Protein AF-A0A7W1SXU9-F1 (afdb_monomer_lite)

Secondary structure (DSSP, 8-state):
-HHHHHHHHHHHHHHHHHHHHTT-TTHHHHHHHHHHHHHHHHHHHHHTTPPP-----HHHHHHHHHHHHHHHHHHHHHHTHHHHIIIIIHHHHHHHHHHHHHHHHHHHHHHTTHHHHHHHHHHHHHHHTTT-HHHHHHHHHHHHHHHHHHHHHHHHHHHHHHHHHIIIII-GGGTHHHHHHHHHHHHHHHHHHHHHHHHHHHHTT-HHHHHHHHHHHHHHHHHHHHHHHHHHTHHHHHHHHHHHGGGGHHHHHHHHHHH---GGGGHHHHHHHHHHHTHHHHHHHH-------------S---BBPGGGEEE---STTT---SS--SEEEESSSS-SHHHH-SBTTB---HHHHHHHHHHHHTT---EEEEE----TTTBSSTT-TTBTTTTTSTTTTSPBTTS-TTS-S--HHHHHHHHHHHHHHHHS-TTTS--EEEEEE-SSTT--SSSSBS--S-HHHHHHHHHHHHHHHHS--EETTTTEES-HHHHTSS-S-SSTT-EEEPPP--SSHHHHHHHHHHHTSTTTTTT-SBEEEE----BTTB---SSSSTTSHHHHHHHHHHHHHHH--PPEEEEEESSSBHHHH---HHHHHHHHHHHHHHHHHHT-SEEEES-SSSSBS--EEPTTSTT---TT-SS-EE-HHHHHHHHHHHHHBT-EEEEEEEEETTEEEEEEE-TTS-EEEEEEETT--EETTEE--EEEEPPTT--EEE-SS--S-EE--SSEEEE-SS-EEEE-

Foldseek 3Di:
DVVQLVVLLVQLVVQLVVCVVVVVPPVSNVSSVVSSVVSSVVVVCVVVVHDDDDDDDPVVVVVCCVLVVLQVLLVVLLVLLLVLLCPLLCVQVNPLLSVLQVVLLVQLCVLLVVLVVLLVVLLVVLLVCVVPQVVSLVVLVVSLVVSLVRSLVSLLVCLVCVCVCCVPPVDLSSVSSSLLNLLSNLLSSLCSSLSNLQSNCSSVSVSVLSSQLSNQLSVQLNVQSNVQCNPPNSVSSSVSSNRSSVSSVSSVVVCCVPRVDDCPVCVVSSVVSSVSSCVVVCVVVVDPPPPPPPPQPPPDDFDAQALQQEAADDALPQDDDAPFRGQAYEDDPQLQELCSQPVDPPHGDCPSVQSVQQVCVVVVRLHYEYAYFFDALVQALQQAACQAPVVVSGHRGQGFGNQADLQRDGLSLSLLVSLLVVLLVQLPDDVNRGRHNQEYEQHEQQLQCDDGSRNHVGHLSNSLSSLQSNLCQQQVADARVSVRHTRFCVVNVHPGGRSHNNHFYAYHEHACDDSRVVRVLVSLPDVCSCVSHQEHEYALAQFDQNAARDQCDDCSHPVNSLVSVVVSCVVGHDHAYAHPEYARFQCVRHPVALLLLLLRLLSNSQQCVLSRHSHYYYPHDEDRTSHQFDQDPPPPWHVVPPSNGHGGLNSLSSNLSSVVRGQWTFPARWDDDPQKIWTWIAHPVRKIKIKIAGNVKDDDPNDIDWDKDFADPDFAWKAFSNDPDTHGDPDRIDTHTSGIMMTID

Radius of gyration: 33.22 Å; chains: 1; bounding box: 106×71×71 Å

pLDDT: mean 89.42, std 11.18, range [27.61, 98.88]

Structure (mmCIF, N/CA/C/O backbone):
data_AF-A0A7W1SXU9-F1
#
_entry.id   AF-A0A7W1SXU9-F1
#
loop_
_atom_site.group_PDB
_atom_site.id
_atom_site.type_symbol
_atom_site.label_atom_id
_atom_site.label_alt_id
_atom_site.label_comp_id
_atom_site.label_asym_id
_atom_site.label_entity_id
_atom_site.label_seq_id
_atom_site.pdbx_PDB_ins_code
_atom_site.Cartn_x
_atom_site.Cartn_y
_atom_site.Cartn_z
_atom_site.occupancy
_atom_site.B_iso_or_equiv
_atom_site.auth_seq_id
_atom_site.auth_comp_id
_atom_site.auth_asym_id
_atom_site.auth_atom_id
_atom_site.pdbx_PDB_model_num
ATOM 1 N N . LEU A 1 1 ? 51.261 20.769 -16.716 1.00 65.00 1 LEU A N 1
ATOM 2 C CA . LEU A 1 1 ? 50.802 19.796 -15.695 1.00 65.00 1 LEU A CA 1
ATOM 3 C C . LEU A 1 1 ? 49.342 19.400 -15.912 1.00 65.00 1 LEU A C 1
ATOM 5 O O . LEU A 1 1 ? 49.109 18.231 -16.160 1.00 65.00 1 LEU A O 1
ATOM 9 N N . ALA A 1 2 ? 48.392 20.345 -15.930 1.00 67.62 2 ALA A N 1
ATOM 10 C CA . ALA A 1 2 ? 46.968 20.052 -16.162 1.00 67.62 2 ALA A CA 1
ATOM 11 C C . ALA A 1 2 ? 46.689 19.261 -17.459 1.00 67.62 2 ALA A C 1
ATOM 13 O O . ALA A 1 2 ? 45.980 18.265 -17.423 1.00 67.62 2 ALA A O 1
ATOM 14 N N . GLN A 1 3 ? 47.320 19.632 -18.581 1.00 77.62 3 GLN A N 1
ATOM 15 C CA . GLN A 1 3 ? 47.217 18.872 -19.839 1.00 77.62 3 GLN A CA 1
ATOM 16 C C . GLN A 1 3 ? 47.758 17.435 -19.723 1.00 77.62 3 GLN A C 1
ATOM 18 O O . GLN A 1 3 ? 47.174 16.516 -20.280 1.00 77.62 3 GLN A O 1
ATOM 23 N N . LEU A 1 4 ? 48.849 17.223 -18.974 1.00 85.56 4 LEU A N 1
ATOM 24 C CA . LEU A 1 4 ? 49.414 15.885 -18.760 1.00 85.56 4 LEU A CA 1
ATOM 25 C C . LEU A 1 4 ? 48.500 15.025 -17.882 1.00 85.56 4 LEU A C 1
ATOM 27 O O . LEU A 1 4 ? 48.337 13.838 -18.156 1.00 85.56 4 LEU A O 1
ATOM 31 N N . GLU A 1 5 ? 47.893 15.623 -16.853 1.00 78.50 5 GLU A N 1
ATOM 32 C CA . GLU A 1 5 ? 46.897 14.941 -16.027 1.00 78.50 5 GLU A CA 1
ATOM 33 C C . GLU A 1 5 ? 45.664 14.544 -16.836 1.00 78.50 5 GLU A C 1
ATOM 35 O O . GLU A 1 5 ? 45.253 13.390 -16.753 1.00 78.50 5 GLU A O 1
ATOM 40 N N . LEU A 1 6 ? 45.120 15.454 -17.650 1.00 79.88 6 LEU A N 1
ATOM 41 C CA . LEU A 1 6 ? 43.928 15.192 -18.457 1.00 79.88 6 LEU A CA 1
ATOM 42 C C . LEU A 1 6 ? 44.175 14.073 -19.482 1.00 79.88 6 LEU A C 1
ATOM 44 O O . LEU A 1 6 ? 43.388 13.134 -19.583 1.00 79.88 6 LEU A O 1
ATOM 48 N N . SER A 1 7 ? 45.307 14.124 -20.192 1.00 87.31 7 SER A N 1
ATOM 49 C CA . SER A 1 7 ? 45.694 13.081 -21.150 1.00 87.31 7 SER A CA 1
ATOM 50 C C . SER A 1 7 ? 45.932 11.731 -20.471 1.00 87.31 7 SER A C 1
ATOM 52 O O . SER A 1 7 ? 45.565 10.691 -21.014 1.00 87.31 7 SER A O 1
ATOM 54 N N . GLY A 1 8 ? 46.507 11.734 -19.265 1.00 89.25 8 GLY A N 1
ATOM 55 C CA . GLY A 1 8 ? 46.699 10.521 -18.477 1.00 89.25 8 GLY A CA 1
ATOM 56 C C . GLY A 1 8 ? 45.387 9.915 -17.980 1.00 89.25 8 GLY A C 1
ATOM 57 O O . GLY A 1 8 ? 45.226 8.697 -18.043 1.00 89.25 8 GLY A O 1
ATOM 58 N N . GLN A 1 9 ? 44.439 10.746 -17.536 1.00 86.06 9 GLN A N 1
ATOM 59 C CA . GLN A 1 9 ? 43.096 10.301 -17.156 1.00 86.06 9 GLN A CA 1
ATOM 60 C C . GLN A 1 9 ? 42.381 9.665 -18.346 1.00 86.06 9 GLN A C 1
ATOM 62 O O . GLN A 1 9 ? 41.848 8.569 -18.210 1.00 86.06 9 GLN A O 1
ATOM 67 N N . LEU A 1 10 ? 42.435 10.301 -19.522 1.00 89.69 10 LEU A N 1
ATOM 68 C CA . LEU A 1 10 ? 41.841 9.769 -20.747 1.00 89.69 10 LEU A CA 1
ATOM 69 C C . LEU A 1 10 ? 42.445 8.404 -21.118 1.00 89.69 10 LEU A C 1
ATOM 71 O O . LEU A 1 10 ? 41.708 7.453 -21.364 1.00 89.69 10 LEU A O 1
ATOM 75 N N . ALA A 1 11 ? 43.776 8.280 -21.087 1.00 89.38 11 ALA A N 1
ATOM 76 C CA . ALA A 1 11 ? 44.468 7.023 -21.372 1.00 89.38 11 ALA A CA 1
ATOM 77 C C . ALA A 1 11 ? 44.092 5.906 -20.380 1.00 89.38 11 ALA A C 1
ATOM 79 O O . ALA A 1 11 ? 43.819 4.775 -20.788 1.00 89.38 11 ALA A O 1
ATOM 80 N N . GLY A 1 12 ? 44.027 6.221 -19.083 1.00 92.12 12 GLY A N 1
ATOM 81 C CA . GLY A 1 12 ? 43.599 5.277 -18.049 1.00 92.12 12 GLY A CA 1
ATOM 82 C C . GLY A 1 12 ? 42.133 4.859 -18.189 1.00 92.12 12 GLY A C 1
ATOM 83 O O . GLY A 1 12 ? 41.796 3.695 -17.963 1.00 92.12 12 GLY A O 1
ATOM 84 N N . LEU A 1 13 ? 41.261 5.778 -18.608 1.00 89.81 13 LEU A N 1
ATOM 85 C CA . LEU A 1 13 ? 39.832 5.532 -18.800 1.00 89.81 13 LEU A CA 1
ATOM 86 C C . LEU A 1 13 ? 39.576 4.655 -20.031 1.00 89.81 13 LEU A C 1
ATOM 88 O O . LEU A 1 13 ? 38.826 3.685 -19.940 1.00 89.81 13 LEU A O 1
ATOM 92 N N . VAL A 1 14 ? 40.283 4.910 -21.137 1.00 93.44 14 VAL A N 1
ATOM 93 C CA . VAL A 1 14 ? 40.275 4.051 -22.332 1.00 93.44 14 VAL A CA 1
ATOM 94 C C . VAL A 1 14 ? 40.755 2.641 -21.988 1.00 93.44 14 VAL A C 1
ATOM 96 O O . VAL A 1 14 ? 40.096 1.665 -22.343 1.00 93.44 14 VAL A O 1
ATOM 99 N N . LEU A 1 15 ? 41.858 2.506 -21.243 1.00 93.00 15 LEU A N 1
ATOM 100 C CA . LEU A 1 15 ? 42.350 1.191 -20.830 1.00 93.00 15 LEU A CA 1
ATOM 101 C C . LEU A 1 15 ? 41.360 0.464 -19.908 1.00 93.00 15 LEU A C 1
ATOM 103 O O . LEU A 1 15 ? 41.115 -0.728 -20.094 1.00 93.00 15 LEU A O 1
ATOM 107 N N . SER A 1 16 ? 40.766 1.180 -18.947 1.00 90.81 16 SER A N 1
ATOM 108 C CA . SER A 1 16 ? 39.725 0.628 -18.069 1.00 90.81 16 SER A CA 1
ATOM 109 C C . SER A 1 16 ? 38.551 0.098 -18.883 1.00 90.81 16 SER A C 1
ATOM 111 O O . SER A 1 16 ? 38.099 -1.019 -18.651 1.00 90.81 16 SER A O 1
ATOM 113 N N . PHE A 1 17 ? 38.089 0.866 -19.872 1.00 90.75 17 PHE A N 1
ATOM 114 C CA . PHE A 1 17 ? 36.980 0.485 -20.740 1.00 90.75 17 PHE A CA 1
ATOM 115 C C . PHE A 1 17 ? 37.300 -0.765 -21.570 1.00 90.75 17 PHE A C 1
ATOM 117 O O . PHE A 1 17 ? 36.522 -1.717 -21.580 1.00 90.75 17 PHE A O 1
ATOM 124 N N . LEU A 1 18 ? 38.479 -0.819 -22.196 1.00 93.19 18 LEU A N 1
ATOM 125 C CA . LEU A 1 18 ? 38.916 -1.974 -22.989 1.00 93.19 18 LEU A CA 1
ATOM 126 C C . LEU A 1 18 ? 39.030 -3.258 -22.152 1.00 93.19 18 LEU A C 1
ATOM 128 O O . LEU A 1 18 ? 38.701 -4.346 -22.627 1.00 93.19 18 LEU A O 1
ATOM 132 N N . LEU A 1 19 ? 39.492 -3.154 -20.904 1.00 91.94 19 LEU A N 1
ATOM 133 C CA . LEU A 1 19 ? 39.598 -4.296 -19.992 1.00 91.94 19 LEU A CA 1
ATOM 134 C C . LEU A 1 19 ? 38.244 -4.705 -19.404 1.00 91.94 19 LEU A C 1
ATOM 136 O O . LEU A 1 19 ? 38.000 -5.901 -19.223 1.00 91.94 19 LEU A O 1
ATOM 140 N N . ALA A 1 20 ? 37.354 -3.743 -19.152 1.00 85.69 20 ALA A N 1
ATOM 141 C CA . ALA A 1 20 ? 35.979 -4.009 -18.745 1.00 85.69 20 ALA A CA 1
ATOM 142 C C . ALA A 1 20 ? 35.211 -4.748 -19.853 1.00 85.69 20 ALA A C 1
ATOM 144 O O . ALA A 1 20 ? 34.562 -5.751 -19.568 1.00 85.69 20 ALA A O 1
ATOM 145 N N . TRP A 1 21 ? 35.382 -4.338 -21.116 1.00 90.75 21 TRP A N 1
ATOM 146 C CA . TRP A 1 21 ? 34.805 -5.013 -22.287 1.00 90.75 21 TRP A CA 1
ATOM 147 C C . TRP A 1 21 ? 35.268 -6.471 -22.415 1.00 90.75 21 TRP A C 1
ATOM 149 O O . TRP A 1 21 ? 34.519 -7.341 -22.844 1.00 90.75 21 TRP A O 1
ATOM 159 N N . LYS A 1 22 ? 36.500 -6.772 -21.987 1.00 92.62 22 LYS A N 1
ATOM 160 C CA . LYS A 1 22 ? 37.051 -8.138 -21.932 1.00 92.62 22 LYS A CA 1
ATOM 161 C C . LYS A 1 22 ? 36.705 -8.894 -20.640 1.00 92.62 22 LYS A C 1
ATOM 163 O O . LYS A 1 22 ? 37.410 -9.842 -20.289 1.00 92.62 22 LYS A O 1
ATOM 168 N N . ALA A 1 23 ? 35.672 -8.459 -19.916 1.00 84.56 23 ALA A N 1
ATOM 169 C CA . ALA A 1 23 ? 35.171 -9.067 -18.683 1.00 84.56 23 ALA A CA 1
ATOM 170 C C . ALA A 1 23 ? 36.244 -9.283 -17.593 1.00 84.56 23 ALA A C 1
ATOM 172 O O . ALA A 1 23 ? 36.170 -10.226 -16.809 1.00 84.56 23 ALA A O 1
ATOM 173 N N . LYS A 1 24 ? 37.254 -8.401 -17.497 1.00 83.44 24 LYS A N 1
ATOM 174 C CA . LYS A 1 24 ? 38.315 -8.496 -16.468 1.00 83.44 24 LYS A CA 1
ATOM 175 C C . LYS A 1 24 ? 37.887 -8.006 -15.076 1.00 83.44 24 LYS A C 1
ATOM 177 O O . LYS A 1 24 ? 38.716 -7.939 -14.167 1.00 83.44 24 LYS A O 1
ATOM 182 N N . GLY A 1 25 ? 36.601 -7.693 -14.898 1.00 85.19 25 GLY A N 1
ATOM 183 C CA . GLY A 1 25 ? 35.993 -7.354 -13.613 1.00 85.19 25 GLY A CA 1
ATOM 184 C C . GLY A 1 25 ? 36.726 -6.225 -12.883 1.00 85.19 25 GLY A C 1
ATOM 185 O O . GLY A 1 25 ? 37.040 -5.188 -13.465 1.00 85.19 25 GLY A O 1
ATOM 186 N N . VAL A 1 26 ? 37.033 -6.450 -11.604 1.00 80.94 26 VAL A N 1
ATOM 187 C CA . VAL A 1 26 ? 37.644 -5.462 -10.692 1.00 80.94 26 VAL A CA 1
ATOM 188 C C . VAL A 1 26 ? 39.027 -4.980 -11.160 1.00 80.94 26 VAL A C 1
ATOM 190 O O . VAL A 1 26 ? 39.437 -3.871 -10.824 1.00 80.94 26 VAL A O 1
ATOM 193 N N . TRP A 1 27 ? 39.740 -5.753 -11.985 1.00 89.19 27 TRP A N 1
ATOM 194 C CA . TRP A 1 27 ? 41.068 -5.370 -12.478 1.00 89.19 27 TRP A CA 1
ATOM 195 C C . TRP A 1 27 ? 41.044 -4.267 -13.537 1.00 89.19 27 TRP A C 1
ATOM 197 O O . TRP A 1 27 ? 42.062 -3.606 -13.739 1.00 89.19 27 TRP A O 1
ATOM 207 N N . ALA A 1 28 ? 39.901 -4.027 -14.182 1.00 87.12 28 ALA A N 1
ATOM 208 C CA . ALA A 1 28 ? 39.756 -2.979 -15.187 1.00 87.12 28 ALA A CA 1
ATOM 209 C C . ALA A 1 28 ? 40.065 -1.567 -14.635 1.00 87.12 28 ALA A C 1
ATOM 211 O O . ALA A 1 28 ? 40.988 -0.930 -15.153 1.00 87.12 28 ALA A O 1
ATOM 212 N N . PRO A 1 29 ? 39.405 -1.080 -13.561 1.00 74.44 29 PRO A N 1
ATOM 213 C CA . PRO A 1 29 ? 39.737 0.220 -12.974 1.00 74.44 29 PRO A CA 1
ATOM 214 C C . PRO A 1 29 ? 41.126 0.252 -12.317 1.00 74.44 29 PRO A C 1
ATOM 216 O O . PRO A 1 29 ? 41.778 1.294 -12.325 1.00 74.44 29 PRO A O 1
ATOM 219 N N . VAL A 1 30 ? 41.617 -0.875 -11.782 1.00 88.25 30 VAL A N 1
ATOM 220 C CA . VAL A 1 30 ? 42.964 -0.955 -11.185 1.00 88.25 30 VAL A CA 1
ATOM 221 C C . VAL A 1 30 ? 44.041 -0.716 -12.244 1.00 88.25 30 VAL A C 1
ATOM 223 O O . VAL A 1 30 ? 44.915 0.134 -12.063 1.00 88.25 30 VAL A O 1
ATOM 226 N N . ALA A 1 31 ? 43.964 -1.423 -13.371 1.00 90.94 31 ALA A N 1
ATOM 227 C CA . ALA A 1 31 ? 44.909 -1.274 -14.471 1.00 90.94 31 ALA A CA 1
ATOM 228 C C . ALA A 1 31 ? 44.835 0.123 -15.105 1.00 90.94 31 ALA A C 1
ATOM 230 O O . ALA A 1 31 ? 45.872 0.712 -15.406 1.00 90.94 31 ALA A O 1
ATOM 231 N N . GLY A 1 32 ? 43.632 0.687 -15.247 1.00 91.75 32 GLY A N 1
ATOM 232 C CA . GLY A 1 32 ? 43.460 2.062 -15.711 1.00 91.75 32 GLY A CA 1
ATOM 233 C C . GLY A 1 32 ? 44.094 3.100 -14.791 1.00 91.75 32 GLY A C 1
ATOM 234 O O . GLY A 1 32 ? 44.787 3.998 -15.271 1.00 91.75 32 GLY A O 1
ATOM 235 N N . GLN A 1 33 ? 43.934 2.952 -13.473 1.00 89.06 33 GLN A N 1
ATOM 236 C CA . GLN A 1 33 ? 44.572 3.832 -12.492 1.00 89.06 33 GLN A CA 1
ATOM 237 C C . GLN A 1 33 ? 46.102 3.742 -12.572 1.00 89.06 33 GLN A C 1
ATOM 239 O O . GLN A 1 33 ? 46.778 4.771 -12.563 1.00 89.06 33 GLN A O 1
ATOM 244 N N . LEU A 1 34 ? 46.660 2.532 -12.689 1.00 92.81 34 LEU A N 1
ATOM 245 C CA . LEU A 1 34 ? 48.105 2.332 -12.844 1.00 92.81 34 LEU A CA 1
ATOM 246 C C . LEU A 1 34 ? 48.630 2.951 -14.144 1.00 92.81 34 LEU A C 1
ATOM 248 O O . LEU A 1 34 ? 49.654 3.633 -14.123 1.00 92.81 34 LEU A O 1
ATOM 252 N N . ALA A 1 35 ? 47.916 2.770 -15.256 1.00 93.00 35 ALA A N 1
ATOM 253 C CA . ALA A 1 35 ? 48.286 3.352 -16.541 1.00 93.00 35 ALA A CA 1
ATOM 254 C C . ALA A 1 35 ? 48.231 4.883 -16.524 1.00 93.00 35 ALA A C 1
ATOM 256 O O . ALA A 1 35 ? 49.146 5.524 -17.040 1.00 93.00 35 ALA A O 1
ATOM 257 N N . TRP A 1 36 ? 47.219 5.473 -15.880 1.00 92.56 36 TRP A N 1
ATOM 258 C CA . TRP A 1 36 ? 47.150 6.919 -15.674 1.00 92.56 36 TRP A CA 1
ATOM 259 C C . TRP A 1 36 ? 48.386 7.425 -14.916 1.00 92.56 36 TRP A C 1
ATOM 261 O O . TRP A 1 36 ? 49.077 8.327 -15.395 1.00 92.56 36 TRP A O 1
ATOM 271 N N . GLN A 1 37 ? 48.712 6.825 -13.768 1.00 92.12 37 GLN A N 1
ATOM 272 C CA . GLN A 1 37 ? 49.858 7.263 -12.963 1.00 92.12 37 GLN A CA 1
ATOM 273 C C . GLN A 1 37 ? 51.194 7.061 -13.697 1.00 92.12 37 GLN A C 1
ATOM 275 O O . GLN A 1 37 ? 52.048 7.950 -13.679 1.00 92.12 37 GLN A O 1
ATOM 280 N N . ALA A 1 38 ? 51.362 5.939 -14.406 1.00 91.94 38 ALA A N 1
ATOM 281 C CA . ALA A 1 38 ? 52.549 5.669 -15.213 1.00 91.94 38 ALA A CA 1
ATOM 282 C C . ALA A 1 38 ? 52.701 6.670 -16.370 1.00 91.94 38 ALA A C 1
ATOM 284 O O . ALA A 1 38 ? 53.798 7.184 -16.601 1.00 91.94 38 ALA A O 1
ATOM 285 N N . PHE A 1 39 ? 51.605 7.000 -17.062 1.00 94.00 39 PHE A N 1
ATOM 286 C CA . PHE A 1 39 ? 51.601 8.002 -18.125 1.00 94.00 39 PHE A CA 1
ATOM 287 C C . PHE A 1 39 ? 52.030 9.372 -17.597 1.00 94.00 39 PHE A C 1
ATOM 289 O O . PHE A 1 39 ? 52.927 9.991 -18.170 1.00 94.00 39 PHE A O 1
ATOM 296 N N . VAL A 1 40 ? 51.436 9.831 -16.490 1.00 90.62 40 VAL A N 1
ATOM 297 C CA . VAL A 1 40 ? 51.767 11.134 -15.893 1.00 90.62 40 VAL A CA 1
ATOM 298 C C . VAL A 1 40 ? 53.235 11.179 -15.477 1.00 90.62 40 VAL A C 1
ATOM 300 O O . VAL A 1 40 ? 53.908 12.161 -15.783 1.00 90.62 40 VAL A O 1
ATOM 303 N N . LEU A 1 41 ? 53.761 10.115 -14.860 1.00 88.81 41 LEU A N 1
ATOM 304 C CA . LEU A 1 41 ? 55.171 10.025 -14.476 1.00 88.81 41 LEU A CA 1
ATOM 305 C C . LEU A 1 41 ? 56.101 10.135 -15.693 1.00 88.81 41 LEU A C 1
ATOM 307 O O . LEU A 1 41 ? 56.986 10.991 -15.722 1.00 88.81 41 LEU A O 1
ATOM 311 N N . VAL A 1 42 ? 55.895 9.302 -16.717 1.00 89.88 42 VAL A N 1
ATOM 312 C CA . VAL A 1 42 ? 56.751 9.279 -17.915 1.00 89.88 42 VAL A CA 1
ATOM 313 C C . VAL A 1 42 ? 56.664 10.601 -18.675 1.00 89.88 42 VAL A C 1
ATOM 315 O O . VAL A 1 42 ? 57.689 11.153 -19.081 1.00 89.88 42 VAL A O 1
ATOM 318 N N . ALA A 1 43 ? 55.457 11.136 -18.852 1.00 89.75 43 ALA A N 1
ATOM 319 C CA . ALA A 1 43 ? 55.250 12.388 -19.563 1.00 89.75 43 ALA A CA 1
ATOM 320 C C . ALA A 1 43 ? 55.837 13.583 -18.797 1.00 89.75 43 ALA A C 1
ATOM 322 O O . ALA A 1 43 ? 56.440 14.458 -19.417 1.00 89.75 43 ALA A O 1
ATOM 323 N N . ALA A 1 44 ? 55.743 13.600 -17.463 1.00 87.88 44 ALA A N 1
ATOM 324 C CA . ALA A 1 44 ? 56.369 14.625 -16.632 1.00 87.88 44 ALA A CA 1
ATOM 325 C C . ALA A 1 44 ? 57.902 14.563 -16.699 1.00 87.88 44 ALA A C 1
ATOM 327 O O . ALA A 1 44 ? 58.538 15.600 -16.881 1.00 87.88 44 ALA A O 1
ATOM 328 N N . LEU A 1 45 ? 58.502 13.368 -16.631 1.00 88.50 45 LEU A N 1
ATOM 329 C CA . LEU A 1 45 ? 59.956 13.188 -16.757 1.00 88.50 45 LEU A CA 1
ATOM 330 C C . LEU A 1 45 ? 60.473 13.641 -18.125 1.00 88.50 45 LEU A C 1
ATOM 332 O O . LEU A 1 45 ? 61.498 14.323 -18.208 1.00 88.50 45 LEU A O 1
ATOM 336 N N . ARG A 1 46 ? 59.738 13.315 -19.196 1.00 88.06 46 ARG A N 1
ATOM 337 C CA . ARG A 1 46 ? 60.050 13.764 -20.560 1.00 88.06 46 ARG A CA 1
ATOM 338 C C . ARG A 1 46 ? 59.916 15.278 -20.704 1.00 88.06 46 ARG A C 1
ATOM 340 O O . ARG A 1 46 ? 60.836 15.912 -21.214 1.00 88.06 46 ARG A O 1
ATOM 347 N N . ALA A 1 47 ? 58.817 15.860 -20.224 1.00 88.38 47 ALA A N 1
ATOM 348 C CA . ALA A 1 47 ? 58.580 17.302 -20.286 1.00 88.38 47 ALA A CA 1
ATOM 349 C C . ALA A 1 47 ? 59.628 18.095 -19.488 1.00 88.38 47 ALA A C 1
ATOM 351 O O . ALA A 1 47 ? 60.099 19.130 -19.949 1.00 88.38 47 ALA A O 1
ATOM 352 N N . ALA A 1 48 ? 60.043 17.581 -18.328 1.00 86.50 48 ALA A N 1
ATOM 353 C CA . ALA A 1 48 ? 61.073 18.188 -17.490 1.00 86.50 48 ALA A CA 1
ATOM 354 C C . ALA A 1 48 ? 62.511 17.914 -17.973 1.00 86.50 48 ALA A C 1
ATOM 356 O O . ALA A 1 48 ? 63.453 18.417 -17.365 1.00 86.50 48 ALA A O 1
ATOM 357 N N . ARG A 1 49 ? 62.699 17.095 -19.025 1.00 87.88 49 ARG A N 1
ATOM 358 C CA . ARG A 1 49 ? 64.009 16.604 -19.508 1.00 87.88 49 ARG A CA 1
ATOM 359 C C . ARG A 1 49 ? 64.893 16.052 -18.380 1.00 87.88 49 ARG A C 1
ATOM 361 O O . ARG A 1 49 ? 66.120 16.138 -18.428 1.00 87.88 49 ARG A O 1
ATOM 368 N N . MET A 1 50 ? 64.266 15.488 -17.352 1.00 82.88 50 MET A N 1
ATOM 369 C CA . MET A 1 50 ? 64.939 15.089 -16.125 1.00 82.88 50 MET A CA 1
ATOM 370 C C . MET A 1 50 ? 65.379 13.631 -16.233 1.00 82.88 50 MET A C 1
ATOM 372 O O . MET A 1 50 ? 64.562 12.737 -16.452 1.00 82.88 50 MET A O 1
ATOM 376 N N . ARG A 1 51 ? 66.678 13.373 -16.065 1.00 80.38 51 ARG A N 1
ATOM 377 C CA . ARG A 1 51 ? 67.204 12.010 -15.918 1.00 80.38 51 ARG A CA 1
ATOM 378 C C . ARG A 1 51 ? 67.198 11.650 -14.439 1.00 80.38 51 ARG A C 1
ATOM 380 O O . ARG A 1 51 ? 67.893 12.292 -13.655 1.00 80.38 51 ARG A O 1
ATOM 387 N N . LEU A 1 52 ? 66.422 10.633 -14.068 1.00 75.75 52 LEU A N 1
ATOM 388 C CA . LEU A 1 52 ? 66.400 10.112 -12.703 1.00 75.75 52 LEU A CA 1
ATOM 389 C C . LEU A 1 52 ? 67.795 9.583 -12.348 1.00 75.75 52 LEU A C 1
ATOM 391 O O . LEU A 1 52 ? 68.294 8.652 -12.975 1.00 75.75 52 LEU A O 1
ATOM 395 N N . ARG A 1 53 ? 68.436 10.197 -11.354 1.00 80.62 53 ARG A N 1
ATOM 396 C CA . ARG A 1 53 ? 69.661 9.693 -10.730 1.00 80.62 53 ARG A CA 1
ATOM 397 C C . ARG A 1 53 ? 69.329 9.368 -9.284 1.00 80.62 53 ARG A C 1
ATOM 399 O O . ARG A 1 53 ? 68.840 10.233 -8.564 1.00 80.62 53 ARG A O 1
ATOM 406 N N . PHE A 1 54 ? 69.582 8.132 -8.870 1.00 75.75 54 PHE A N 1
ATOM 407 C CA . PHE A 1 54 ? 69.397 7.737 -7.480 1.00 75.75 54 PHE A CA 1
ATOM 408 C C . PHE A 1 54 ? 70.476 8.400 -6.622 1.00 75.75 54 PHE A C 1
ATOM 410 O O . PHE A 1 54 ? 71.654 8.064 -6.714 1.00 75.75 54 PHE A O 1
ATOM 417 N N . ARG A 1 55 ? 70.068 9.373 -5.808 1.00 80.50 55 ARG A N 1
ATOM 418 C CA . ARG A 1 55 ? 70.900 10.012 -4.789 1.00 80.50 55 ARG A CA 1
ATOM 419 C C . ARG A 1 55 ? 70.059 10.145 -3.527 1.00 80.50 55 ARG A C 1
ATOM 421 O O . ARG A 1 55 ? 69.007 10.774 -3.562 1.00 80.50 55 ARG A O 1
ATOM 428 N N . ILE A 1 56 ? 70.507 9.524 -2.442 1.00 79.06 56 ILE A N 1
ATOM 429 C CA . ILE A 1 56 ? 69.826 9.581 -1.148 1.00 79.06 56 ILE A CA 1
ATOM 430 C C . ILE A 1 56 ? 70.527 10.647 -0.314 1.00 79.06 56 ILE A C 1
ATOM 432 O O . ILE A 1 56 ? 71.668 10.464 0.100 1.00 79.06 56 ILE A O 1
ATOM 436 N N . ASP A 1 57 ? 69.846 11.764 -0.084 1.00 87.25 57 ASP A N 1
ATOM 437 C CA . ASP A 1 57 ? 70.244 12.740 0.925 1.00 87.25 57 ASP A CA 1
ATOM 438 C C . ASP A 1 57 ? 69.453 12.442 2.197 1.00 87.25 57 ASP A C 1
ATOM 440 O O . ASP A 1 57 ? 68.236 12.623 2.234 1.00 87.25 57 ASP A O 1
ATOM 444 N N . VAL A 1 58 ? 70.121 11.928 3.228 1.00 86.25 58 VAL A N 1
ATOM 445 C CA . VAL A 1 58 ? 69.456 11.500 4.467 1.00 86.25 58 VAL A CA 1
ATOM 446 C C . VAL A 1 58 ? 68.794 12.678 5.189 1.00 86.25 58 VAL A C 1
ATOM 448 O O . VAL A 1 58 ? 67.752 12.485 5.817 1.00 86.25 58 VAL A O 1
ATOM 451 N N . SER A 1 59 ? 69.354 13.886 5.092 1.00 87.62 59 SER A N 1
ATOM 452 C CA . SER A 1 59 ? 68.822 15.082 5.753 1.00 87.62 59 SER A CA 1
ATOM 453 C C . SER A 1 59 ? 67.521 15.531 5.091 1.00 87.62 59 SER A C 1
ATOM 455 O O . SER A 1 59 ? 66.481 15.612 5.754 1.00 87.62 59 SER A O 1
ATOM 457 N N . GLU A 1 60 ? 67.548 15.709 3.769 1.00 85.44 60 GLU A N 1
ATOM 458 C CA . GLU A 1 60 ? 66.367 16.087 2.984 1.00 85.44 60 GLU A CA 1
ATOM 459 C C . GLU A 1 60 ? 65.305 14.983 3.011 1.00 85.44 60 GLU A C 1
ATOM 461 O O . GLU A 1 60 ? 64.128 15.245 3.250 1.00 85.44 60 GLU A O 1
ATOM 466 N N . THR A 1 61 ? 65.715 13.716 2.889 1.00 85.56 61 THR A N 1
ATOM 467 C CA . THR A 1 61 ? 64.799 12.566 2.973 1.00 85.56 61 THR A CA 1
ATOM 468 C C . THR A 1 61 ? 64.107 12.520 4.331 1.00 85.56 61 THR A C 1
ATOM 470 O O . THR A 1 61 ? 62.896 12.317 4.395 1.00 85.56 61 THR A O 1
ATOM 473 N N . ARG A 1 62 ? 64.827 12.754 5.436 1.00 87.00 62 ARG A N 1
ATOM 474 C CA . ARG A 1 62 ? 64.233 12.797 6.781 1.00 87.00 62 ARG A CA 1
ATOM 475 C C . ARG A 1 62 ? 63.257 13.965 6.927 1.00 87.00 62 ARG A C 1
ATOM 477 O O . ARG A 1 62 ? 62.192 13.783 7.520 1.00 87.00 62 ARG A O 1
ATOM 484 N N . ALA A 1 63 ? 63.584 15.140 6.389 1.00 85.00 63 ALA A N 1
ATOM 485 C CA . ALA A 1 63 ? 62.698 16.302 6.410 1.00 85.00 63 ALA A CA 1
ATOM 486 C C . ALA A 1 63 ? 61.409 16.053 5.605 1.00 85.00 63 ALA A C 1
ATOM 488 O O . ALA A 1 63 ? 60.308 16.259 6.127 1.00 85.00 63 ALA A O 1
ATOM 489 N N . MET A 1 64 ? 61.539 15.523 4.386 1.00 84.38 64 MET A N 1
ATOM 490 C CA . MET A 1 64 ? 60.423 15.166 3.508 1.00 84.38 64 MET A CA 1
ATOM 491 C C . MET A 1 64 ? 59.561 14.045 4.092 1.00 84.38 64 MET A C 1
ATOM 493 O O . MET A 1 64 ? 58.337 14.152 4.070 1.00 84.38 64 MET A O 1
ATOM 497 N N . LEU A 1 65 ? 60.165 12.995 4.661 1.00 86.25 65 LEU A N 1
ATOM 498 C CA . LEU A 1 65 ? 59.432 11.896 5.297 1.00 86.25 65 LEU A CA 1
ATOM 499 C C . LEU A 1 65 ? 58.673 12.368 6.535 1.00 86.25 65 LEU A C 1
ATOM 501 O O . LEU A 1 65 ? 57.508 12.019 6.692 1.00 86.25 65 LEU A O 1
ATOM 505 N N . ARG A 1 66 ? 59.277 13.196 7.396 1.00 83.88 66 ARG A N 1
ATOM 506 C CA . ARG A 1 66 ? 58.593 13.724 8.588 1.00 83.88 66 ARG A CA 1
ATOM 507 C C . ARG A 1 66 ? 57.352 14.539 8.212 1.00 83.88 66 ARG A C 1
ATOM 509 O O . ARG A 1 66 ? 56.305 14.372 8.835 1.00 83.88 66 ARG A O 1
ATOM 516 N N . TYR A 1 67 ? 57.459 15.382 7.185 1.00 84.56 67 TYR A N 1
ATOM 517 C CA . TYR A 1 67 ? 56.331 16.144 6.645 1.00 84.56 67 TYR A CA 1
ATOM 518 C C . TYR A 1 67 ? 55.286 15.224 5.988 1.00 84.56 67 TYR A C 1
ATOM 520 O O . TYR A 1 67 ? 54.099 15.267 6.319 1.00 84.56 67 TYR A O 1
ATOM 528 N N . GLY A 1 68 ? 55.738 14.346 5.089 1.00 85.31 68 GLY A N 1
ATOM 529 C CA . GLY A 1 68 ? 54.896 13.465 4.286 1.00 85.31 68 GLY A CA 1
ATOM 530 C C . GLY A 1 68 ? 54.133 12.433 5.112 1.00 85.31 68 GLY A C 1
ATOM 531 O O . GLY A 1 68 ? 52.946 12.225 4.865 1.00 85.31 68 GLY A O 1
ATOM 532 N N . VAL A 1 69 ? 54.763 11.833 6.128 1.00 87.25 69 VAL A N 1
ATOM 533 C CA . VAL A 1 69 ? 54.110 10.893 7.053 1.00 87.25 69 VAL A CA 1
ATOM 534 C C . VAL A 1 69 ? 53.015 11.607 7.835 1.00 87.25 69 VAL A C 1
ATOM 536 O O . VAL A 1 69 ? 51.880 11.144 7.835 1.00 87.25 69 VAL A O 1
ATOM 539 N N . ALA A 1 70 ? 53.299 12.764 8.441 1.00 82.44 70 ALA A N 1
ATOM 540 C CA . ALA A 1 70 ? 52.303 13.489 9.232 1.00 82.44 70 ALA A CA 1
ATOM 541 C C . ALA A 1 70 ? 51.099 13.943 8.383 1.00 82.44 70 ALA A C 1
ATOM 543 O O . ALA A 1 70 ? 49.943 13.808 8.799 1.00 82.44 70 ALA A O 1
ATOM 544 N N . MET A 1 71 ? 51.351 14.431 7.165 1.00 84.00 71 MET A N 1
ATOM 545 C CA . MET A 1 71 ? 50.304 14.811 6.217 1.00 84.00 71 MET A CA 1
ATOM 546 C C . MET A 1 71 ? 49.483 13.603 5.750 1.00 84.00 71 MET A C 1
ATOM 548 O O . MET A 1 71 ? 48.252 13.643 5.795 1.00 84.00 71 MET A O 1
ATOM 552 N N . THR A 1 72 ? 50.146 12.508 5.368 1.00 87.62 72 THR A N 1
ATOM 553 C CA . THR A 1 72 ? 49.483 11.281 4.903 1.00 87.62 72 THR A CA 1
ATOM 554 C C . THR A 1 72 ? 48.635 10.664 6.005 1.00 87.62 72 THR A C 1
ATOM 556 O O . THR A 1 72 ? 47.470 10.357 5.767 1.00 87.62 72 THR A O 1
ATOM 559 N N . THR A 1 73 ? 49.166 10.544 7.223 1.00 89.12 73 THR A N 1
ATOM 560 C CA . THR A 1 73 ? 48.427 10.022 8.380 1.00 89.12 73 THR A CA 1
ATOM 561 C C . THR A 1 73 ? 47.177 10.851 8.648 1.00 89.12 73 THR A C 1
ATOM 563 O O . THR A 1 73 ? 46.096 10.287 8.791 1.00 89.12 73 THR A O 1
ATOM 566 N N . SER A 1 74 ? 47.283 12.184 8.611 1.00 89.06 74 SER A N 1
ATOM 567 C CA . SER A 1 74 ? 46.121 13.072 8.762 1.00 89.06 74 SER A CA 1
ATOM 568 C C . SER A 1 74 ? 45.053 12.788 7.696 1.00 89.06 74 SER A C 1
ATOM 570 O O . SER A 1 74 ? 43.880 12.613 8.015 1.00 89.06 74 SER A O 1
ATOM 572 N N . MET A 1 75 ? 45.448 12.671 6.425 1.00 86.44 75 MET A N 1
ATOM 573 C CA . MET A 1 75 ? 44.514 12.379 5.331 1.00 86.44 75 MET A CA 1
ATOM 574 C C . MET A 1 75 ? 43.888 10.983 5.429 1.00 86.44 75 MET A C 1
ATOM 576 O O . MET A 1 75 ? 42.713 10.822 5.103 1.00 86.44 75 MET A O 1
ATOM 580 N N . ARG A 1 76 ? 44.634 9.971 5.888 1.00 90.69 76 ARG A N 1
ATOM 581 C CA . ARG A 1 76 ? 44.104 8.613 6.087 1.00 90.69 76 ARG A CA 1
ATOM 582 C C . ARG A 1 76 ? 43.110 8.547 7.236 1.00 90.69 76 ARG A C 1
ATOM 584 O O . ARG A 1 76 ? 42.078 7.905 7.081 1.00 90.69 76 ARG A O 1
ATOM 591 N N . VAL A 1 77 ? 43.361 9.269 8.327 1.00 93.38 77 VAL A N 1
ATOM 592 C CA . VAL A 1 77 ? 42.374 9.432 9.404 1.00 93.38 77 VAL A CA 1
ATOM 593 C C . VAL A 1 77 ? 41.085 10.031 8.850 1.00 93.38 77 VAL A C 1
ATOM 595 O O . VAL A 1 77 ? 40.015 9.484 9.089 1.00 93.38 77 VAL A O 1
ATOM 598 N N . TRP A 1 78 ? 41.174 11.095 8.047 1.00 91.75 78 TRP A N 1
ATOM 599 C CA . TRP A 1 78 ? 39.993 11.700 7.426 1.00 91.75 78 TRP A CA 1
ATOM 600 C C . TRP A 1 78 ? 39.211 10.720 6.539 1.00 91.75 78 TRP A C 1
ATOM 602 O O . TRP A 1 78 ? 37.982 10.727 6.541 1.00 91.75 78 TRP A O 1
ATOM 612 N N . GLN A 1 79 ? 39.902 9.837 5.814 1.00 91.25 79 GLN A N 1
ATOM 613 C CA . GLN A 1 79 ? 39.257 8.831 4.967 1.00 91.25 79 GLN A CA 1
ATOM 614 C C . GLN A 1 79 ? 38.428 7.808 5.750 1.00 91.25 79 GLN A C 1
ATOM 616 O O . GLN A 1 79 ? 37.472 7.288 5.187 1.00 91.25 79 GLN A O 1
ATOM 621 N N . LEU A 1 80 ? 38.708 7.559 7.035 1.00 93.00 80 LEU A N 1
ATOM 622 C CA . LEU A 1 80 ? 37.900 6.644 7.855 1.00 93.00 80 LEU A CA 1
ATOM 623 C C . LEU A 1 80 ? 36.434 7.088 7.973 1.00 93.00 80 LEU A C 1
ATOM 625 O O . LEU A 1 80 ? 35.559 6.245 8.157 1.00 93.00 80 LEU A O 1
ATOM 629 N N . ARG A 1 81 ? 36.141 8.384 7.782 1.00 94.06 81 ARG A N 1
ATOM 630 C CA . ARG A 1 81 ? 34.767 8.907 7.692 1.00 94.06 81 ARG A CA 1
ATOM 631 C C . ARG A 1 81 ? 33.917 8.140 6.677 1.00 94.06 81 ARG A C 1
ATOM 633 O O . ARG A 1 81 ? 32.743 7.899 6.935 1.00 94.06 81 ARG A O 1
ATOM 640 N N . THR A 1 82 ? 34.482 7.730 5.540 1.00 91.62 82 THR A N 1
ATOM 641 C CA . THR A 1 82 ? 33.708 7.059 4.481 1.00 91.62 82 THR A CA 1
ATOM 642 C C . THR A 1 82 ? 33.237 5.663 4.881 1.00 91.62 82 THR A C 1
ATOM 644 O O . THR A 1 82 ? 32.293 5.155 4.282 1.00 91.62 82 THR A O 1
ATOM 647 N N . LEU A 1 83 ? 33.852 5.062 5.906 1.00 93.88 83 LEU A N 1
ATOM 648 C CA . LEU A 1 83 ? 33.479 3.752 6.434 1.00 93.88 83 LEU A CA 1
ATOM 649 C C . LEU A 1 83 ? 32.289 3.821 7.395 1.00 93.88 83 LEU A C 1
ATOM 651 O O . LEU A 1 83 ? 31.620 2.810 7.582 1.00 93.88 83 LEU A O 1
ATOM 655 N N . VAL A 1 84 ? 31.976 4.992 7.961 1.00 95.31 84 VAL A N 1
ATOM 656 C CA . VAL A 1 84 ? 30.842 5.158 8.888 1.00 95.31 84 VAL A CA 1
ATOM 657 C C . VAL A 1 84 ? 29.537 4.720 8.222 1.00 95.31 84 VAL A C 1
ATOM 659 O O . VAL A 1 84 ? 28.778 3.966 8.821 1.00 95.31 84 VAL A O 1
ATOM 662 N N . ASN A 1 85 ? 29.296 5.120 6.970 1.00 94.75 85 ASN A N 1
ATOM 663 C CA . ASN A 1 85 ? 28.092 4.721 6.243 1.00 94.75 85 ASN A CA 1
ATOM 664 C C . ASN A 1 85 ? 27.980 3.181 6.077 1.00 94.75 85 ASN A C 1
ATOM 666 O O . ASN A 1 85 ? 27.085 2.584 6.671 1.00 94.75 85 ASN A O 1
ATOM 670 N N . PRO A 1 86 ? 28.887 2.480 5.368 1.00 93.06 86 PRO A N 1
ATOM 671 C CA . PRO A 1 86 ? 28.753 1.035 5.175 1.00 93.06 86 PRO A CA 1
ATOM 672 C C . PRO A 1 86 ? 28.843 0.219 6.475 1.00 93.06 86 PRO A C 1
ATOM 674 O O . PRO A 1 86 ? 28.194 -0.818 6.568 1.00 93.06 86 PRO A O 1
ATOM 677 N N . VAL A 1 87 ? 29.606 0.666 7.482 1.00 93.94 87 VAL A N 1
ATOM 678 C CA . VAL A 1 87 ? 29.792 -0.088 8.734 1.00 93.94 87 VAL A CA 1
ATOM 679 C C . VAL A 1 87 ? 28.645 0.142 9.714 1.00 93.94 87 VAL A C 1
ATOM 681 O O . VAL A 1 87 ? 28.103 -0.818 10.248 1.00 93.94 87 VAL A O 1
ATOM 684 N N . ILE A 1 88 ? 28.270 1.396 9.972 1.00 93.88 88 ILE A N 1
ATOM 685 C CA . ILE A 1 88 ? 27.293 1.733 11.016 1.00 93.88 88 ILE A CA 1
ATOM 686 C C . ILE A 1 88 ? 25.885 1.772 10.429 1.00 93.88 88 ILE A C 1
ATOM 688 O O . ILE A 1 88 ? 25.007 1.063 10.918 1.00 93.88 88 ILE A O 1
ATOM 692 N N . VAL A 1 89 ? 25.662 2.537 9.355 1.00 90.75 89 VAL A N 1
ATOM 693 C CA . VAL A 1 89 ? 24.335 2.590 8.712 1.00 90.75 89 VAL A CA 1
ATOM 694 C C . VAL A 1 89 ? 23.977 1.219 8.146 1.00 90.75 89 VAL A C 1
ATOM 696 O O . VAL A 1 89 ? 22.867 0.749 8.370 1.00 90.75 89 VAL A O 1
ATOM 699 N N . GLY A 1 90 ? 24.928 0.519 7.523 1.00 84.12 90 GLY A N 1
ATOM 700 C CA . GLY A 1 90 ? 24.701 -0.841 7.022 1.00 84.12 90 GLY A CA 1
ATOM 701 C C . GLY A 1 90 ? 24.298 -1.830 8.114 1.00 84.12 90 GLY A C 1
ATOM 702 O O . GLY A 1 90 ? 23.395 -2.637 7.907 1.00 84.12 90 GLY A O 1
ATOM 703 N N . ARG A 1 91 ? 24.910 -1.733 9.301 1.00 90.12 91 ARG A N 1
ATOM 704 C CA . ARG A 1 91 ? 24.626 -2.627 10.431 1.00 90.12 91 ARG A CA 1
ATOM 705 C C . ARG A 1 91 ? 23.257 -2.397 11.070 1.00 90.12 91 ARG A C 1
ATOM 707 O O . ARG A 1 91 ? 22.658 -3.374 11.525 1.00 90.12 91 ARG A O 1
ATOM 714 N N . PHE A 1 92 ? 22.821 -1.141 11.171 1.00 83.25 92 PHE A N 1
ATOM 715 C CA . PHE A 1 92 ? 21.622 -0.757 11.928 1.00 83.25 92 PHE A CA 1
ATOM 716 C C . PHE A 1 92 ? 20.401 -0.439 11.060 1.00 83.25 92 PHE A C 1
ATOM 718 O O . PHE A 1 92 ? 19.284 -0.595 11.534 1.00 83.25 92 PHE A O 1
ATOM 725 N N . ALA A 1 93 ? 20.598 -0.008 9.814 1.00 75.81 93 ALA A N 1
ATOM 726 C CA . ALA A 1 93 ? 19.530 0.430 8.912 1.00 75.81 93 ALA A CA 1
ATOM 727 C C . ALA A 1 93 ? 19.512 -0.321 7.563 1.00 75.81 93 ALA A C 1
ATOM 729 O O . ALA A 1 93 ? 18.646 -0.062 6.731 1.00 75.81 93 ALA A O 1
ATOM 730 N N . GLY A 1 94 ? 20.435 -1.264 7.339 1.00 79.69 94 GLY A N 1
ATOM 731 C CA . GLY A 1 94 ? 20.454 -2.128 6.156 1.00 79.69 94 GLY A CA 1
ATOM 732 C C . GLY A 1 94 ? 21.129 -1.520 4.921 1.00 79.69 94 GLY A C 1
ATOM 733 O O . GLY A 1 94 ? 21.583 -0.375 4.906 1.00 79.69 94 GLY A O 1
ATOM 734 N N . THR A 1 95 ? 21.230 -2.320 3.858 1.00 75.19 95 THR A N 1
ATOM 735 C CA . THR A 1 95 ? 21.941 -1.968 2.613 1.00 75.19 95 THR A CA 1
ATOM 736 C C . THR A 1 95 ? 21.242 -0.870 1.811 1.00 75.19 95 THR A C 1
ATOM 738 O O . THR A 1 95 ? 21.908 -0.056 1.172 1.00 75.19 95 THR A O 1
ATOM 741 N N . GLU A 1 96 ? 19.914 -0.805 1.880 1.00 76.69 96 GLU A N 1
ATOM 742 C CA . GLU A 1 96 ? 19.107 0.229 1.230 1.00 76.69 96 GLU A CA 1
ATOM 743 C C . GLU A 1 96 ? 19.371 1.616 1.845 1.00 76.69 96 GLU A C 1
ATOM 745 O O . GLU A 1 96 ? 19.663 2.580 1.135 1.00 76.69 96 GLU A O 1
ATOM 750 N N . ALA A 1 97 ? 19.415 1.705 3.179 1.00 78.88 97 ALA A N 1
ATOM 751 C CA . ALA A 1 97 ? 19.785 2.927 3.889 1.00 78.88 97 ALA A CA 1
ATOM 752 C C . ALA A 1 97 ? 21.206 3.398 3.543 1.00 78.88 97 ALA A C 1
ATOM 754 O O . ALA A 1 97 ? 21.429 4.593 3.331 1.00 78.88 97 ALA A O 1
ATOM 755 N N . VAL A 1 98 ? 22.160 2.467 3.413 1.00 87.88 98 VAL A N 1
ATOM 756 C CA . VAL A 1 98 ? 23.528 2.774 2.955 1.00 87.88 98 VAL A CA 1
ATOM 757 C C . VAL A 1 98 ? 23.517 3.391 1.560 1.00 87.88 98 VAL A C 1
ATOM 759 O O . VAL A 1 98 ? 24.292 4.318 1.298 1.00 87.88 98 VAL A O 1
ATOM 762 N N . ALA A 1 99 ? 22.638 2.914 0.674 1.00 81.44 99 ALA A N 1
ATOM 763 C CA . ALA A 1 99 ? 22.475 3.457 -0.666 1.00 81.44 99 ALA A CA 1
ATOM 764 C C . ALA A 1 99 ? 21.883 4.875 -0.633 1.00 81.44 99 ALA A C 1
ATOM 766 O O . ALA A 1 99 ? 22.429 5.762 -1.291 1.00 81.44 99 ALA A O 1
ATOM 767 N N . PHE A 1 100 ? 20.844 5.129 0.172 1.00 89.19 100 PHE A N 1
ATOM 768 C CA . PHE A 1 100 ? 20.248 6.466 0.304 1.00 89.19 100 PHE A CA 1
ATOM 769 C C . PHE A 1 100 ? 21.220 7.493 0.887 1.00 89.19 100 PHE A C 1
ATOM 771 O O . PHE A 1 100 ? 21.363 8.590 0.335 1.00 89.19 100 PHE A O 1
ATOM 778 N N . VAL A 1 101 ? 21.923 7.128 1.965 1.00 92.94 101 VAL A N 1
ATOM 779 C CA . VAL A 1 101 ? 22.976 7.957 2.568 1.00 92.94 101 VAL A CA 1
ATOM 780 C C . VAL A 1 101 ? 24.102 8.184 1.562 1.00 92.94 101 VAL A C 1
ATOM 782 O O . VAL A 1 101 ? 24.557 9.310 1.363 1.00 92.94 101 VAL A O 1
ATOM 785 N N . GLY A 1 102 ? 24.510 7.122 0.866 1.00 92.81 102 GLY A N 1
ATOM 786 C CA . GLY A 1 102 ? 25.551 7.170 -0.152 1.00 92.81 102 GLY A CA 1
ATOM 787 C C . GLY A 1 102 ? 25.208 8.106 -1.308 1.00 92.81 102 GLY A C 1
ATOM 788 O O . GLY A 1 102 ? 26.070 8.870 -1.739 1.00 92.81 102 GLY A O 1
ATOM 789 N N . LEU A 1 103 ? 23.965 8.092 -1.793 1.00 90.69 103 LEU A N 1
ATOM 790 C CA . LEU A 1 103 ? 23.519 8.987 -2.857 1.00 90.69 103 LEU A CA 1
ATOM 791 C C . LEU A 1 103 ? 23.525 10.450 -2.400 1.00 90.69 103 LEU A C 1
ATOM 793 O O . LEU A 1 103 ? 24.079 11.292 -3.104 1.00 90.69 103 LEU A O 1
ATOM 797 N N . ALA A 1 104 ? 22.983 10.751 -1.216 1.00 93.75 104 ALA A N 1
ATOM 798 C CA . ALA A 1 104 ? 22.977 12.113 -0.676 1.00 93.75 104 ALA A CA 1
ATOM 799 C C . ALA A 1 104 ? 24.403 12.677 -0.539 1.00 93.75 104 ALA A C 1
ATOM 801 O O . ALA A 1 104 ? 24.669 13.801 -0.971 1.00 93.75 104 ALA A O 1
ATOM 802 N N . ILE A 1 105 ? 25.340 11.870 -0.022 1.00 94.50 105 ILE A N 1
ATOM 803 C CA . ILE A 1 105 ? 26.766 12.223 0.064 1.00 94.50 105 ILE A CA 1
ATOM 804 C C . ILE A 1 105 ? 27.354 12.471 -1.321 1.00 94.50 105 ILE A C 1
ATOM 806 O O . ILE A 1 105 ? 28.002 13.493 -1.524 1.00 94.50 105 ILE A O 1
ATOM 810 N N . ARG A 1 106 ? 27.116 11.581 -2.292 1.00 92.56 106 ARG A N 1
ATOM 811 C CA . ARG A 1 106 ? 27.656 11.733 -3.652 1.00 92.56 106 ARG A CA 1
ATOM 812 C C . ARG A 1 106 ? 27.168 13.007 -4.325 1.00 92.56 106 ARG A C 1
ATOM 814 O O . ARG A 1 106 ? 27.978 13.690 -4.945 1.00 92.56 106 ARG A O 1
ATOM 821 N N . ILE A 1 107 ? 25.883 13.337 -4.206 1.00 91.56 107 ILE A N 1
ATOM 822 C CA . ILE A 1 107 ? 25.322 14.560 -4.794 1.00 91.56 107 ILE A CA 1
ATOM 823 C C . ILE A 1 107 ? 25.955 15.788 -4.133 1.00 91.56 107 ILE A C 1
ATOM 825 O O . ILE A 1 107 ? 26.492 16.648 -4.832 1.00 91.56 107 ILE A O 1
ATOM 829 N N . ALA A 1 108 ? 25.968 15.845 -2.799 1.00 94.00 108 ALA A N 1
ATOM 830 C CA . ALA A 1 108 ? 26.544 16.969 -2.065 1.00 94.00 108 ALA A CA 1
ATOM 831 C C . ALA A 1 108 ? 28.047 17.142 -2.350 1.00 94.00 108 ALA A C 1
ATOM 833 O O . ALA A 1 108 ? 28.519 18.260 -2.556 1.00 94.00 108 ALA A O 1
ATOM 834 N N . ASP A 1 109 ? 28.802 16.046 -2.426 1.00 90.38 109 ASP A N 1
ATOM 835 C CA . ASP A 1 109 ? 30.230 16.067 -2.745 1.00 90.38 109 ASP A CA 1
ATOM 836 C C . ASP A 1 109 ? 30.501 16.454 -4.202 1.00 90.38 109 ASP A C 1
ATOM 838 O O . ASP A 1 109 ? 31.486 17.144 -4.462 1.00 90.38 109 ASP A O 1
ATOM 842 N N . SER A 1 110 ? 29.631 16.062 -5.138 1.00 90.12 110 SER A N 1
ATOM 843 C CA . SER A 1 110 ? 29.742 16.444 -6.552 1.00 90.12 110 SER A CA 1
ATOM 844 C C . SER A 1 110 ? 29.508 17.941 -6.736 1.00 90.12 110 SER A C 1
ATOM 846 O O . SER A 1 110 ? 30.308 18.618 -7.379 1.00 90.12 110 SER A O 1
ATOM 848 N N . LEU A 1 111 ? 28.469 18.488 -6.101 1.00 90.44 111 LEU A N 1
ATOM 849 C CA . LEU A 1 111 ? 28.199 19.930 -6.089 1.00 90.44 111 LEU A CA 1
ATOM 850 C C . LEU A 1 111 ? 29.299 20.705 -5.346 1.00 90.44 111 LEU A C 1
ATOM 852 O O . LEU A 1 111 ? 29.655 21.820 -5.720 1.00 90.44 111 LEU A O 1
ATOM 856 N N . GLY A 1 112 ? 29.883 20.089 -4.319 1.00 88.75 112 GLY A N 1
ATOM 857 C CA . GLY A 1 112 ? 31.007 20.620 -3.559 1.00 88.75 112 GLY A CA 1
ATOM 858 C C . GLY A 1 112 ? 32.386 20.352 -4.166 1.00 88.75 112 GLY A C 1
ATOM 859 O O . GLY A 1 112 ? 33.375 20.697 -3.522 1.00 88.75 112 GLY A O 1
ATOM 860 N N . ALA A 1 113 ? 32.507 19.750 -5.357 1.00 85.44 113 ALA A N 1
ATOM 861 C CA . ALA A 1 113 ? 33.783 19.242 -5.881 1.00 85.44 113 ALA A CA 1
ATOM 862 C C . ALA A 1 113 ? 34.878 20.320 -5.974 1.00 85.44 113 ALA A C 1
ATOM 864 O O . ALA A 1 113 ? 36.057 20.039 -5.718 1.00 85.44 113 ALA A O 1
ATOM 865 N N . LEU A 1 114 ? 34.480 21.571 -6.233 1.00 76.31 114 LEU A N 1
ATOM 866 C CA . LEU A 1 114 ? 35.362 22.740 -6.274 1.00 76.31 114 LEU A CA 1
ATOM 867 C C . LEU A 1 114 ? 36.203 22.911 -5.000 1.00 76.31 114 LEU A C 1
ATOM 869 O O . LEU A 1 114 ? 37.336 23.377 -5.091 1.00 76.31 114 LEU A O 1
ATOM 873 N N . ARG A 1 115 ? 35.730 22.441 -3.836 1.00 83.25 115 ARG A N 1
ATOM 874 C CA . ARG A 1 115 ? 36.498 22.462 -2.577 1.00 83.25 115 ARG A CA 1
ATOM 875 C C . ARG A 1 115 ? 37.824 21.715 -2.672 1.00 83.25 115 ARG A C 1
ATOM 877 O O . ARG A 1 115 ? 38.825 22.136 -2.105 1.00 83.25 115 ARG A O 1
ATOM 884 N N . THR A 1 116 ? 37.826 20.589 -3.384 1.00 75.12 116 THR A N 1
ATOM 885 C CA . THR A 1 116 ? 38.996 19.707 -3.488 1.00 75.12 116 THR A CA 1
ATOM 886 C C . THR A 1 116 ? 40.014 20.232 -4.492 1.00 75.12 116 THR A C 1
ATOM 888 O O . THR A 1 116 ? 41.216 20.046 -4.312 1.00 75.12 116 THR A O 1
ATOM 891 N N . VAL A 1 117 ? 39.541 20.929 -5.528 1.00 74.94 117 VAL A N 1
ATOM 892 C CA . VAL A 1 117 ? 40.391 21.630 -6.494 1.00 74.94 117 VAL A CA 1
ATOM 893 C C . VAL A 1 117 ? 41.010 22.861 -5.833 1.00 74.94 117 VAL A C 1
ATOM 895 O O . VAL A 1 117 ? 42.230 23.030 -5.870 1.00 74.94 117 VAL A O 1
ATOM 898 N N . GLY A 1 118 ? 40.185 23.663 -5.153 1.00 73.81 118 GLY A N 1
ATOM 899 C CA . GLY A 1 118 ? 40.613 24.853 -4.424 1.00 73.81 118 GLY A CA 1
ATOM 900 C C . GLY A 1 118 ? 41.662 24.535 -3.363 1.00 73.81 118 GLY A C 1
ATOM 901 O O . GLY A 1 118 ? 42.703 25.182 -3.319 1.00 73.81 118 GLY A O 1
ATOM 902 N N . SER A 1 119 ? 41.472 23.477 -2.570 1.00 73.44 119 SER A N 1
ATOM 903 C CA . SER A 1 119 ? 42.416 23.135 -1.501 1.00 73.44 119 SER A CA 1
ATOM 904 C C . SER A 1 119 ? 43.785 22.663 -1.993 1.00 73.44 119 SER A C 1
ATOM 906 O O . SER A 1 119 ? 44.791 22.967 -1.347 1.00 73.44 119 SER A O 1
ATOM 908 N N . ARG A 1 120 ? 43.856 21.985 -3.148 1.00 71.00 120 ARG A N 1
ATOM 909 C CA . ARG A 1 120 ? 45.125 21.597 -3.794 1.00 71.00 120 ARG A CA 1
ATOM 910 C C . ARG A 1 120 ? 45.882 22.809 -4.332 1.00 71.00 120 ARG A C 1
ATOM 912 O O . ARG A 1 120 ? 47.089 22.916 -4.120 1.00 71.00 120 ARG A O 1
ATOM 919 N N . LEU A 1 121 ? 45.180 23.729 -4.995 1.00 72.62 121 LEU A N 1
ATOM 920 C CA . LEU A 1 121 ? 45.771 24.968 -5.510 1.00 72.62 121 LEU A CA 1
ATOM 921 C C . LEU A 1 121 ? 46.199 25.903 -4.371 1.00 72.62 121 LEU A C 1
ATOM 923 O O . LEU A 1 121 ? 47.267 26.512 -4.442 1.00 72.62 121 LEU A O 1
ATOM 927 N N . ALA A 1 122 ? 45.421 25.942 -3.286 1.00 78.12 122 ALA A N 1
ATOM 928 C CA . ALA A 1 122 ? 45.712 26.740 -2.106 1.00 78.12 122 ALA A CA 1
ATOM 929 C C . ALA A 1 122 ? 47.030 26.335 -1.437 1.00 78.12 122 ALA A C 1
ATOM 931 O O . ALA A 1 122 ? 47.786 27.221 -1.066 1.00 78.12 122 ALA A O 1
ATOM 932 N N . ILE A 1 123 ? 47.369 25.042 -1.330 1.00 79.25 123 ILE A N 1
ATOM 933 C CA . ILE A 1 123 ? 48.661 24.618 -0.749 1.00 79.25 123 ILE A CA 1
ATOM 934 C C . ILE A 1 123 ? 49.832 25.235 -1.528 1.00 79.25 123 ILE A C 1
ATOM 936 O O . ILE A 1 123 ? 50.737 25.812 -0.928 1.00 79.25 123 ILE A O 1
ATOM 940 N N . ALA A 1 124 ? 49.795 25.172 -2.861 1.00 78.25 124 ALA A N 1
ATOM 941 C CA . ALA A 1 124 ? 50.854 25.715 -3.709 1.00 78.25 124 ALA A CA 1
ATOM 942 C C . ALA A 1 124 ? 50.908 27.254 -3.687 1.00 78.25 124 ALA A C 1
ATOM 944 O O . ALA A 1 124 ? 51.997 27.831 -3.660 1.00 78.25 124 ALA A O 1
ATOM 945 N N . GLY A 1 125 ? 49.751 27.924 -3.690 1.00 81.75 125 GLY A N 1
ATOM 946 C CA . GLY A 1 125 ? 49.659 29.386 -3.633 1.00 81.75 125 GLY A CA 1
ATOM 947 C C . GLY A 1 125 ? 50.068 29.955 -2.272 1.00 81.75 125 GLY A C 1
ATOM 948 O O . GLY A 1 125 ? 50.883 30.873 -2.200 1.00 81.75 125 GLY A O 1
ATOM 949 N N . LEU A 1 126 ? 49.568 29.366 -1.184 1.00 85.44 126 LEU A N 1
ATOM 950 C CA . LEU A 1 126 ? 49.848 29.785 0.190 1.00 85.44 126 LEU A CA 1
ATOM 951 C C . LEU A 1 126 ? 51.298 29.504 0.599 1.00 85.44 126 LEU A C 1
ATOM 953 O O . LEU A 1 126 ? 51.876 30.308 1.325 1.00 85.44 126 LEU A O 1
ATOM 957 N N . ALA A 1 127 ? 51.919 28.428 0.101 1.00 85.25 127 ALA A N 1
ATOM 958 C CA . ALA A 1 127 ? 53.338 28.152 0.344 1.00 85.25 127 ALA A CA 1
ATOM 959 C C . ALA A 1 127 ? 54.251 29.283 -0.154 1.00 85.25 127 ALA A C 1
ATOM 961 O O . ALA A 1 127 ? 55.211 29.645 0.521 1.00 85.25 127 ALA A O 1
ATOM 962 N N . ARG A 1 128 ? 53.921 29.913 -1.291 1.00 86.25 128 ARG A N 1
ATOM 963 C CA . ARG A 1 128 ? 54.681 31.065 -1.816 1.00 86.25 128 ARG A CA 1
ATOM 964 C C . ARG A 1 128 ? 54.521 32.323 -0.964 1.00 86.25 128 ARG A C 1
ATOM 966 O O . ARG A 1 128 ? 55.415 33.161 -0.942 1.00 86.25 128 ARG A O 1
ATOM 973 N N . LEU A 1 129 ? 53.388 32.452 -0.275 1.00 86.94 129 LEU A N 1
ATOM 974 C CA . LEU A 1 129 ? 53.058 33.590 0.585 1.00 86.94 129 LEU A CA 1
ATOM 975 C C . LEU A 1 129 ? 53.418 33.347 2.059 1.00 86.94 129 LEU A C 1
ATOM 977 O O . LEU A 1 129 ? 53.142 34.203 2.896 1.00 86.94 129 LEU A O 1
ATOM 981 N N . GLN A 1 130 ? 54.037 32.210 2.399 1.00 83.56 130 GLN A N 1
ATOM 982 C CA . GLN A 1 130 ? 54.327 31.818 3.784 1.00 83.56 130 GLN A CA 1
ATOM 983 C C . GLN A 1 130 ? 55.172 32.858 4.542 1.00 83.56 130 GLN A C 1
ATOM 985 O O . GLN A 1 130 ? 54.999 33.028 5.746 1.00 83.56 130 GLN A O 1
ATOM 990 N N . SER A 1 131 ? 56.044 33.587 3.842 1.00 84.62 131 SER A N 1
ATOM 991 C CA . SER A 1 131 ? 56.889 34.649 4.404 1.00 84.62 131 SER A CA 1
ATOM 992 C C . SER A 1 131 ? 56.206 36.022 4.506 1.00 84.62 131 SER A C 1
ATOM 994 O O . SER A 1 131 ? 56.814 36.961 5.014 1.00 84.62 131 SER A O 1
ATOM 996 N N . ARG A 1 132 ? 54.950 36.167 4.050 1.00 89.31 132 ARG A N 1
ATOM 997 C CA . ARG A 1 132 ? 54.200 37.439 4.012 1.00 89.31 132 ARG A CA 1
ATOM 998 C C . ARG A 1 132 ? 52.846 37.315 4.728 1.00 89.31 132 ARG A C 1
ATOM 1000 O O . ARG A 1 132 ? 51.817 37.103 4.082 1.00 89.31 132 ARG A O 1
ATOM 1007 N N . PRO A 1 133 ? 52.797 37.486 6.063 1.00 82.44 133 PRO A N 1
ATOM 1008 C CA . PRO A 1 133 ? 51.618 37.156 6.873 1.00 82.44 133 PRO A CA 1
ATOM 1009 C C . PRO A 1 133 ? 50.327 37.899 6.487 1.00 82.44 133 PRO A C 1
ATOM 1011 O O . PRO A 1 133 ? 49.241 37.318 6.521 1.00 82.44 133 PRO A O 1
ATOM 1014 N N . SER A 1 134 ? 50.423 39.173 6.099 1.00 85.12 134 SER A N 1
ATOM 1015 C CA . SER A 1 134 ? 49.266 40.003 5.731 1.00 85.12 134 SER A CA 1
ATOM 1016 C C . SER A 1 134 ? 48.680 39.643 4.360 1.00 85.12 134 SER A C 1
ATOM 1018 O O . SER A 1 134 ? 47.463 39.690 4.172 1.00 85.12 134 SER A O 1
ATOM 1020 N N . GLU A 1 135 ? 49.523 39.266 3.397 1.00 86.38 135 GLU A N 1
ATOM 1021 C CA . GLU A 1 135 ? 49.108 38.750 2.085 1.00 86.38 135 GLU A CA 1
ATOM 1022 C C . GLU A 1 135 ? 48.528 37.341 2.214 1.00 86.38 135 GLU A C 1
ATOM 1024 O O . GLU A 1 135 ? 47.450 37.079 1.686 1.00 86.38 135 GLU A O 1
ATOM 1029 N N . PHE A 1 136 ? 49.171 36.475 3.003 1.00 86.62 136 PHE A N 1
ATOM 1030 C CA . PHE A 1 136 ? 48.690 35.127 3.305 1.00 86.62 136 PHE A CA 1
ATOM 1031 C C . PHE A 1 136 ? 47.278 35.149 3.900 1.00 86.62 136 PHE A C 1
ATOM 1033 O O . PHE A 1 136 ? 46.382 34.445 3.436 1.00 86.62 136 PHE A O 1
ATOM 1040 N N . ARG A 1 137 ? 47.059 36.005 4.907 1.00 87.62 137 ARG A N 1
ATOM 1041 C CA . ARG A 1 137 ? 45.755 36.166 5.559 1.00 87.62 137 ARG A CA 1
ATOM 1042 C C . ARG A 1 137 ? 44.682 36.628 4.572 1.00 87.62 137 ARG A C 1
ATOM 1044 O O . ARG A 1 137 ? 43.584 36.077 4.574 1.00 87.62 137 ARG A O 1
ATOM 1051 N N . ARG A 1 138 ? 44.984 37.636 3.745 1.00 87.38 138 ARG A N 1
ATOM 1052 C CA . ARG A 1 138 ? 44.043 38.163 2.742 1.00 87.38 138 ARG A CA 1
ATOM 1053 C C . ARG A 1 138 ? 43.680 37.107 1.702 1.00 87.38 138 ARG A C 1
ATOM 1055 O O . ARG A 1 138 ? 42.494 36.912 1.458 1.00 87.38 138 ARG A O 1
ATOM 1062 N N . ALA A 1 139 ? 44.674 36.395 1.171 1.00 87.69 139 ALA A N 1
ATOM 1063 C CA . ALA A 1 139 ? 44.463 35.314 0.214 1.00 87.69 139 ALA A CA 1
ATOM 1064 C C . ALA A 1 139 ? 43.577 34.207 0.805 1.00 87.69 139 ALA A C 1
ATOM 1066 O O . ALA A 1 139 ? 42.576 33.834 0.202 1.00 87.69 139 ALA A O 1
ATOM 1067 N N . LEU A 1 140 ? 43.869 33.752 2.028 1.00 87.88 140 LEU A N 1
ATOM 1068 C CA . LEU A 1 140 ? 43.074 32.720 2.697 1.00 87.88 140 LEU A CA 1
ATOM 1069 C C . LEU A 1 140 ? 41.611 33.150 2.906 1.00 87.88 140 LEU A C 1
ATOM 1071 O O . LEU A 1 140 ? 40.700 32.365 2.668 1.00 87.88 140 LEU A O 1
ATOM 1075 N N . VAL A 1 141 ? 41.366 34.398 3.319 1.00 88.50 141 VAL A N 1
ATOM 1076 C CA . VAL A 1 141 ? 40.000 34.925 3.507 1.00 88.50 141 VAL A CA 1
ATOM 1077 C C . VAL A 1 141 ? 39.250 35.045 2.185 1.00 88.50 141 VAL A C 1
ATOM 1079 O O . VAL A 1 141 ? 38.066 34.710 2.129 1.00 88.50 141 VAL A O 1
ATOM 1082 N N . GLN A 1 142 ? 39.916 35.532 1.139 1.00 88.25 142 GLN A N 1
ATOM 1083 C CA . GLN A 1 142 ? 39.317 35.703 -0.180 1.00 88.25 142 GLN A CA 1
ATOM 1084 C C . GLN A 1 142 ? 38.916 34.356 -0.787 1.00 88.25 142 GLN A C 1
ATOM 1086 O O . GLN A 1 142 ? 37.790 34.223 -1.263 1.00 88.25 142 GLN A O 1
ATOM 1091 N N . GLU A 1 143 ? 39.783 33.349 -0.688 1.00 86.81 143 GLU A N 1
ATOM 1092 C CA . GLU A 1 143 ? 39.498 31.994 -1.168 1.00 86.81 143 GLU A CA 1
ATOM 1093 C C . GLU A 1 143 ? 38.347 31.341 -0.393 1.00 86.81 143 GLU A C 1
ATOM 1095 O O . GLU A 1 143 ? 37.410 30.818 -0.995 1.00 86.81 143 GLU A O 1
ATOM 1100 N N . VAL A 1 144 ? 38.339 31.446 0.942 1.00 88.81 144 VAL A N 1
ATOM 1101 C CA . VAL A 1 144 ? 37.229 30.933 1.767 1.00 88.81 144 VAL A CA 1
ATOM 1102 C C . VAL A 1 144 ? 35.906 31.607 1.393 1.00 88.81 144 VAL A C 1
ATOM 1104 O O . VAL A 1 144 ? 34.883 30.931 1.268 1.00 88.81 144 VAL A O 1
ATOM 1107 N N . ARG A 1 145 ? 35.915 32.929 1.170 1.00 89.38 145 ARG A N 1
ATOM 1108 C CA . ARG A 1 145 ? 34.725 33.675 0.739 1.00 89.38 145 ARG A CA 1
ATOM 1109 C C . ARG A 1 145 ? 34.217 33.168 -0.608 1.00 89.38 145 ARG A C 1
ATOM 1111 O O . ARG A 1 145 ? 33.025 32.902 -0.736 1.00 89.38 145 ARG A O 1
ATOM 1118 N N . LEU A 1 146 ? 35.108 33.036 -1.588 1.00 88.56 146 LEU A N 1
ATOM 1119 C CA . LEU A 1 146 ? 34.763 32.575 -2.928 1.00 88.56 146 LEU A CA 1
ATOM 1120 C C . LEU A 1 146 ? 34.155 31.169 -2.880 1.00 88.56 146 LEU A C 1
ATOM 1122 O O . LEU A 1 146 ? 33.119 30.914 -3.486 1.00 88.56 146 LEU A O 1
ATOM 1126 N N . GLN A 1 147 ? 34.743 30.278 -2.087 1.00 88.56 147 GLN A N 1
ATOM 1127 C CA . GLN A 1 147 ? 34.279 28.905 -1.983 1.00 88.56 147 GLN A CA 1
ATOM 1128 C C . GLN A 1 147 ? 32.884 28.794 -1.353 1.00 88.56 147 GLN A C 1
ATOM 1130 O O . GLN A 1 147 ? 32.045 28.063 -1.873 1.00 88.56 147 GLN A O 1
ATOM 1135 N N . VAL A 1 148 ? 32.601 29.539 -0.278 1.00 91.06 148 VAL A N 1
ATOM 1136 C CA . VAL A 1 148 ? 31.262 29.562 0.344 1.00 91.06 148 VAL A CA 1
ATOM 1137 C C . VAL A 1 148 ? 30.220 30.154 -0.610 1.00 91.06 148 VAL A C 1
ATOM 1139 O O . VAL A 1 148 ? 29.125 29.607 -0.724 1.00 91.06 148 VAL A O 1
ATOM 1142 N N . LEU A 1 149 ? 30.565 31.231 -1.324 1.00 90.56 149 LEU A N 1
ATOM 1143 C CA . LEU A 1 149 ? 29.658 31.897 -2.266 1.00 90.56 149 LEU A CA 1
ATOM 1144 C C . LEU A 1 149 ? 29.395 31.095 -3.544 1.00 90.56 149 LEU A C 1
ATOM 1146 O O . LEU A 1 149 ? 28.379 31.330 -4.184 1.00 90.56 149 LEU A O 1
ATOM 1150 N N . ILE A 1 150 ? 30.266 30.154 -3.910 1.00 90.44 150 ILE A N 1
ATOM 1151 C CA . ILE A 1 150 ? 30.032 29.259 -5.050 1.00 90.44 150 ILE A CA 1
ATOM 1152 C C . ILE A 1 150 ? 29.307 27.984 -4.607 1.00 90.44 150 ILE A C 1
ATOM 1154 O O . ILE A 1 150 ? 28.308 27.596 -5.208 1.00 90.44 150 ILE A O 1
ATOM 1158 N N . VAL A 1 151 ? 29.782 27.325 -3.546 1.00 93.31 151 VAL A N 1
ATOM 1159 C CA . VAL A 1 151 ? 29.231 26.033 -3.104 1.00 93.31 151 VAL A CA 1
ATOM 1160 C C . VAL A 1 151 ? 27.839 26.199 -2.485 1.00 93.31 151 VAL A C 1
ATOM 1162 O O . VAL A 1 151 ? 26.966 25.371 -2.734 1.00 93.31 151 VAL A O 1
ATOM 1165 N N . GLY A 1 152 ? 27.600 27.273 -1.724 1.00 94.38 152 GLY A N 1
ATOM 1166 C CA . GLY A 1 152 ? 26.311 27.543 -1.077 1.00 94.38 152 GLY A CA 1
ATOM 1167 C C . GLY A 1 152 ? 25.129 27.561 -2.057 1.00 94.38 152 GLY A C 1
ATOM 1168 O O . GLY A 1 152 ? 24.208 26.758 -1.887 1.00 94.38 152 GLY A O 1
ATOM 1169 N N . PRO A 1 153 ? 25.155 28.400 -3.112 1.00 95.31 153 PRO A N 1
ATOM 1170 C CA . PRO A 1 153 ? 24.098 28.439 -4.121 1.00 95.31 153 PRO A CA 1
ATOM 1171 C C . PRO A 1 153 ? 23.917 27.129 -4.890 1.00 95.31 153 PRO A C 1
ATOM 1173 O O . PRO A 1 153 ? 22.780 26.755 -5.155 1.00 95.31 153 PRO A O 1
ATOM 1176 N N . LEU A 1 154 ? 24.995 26.400 -5.209 1.00 94.38 154 LEU A N 1
ATOM 1177 C CA . LEU A 1 154 ? 24.895 25.105 -5.897 1.00 94.38 154 LEU A CA 1
ATOM 1178 C C . LEU A 1 154 ? 24.147 24.065 -5.052 1.00 94.38 154 LEU A C 1
ATOM 1180 O O . LEU A 1 154 ? 23.268 23.368 -5.558 1.00 94.38 154 LEU A O 1
ATOM 1184 N N . LEU A 1 155 ? 24.455 23.993 -3.753 1.00 95.38 155 LEU A N 1
ATOM 1185 C CA . LEU A 1 155 ? 23.755 23.107 -2.822 1.00 95.38 155 LEU A CA 1
ATOM 1186 C C . LEU A 1 155 ? 22.290 23.531 -2.636 1.00 95.38 155 LEU A C 1
ATOM 1188 O O . LEU A 1 155 ? 21.401 22.685 -2.682 1.00 95.38 155 LEU A O 1
ATOM 1192 N N . CYS A 1 156 ? 22.025 24.834 -2.487 1.00 95.00 156 CYS A N 1
ATOM 1193 C CA . CYS A 1 156 ? 20.663 25.361 -2.360 1.00 95.00 156 CYS A CA 1
ATOM 1194 C C . CYS A 1 156 ? 19.830 25.127 -3.627 1.00 95.00 156 CYS A C 1
ATOM 1196 O O . CYS A 1 156 ? 18.658 24.770 -3.533 1.00 95.00 156 CYS A O 1
ATOM 1198 N N . GLY A 1 157 ? 20.433 25.279 -4.808 1.00 92.56 157 GLY A N 1
ATOM 1199 C CA . GLY A 1 157 ? 19.788 25.001 -6.089 1.00 92.56 157 GLY A CA 1
ATOM 1200 C C . GLY A 1 157 ? 19.321 23.551 -6.183 1.00 92.56 157 GLY A C 1
ATOM 1201 O O . GLY A 1 157 ? 18.186 23.300 -6.584 1.00 92.56 157 GLY A O 1
ATOM 1202 N N . PHE A 1 158 ? 20.139 22.599 -5.721 1.00 91.56 158 PHE A N 1
ATOM 1203 C CA . PHE A 1 158 ? 19.707 21.206 -5.627 1.00 91.56 158 PHE A CA 1
ATOM 1204 C C . PHE A 1 158 ? 18.609 21.001 -4.580 1.00 91.56 158 PHE A C 1
ATOM 1206 O O . PHE A 1 158 ? 17.691 20.242 -4.841 1.00 91.56 158 PHE A O 1
ATOM 1213 N N . THR A 1 159 ? 18.624 21.678 -3.429 1.00 89.31 159 THR A N 1
ATOM 1214 C CA . THR A 1 159 ? 17.505 21.586 -2.469 1.00 89.31 159 THR A CA 1
ATOM 1215 C C . THR A 1 159 ? 16.173 22.021 -3.088 1.00 89.31 159 THR A C 1
ATOM 1217 O O . THR A 1 159 ? 15.154 21.375 -2.856 1.00 89.31 159 THR A O 1
ATOM 1220 N N . LEU A 1 160 ? 16.171 23.089 -3.890 1.00 86.81 160 LEU A N 1
ATOM 1221 C CA . LEU A 1 160 ? 14.958 23.616 -4.524 1.00 86.81 160 LEU A CA 1
ATOM 1222 C C . LEU A 1 160 ? 14.477 22.747 -5.694 1.00 86.81 160 LEU A C 1
ATOM 1224 O O . LEU A 1 160 ? 13.276 22.577 -5.883 1.00 86.81 160 LEU A O 1
ATOM 1228 N N . LEU A 1 161 ? 15.408 22.187 -6.468 1.00 86.31 161 LEU A N 1
ATOM 1229 C CA . LEU A 1 161 ? 15.108 21.381 -7.655 1.00 86.31 161 LEU A CA 1
ATOM 1230 C C . LEU A 1 161 ? 15.138 19.870 -7.385 1.00 86.31 161 LEU A C 1
ATOM 1232 O O . LEU A 1 161 ? 14.838 19.080 -8.275 1.00 86.31 161 LEU A O 1
ATOM 1236 N N . GLY A 1 162 ? 15.500 19.445 -6.177 1.00 78.25 162 GLY A N 1
ATOM 1237 C CA . GLY A 1 162 ? 15.891 18.068 -5.875 1.00 78.25 162 GLY A CA 1
ATOM 1238 C C . GLY A 1 162 ? 14.768 17.066 -6.087 1.00 78.25 162 GLY A C 1
ATOM 1239 O O . GLY A 1 162 ? 15.008 15.989 -6.622 1.00 78.25 162 GLY A O 1
ATOM 1240 N N . GLN A 1 163 ? 13.531 17.440 -5.756 1.00 76.69 163 GLN A N 1
ATOM 1241 C CA . GLN A 1 163 ? 12.358 16.606 -6.025 1.00 76.69 163 GLN A CA 1
ATOM 1242 C C . GLN A 1 163 ? 12.110 16.439 -7.528 1.00 76.69 163 GLN A C 1
ATOM 1244 O O . GLN A 1 163 ? 11.837 15.331 -7.981 1.00 76.69 163 GLN A O 1
ATOM 1249 N N . TRP A 1 164 ? 12.275 17.507 -8.312 1.00 85.06 164 TRP A N 1
ATOM 1250 C CA . TRP A 1 164 ? 12.144 17.449 -9.767 1.00 85.06 164 TRP A CA 1
ATOM 1251 C C . TRP A 1 164 ? 13.256 16.602 -10.401 1.00 85.06 164 TRP A C 1
ATOM 1253 O O . TRP A 1 164 ? 12.964 15.728 -11.216 1.00 85.06 164 TRP A O 1
ATOM 1263 N N . VAL A 1 165 ? 14.511 16.798 -9.976 1.00 78.62 165 VAL A N 1
ATOM 1264 C CA . VAL A 1 165 ? 15.673 16.023 -10.445 1.00 78.62 165 VAL A CA 1
ATOM 1265 C C . VAL A 1 165 ? 15.524 14.546 -10.081 1.00 78.62 165 VAL A C 1
ATOM 1267 O O . VAL A 1 165 ? 15.798 13.679 -10.909 1.00 78.62 165 VAL A O 1
ATOM 1270 N N . LEU A 1 166 ? 15.058 14.228 -8.870 1.00 75.62 166 LEU A N 1
ATOM 1271 C CA . LEU A 1 166 ? 14.787 12.842 -8.505 1.00 75.62 166 LEU A CA 1
ATOM 1272 C C . LEU A 1 166 ? 13.662 12.244 -9.339 1.00 75.62 166 LEU A C 1
ATOM 1274 O O . LEU A 1 166 ? 13.813 11.124 -9.803 1.00 75.62 166 LEU A O 1
ATOM 1278 N N . HIS A 1 167 ? 12.574 12.971 -9.574 1.00 66.31 167 HIS A N 1
ATOM 1279 C CA . HIS A 1 167 ? 11.458 12.453 -10.357 1.00 66.31 167 HIS A CA 1
ATOM 1280 C C . HIS A 1 167 ? 11.855 12.162 -11.817 1.00 66.31 167 HIS A C 1
ATOM 1282 O O . HIS A 1 167 ? 11.535 11.096 -12.329 1.00 66.31 167 HIS A O 1
ATOM 1288 N N . HIS A 1 168 ? 12.599 13.064 -12.465 1.00 70.88 168 HIS A N 1
ATOM 1289 C CA . HIS A 1 168 ? 12.835 12.999 -13.914 1.00 70.88 168 HIS A CA 1
ATOM 1290 C C . HIS A 1 168 ? 14.197 12.421 -14.322 1.00 70.88 168 HIS A C 1
ATOM 1292 O O . HIS A 1 168 ? 14.353 12.002 -15.465 1.00 70.88 168 HIS A O 1
ATOM 1298 N N . VAL A 1 169 ? 15.198 12.416 -13.431 1.00 75.62 169 VAL A N 1
ATOM 1299 C CA . VAL A 1 169 ? 16.581 12.030 -13.780 1.00 75.62 169 VAL A CA 1
ATOM 1300 C C . VAL A 1 169 ? 17.058 10.796 -13.014 1.00 75.62 169 VAL A C 1
ATOM 1302 O O . VAL A 1 169 ? 17.677 9.915 -13.604 1.00 75.62 169 VAL A O 1
ATOM 1305 N N . ILE A 1 170 ? 16.810 10.721 -11.700 1.00 69.56 170 ILE A N 1
ATOM 1306 C CA . ILE A 1 170 ? 17.419 9.691 -10.827 1.00 69.56 170 ILE A CA 1
ATOM 1307 C C . ILE A 1 170 ? 16.430 8.561 -10.455 1.00 69.56 170 ILE A C 1
ATOM 1309 O O . ILE A 1 170 ? 16.846 7.424 -10.216 1.00 69.56 170 ILE A O 1
ATOM 1313 N N . GLY A 1 171 ? 15.128 8.848 -10.436 1.00 61.25 171 GLY A N 1
ATOM 1314 C CA . GLY A 1 171 ? 14.030 7.965 -10.033 1.00 61.25 171 GLY A CA 1
ATOM 1315 C C . GLY A 1 171 ? 13.484 8.277 -8.630 1.00 61.25 171 GLY A C 1
ATOM 1316 O O . GLY A 1 171 ? 14.245 8.460 -7.676 1.00 61.25 171 GLY A O 1
ATOM 1317 N N . ILE A 1 172 ? 12.153 8.270 -8.478 1.00 65.69 172 ILE A N 1
ATOM 1318 C CA . ILE A 1 172 ? 11.460 8.651 -7.230 1.00 65.69 172 ILE A CA 1
ATOM 1319 C C . ILE A 1 172 ? 11.773 7.734 -6.035 1.00 65.69 172 ILE A C 1
ATOM 1321 O O . ILE A 1 172 ? 11.710 8.182 -4.894 1.00 65.69 172 ILE A O 1
ATOM 1325 N N . ARG A 1 173 ? 12.218 6.489 -6.275 1.00 64.12 173 ARG A N 1
ATOM 1326 C CA . ARG A 1 173 ? 12.680 5.555 -5.224 1.00 64.12 173 ARG A CA 1
ATOM 1327 C C . ARG A 1 173 ? 13.788 6.129 -4.334 1.00 64.12 173 ARG A C 1
ATOM 1329 O O . ARG A 1 173 ? 13.976 5.693 -3.209 1.00 64.12 173 ARG A O 1
ATOM 1336 N N . TRP A 1 174 ? 14.530 7.117 -4.833 1.00 79.06 174 TRP A N 1
ATOM 1337 C CA . TRP A 1 174 ? 15.609 7.780 -4.105 1.00 79.06 174 TRP A CA 1
ATOM 1338 C C . TRP A 1 174 ? 15.136 8.978 -3.270 1.00 79.06 174 TRP A C 1
ATOM 1340 O O . TRP A 1 174 ? 15.962 9.659 -2.664 1.00 79.06 174 TRP A O 1
ATOM 1350 N N . ALA A 1 175 ? 13.824 9.243 -3.210 1.00 76.81 175 ALA A N 1
ATOM 1351 C CA . ALA A 1 175 ? 13.236 10.329 -2.425 1.00 76.81 175 ALA A CA 1
ATOM 1352 C C . ALA A 1 175 ? 13.700 10.372 -0.955 1.00 76.81 175 ALA A C 1
ATOM 1354 O O . ALA A 1 175 ? 13.961 11.480 -0.475 1.00 76.81 175 ALA A O 1
ATOM 1355 N N . PRO A 1 176 ? 13.920 9.240 -0.248 1.00 81.44 176 PRO A N 1
ATOM 1356 C CA . PRO A 1 176 ? 14.467 9.269 1.111 1.00 81.44 176 PRO A CA 1
ATOM 1357 C C . PRO A 1 176 ? 15.822 9.991 1.233 1.00 81.44 176 PRO A C 1
ATOM 1359 O O . PRO A 1 176 ? 16.119 10.575 2.276 1.00 81.44 176 PRO A O 1
ATOM 1362 N N . SER A 1 177 ? 16.632 10.043 0.166 1.00 86.88 177 SER A N 1
ATOM 1363 C CA . SER A 1 177 ? 17.886 10.808 0.149 1.00 86.88 177 SER A CA 1
ATOM 1364 C C . SER A 1 177 ? 17.674 12.322 0.281 1.00 86.88 177 SER A C 1
ATOM 1366 O O . SER A 1 177 ? 18.577 13.004 0.767 1.00 86.88 177 SER A O 1
ATOM 1368 N N . LEU A 1 178 ? 16.505 12.864 -0.095 1.00 84.38 178 LEU A N 1
ATOM 1369 C CA . LEU A 1 178 ? 16.197 14.297 0.054 1.00 84.38 178 LEU A CA 1
ATOM 1370 C C . LEU A 1 178 ? 15.988 14.708 1.507 1.00 84.38 178 LEU A C 1
ATOM 1372 O O . LEU A 1 178 ? 16.280 15.847 1.854 1.00 84.38 178 LEU A O 1
ATOM 1376 N N . VAL A 1 179 ? 15.541 13.788 2.363 1.00 84.06 179 VAL A N 1
ATOM 1377 C CA . VAL A 1 179 ? 15.418 14.048 3.805 1.00 84.06 179 VAL A CA 1
ATOM 1378 C C . VAL A 1 179 ? 16.802 14.259 4.421 1.00 84.06 179 VAL A C 1
ATOM 1380 O O . VAL A 1 179 ? 16.982 15.099 5.298 1.00 84.06 179 VAL A O 1
ATOM 1383 N N . LEU A 1 180 ? 17.804 13.524 3.929 1.00 89.94 180 LEU A N 1
ATOM 1384 C CA . LEU A 1 180 ? 19.171 13.581 4.437 1.00 89.94 180 LEU A CA 1
ATOM 1385 C C . LEU A 1 180 ? 20.015 14.693 3.804 1.00 89.94 180 LEU A C 1
ATOM 1387 O O . LEU A 1 180 ? 20.924 15.224 4.447 1.00 89.94 180 LEU A O 1
ATOM 1391 N N . PHE A 1 181 ? 19.737 15.031 2.544 1.00 93.94 181 PHE A N 1
ATOM 1392 C CA . PHE A 1 181 ? 20.550 15.958 1.762 1.00 93.94 181 PHE A CA 1
ATOM 1393 C C . PHE A 1 181 ? 20.846 17.288 2.482 1.00 93.94 181 PHE A C 1
ATOM 1395 O O . PHE A 1 181 ? 22.022 17.647 2.512 1.00 93.94 181 PHE A O 1
ATOM 1402 N N . PRO A 1 182 ? 19.887 17.985 3.133 1.00 94.00 182 PRO A N 1
ATOM 1403 C CA . PRO A 1 182 ? 20.161 19.240 3.839 1.00 94.00 182 PRO A CA 1
ATOM 1404 C C . PRO A 1 182 ? 21.255 19.120 4.905 1.00 94.00 182 PRO A C 1
ATOM 1406 O O . PRO A 1 182 ? 22.141 19.969 4.985 1.00 94.00 182 PRO A O 1
ATOM 1409 N N . PHE A 1 183 ? 21.246 18.036 5.684 1.00 94.62 183 PHE A N 1
ATOM 1410 C CA . PHE A 1 183 ? 22.224 17.794 6.746 1.00 94.62 183 PHE A CA 1
ATOM 1411 C C . PHE A 1 183 ? 23.631 17.606 6.178 1.00 94.62 183 PHE A C 1
ATOM 1413 O O . PHE A 1 183 ? 24.595 18.235 6.621 1.00 94.62 183 PHE A O 1
ATOM 1420 N N . VAL A 1 184 ? 23.737 16.766 5.149 1.00 94.56 184 VAL A N 1
ATOM 1421 C CA . VAL A 1 184 ? 25.008 16.483 4.480 1.00 94.56 184 VAL A CA 1
ATOM 1422 C C . VAL A 1 184 ? 25.512 17.722 3.739 1.00 94.56 184 VAL A C 1
ATOM 1424 O O . VAL A 1 184 ? 26.697 18.038 3.817 1.00 94.56 184 VAL A O 1
ATOM 1427 N N . ALA A 1 185 ? 24.624 18.468 3.079 1.00 95.69 185 ALA A N 1
ATOM 1428 C CA . ALA A 1 185 ? 24.937 19.714 2.390 1.00 95.69 185 ALA A CA 1
ATOM 1429 C C . ALA A 1 185 ? 25.479 20.781 3.353 1.00 95.69 185 ALA A C 1
ATOM 1431 O O . ALA A 1 185 ? 26.482 21.423 3.041 1.00 95.69 185 ALA A O 1
ATOM 1432 N N . VAL A 1 186 ? 24.905 20.920 4.554 1.00 95.50 186 VAL A N 1
ATOM 1433 C CA . VAL A 1 186 ? 25.470 21.785 5.604 1.00 95.50 186 VAL A CA 1
ATOM 1434 C C . VAL A 1 186 ? 26.864 21.311 6.016 1.00 95.50 186 VAL A C 1
ATOM 1436 O O . VAL A 1 186 ? 27.784 22.125 6.089 1.00 95.50 186 VAL A O 1
ATOM 1439 N N . GLY A 1 187 ? 27.068 20.003 6.194 1.00 94.50 187 GLY A N 1
ATOM 1440 C CA . GLY A 1 187 ? 28.395 19.435 6.453 1.00 94.50 187 GLY A CA 1
ATOM 1441 C C . GLY A 1 187 ? 29.417 19.771 5.356 1.00 94.50 187 GLY A C 1
ATOM 1442 O O . GLY A 1 187 ? 30.546 20.170 5.653 1.00 94.50 187 GLY A O 1
ATOM 1443 N N . VAL A 1 188 ? 29.021 19.691 4.080 1.00 93.75 188 VAL A N 1
ATOM 1444 C CA . VAL A 1 188 ? 29.847 20.078 2.920 1.00 93.75 188 VAL A CA 1
ATOM 1445 C C . VAL A 1 188 ? 30.152 21.578 2.909 1.00 93.75 188 VAL A C 1
ATOM 1447 O O . VAL A 1 188 ? 31.288 21.978 2.622 1.00 93.75 188 VAL A O 1
ATOM 1450 N N . LEU A 1 189 ? 29.168 22.411 3.236 1.00 93.62 189 LEU A N 1
ATOM 1451 C CA . LEU A 1 189 ? 29.318 23.861 3.289 1.00 93.62 189 LEU A CA 1
ATOM 1452 C C . LEU A 1 189 ? 30.277 24.282 4.413 1.00 93.62 189 LEU A C 1
ATOM 1454 O O . LEU A 1 189 ? 31.177 25.089 4.186 1.00 93.62 189 LEU A O 1
ATOM 1458 N N . ILE A 1 190 ? 30.160 23.675 5.596 1.00 93.19 190 ILE A N 1
ATOM 1459 C CA . ILE A 1 190 ? 31.078 23.892 6.722 1.00 93.19 190 ILE A CA 1
ATOM 1460 C C . ILE A 1 190 ? 32.484 23.389 6.371 1.00 93.19 190 ILE A C 1
ATOM 1462 O O . ILE A 1 190 ? 33.469 24.110 6.550 1.00 93.19 190 ILE A O 1
ATOM 1466 N N . ASN A 1 191 ? 32.599 22.178 5.811 1.00 91.56 191 ASN A N 1
ATOM 1467 C CA . ASN A 1 191 ? 33.886 21.627 5.383 1.00 91.56 191 ASN A CA 1
ATOM 1468 C C . ASN A 1 191 ? 34.585 22.532 4.363 1.00 91.56 191 ASN A C 1
ATOM 1470 O O . ASN A 1 191 ? 35.809 22.605 4.370 1.00 91.56 191 ASN A O 1
ATOM 1474 N N . SER A 1 192 ? 33.840 23.257 3.527 1.00 89.44 192 SER A N 1
ATOM 1475 C CA . SER A 1 192 ? 34.425 24.151 2.526 1.00 89.44 192 SER A CA 1
ATOM 1476 C C . SER A 1 192 ? 35.332 25.227 3.135 1.00 89.44 192 SER A C 1
ATOM 1478 O O . SER A 1 192 ? 36.366 25.556 2.562 1.00 89.44 192 SER A O 1
ATOM 1480 N N . ILE A 1 193 ? 35.014 25.704 4.337 1.00 90.00 193 ILE A N 1
ATOM 1481 C CA . ILE A 1 193 ? 35.843 26.661 5.080 1.00 90.00 193 ILE A CA 1
ATOM 1482 C C . ILE A 1 193 ? 37.077 25.961 5.658 1.00 90.00 193 ILE A C 1
ATOM 1484 O O . ILE A 1 193 ? 38.220 26.381 5.452 1.00 90.00 193 ILE A O 1
ATOM 1488 N N . TYR A 1 194 ? 36.844 24.869 6.383 1.00 91.12 194 TYR A N 1
ATOM 1489 C CA . TYR A 1 194 ? 37.885 24.212 7.167 1.00 91.12 194 TYR A CA 1
ATOM 1490 C C . TYR A 1 194 ? 38.883 23.423 6.322 1.00 91.12 194 TYR A C 1
ATOM 1492 O O . TYR A 1 194 ? 40.019 23.231 6.745 1.00 91.12 194 TYR A O 1
ATOM 1500 N N . ASN A 1 195 ? 38.506 23.014 5.111 1.00 89.31 195 ASN A N 1
ATOM 1501 C CA . ASN A 1 195 ? 39.404 22.356 4.165 1.00 89.31 195 ASN A CA 1
ATOM 1502 C C . ASN A 1 195 ? 40.546 23.297 3.736 1.00 89.31 195 ASN A C 1
ATOM 1504 O O . ASN A 1 195 ? 41.714 22.914 3.789 1.00 89.31 195 ASN A O 1
ATOM 1508 N N . LEU A 1 196 ? 40.236 24.562 3.424 1.00 88.31 196 LEU A N 1
ATOM 1509 C CA . LEU A 1 196 ? 41.248 25.578 3.104 1.00 88.31 196 LEU A CA 1
ATOM 1510 C C . LEU A 1 196 ? 42.121 25.936 4.311 1.00 88.31 196 LEU A C 1
ATOM 1512 O O . LEU A 1 196 ? 43.338 26.076 4.184 1.00 88.31 196 LEU A O 1
ATOM 1516 N N . GLN A 1 197 ? 41.523 26.045 5.496 1.00 90.00 197 GLN A N 1
ATOM 1517 C CA . GLN A 1 197 ? 42.267 26.284 6.733 1.00 90.00 197 GLN A CA 1
ATOM 1518 C C . GLN A 1 197 ? 43.204 25.114 7.083 1.00 90.00 197 GLN A C 1
ATOM 1520 O O . GLN A 1 197 ? 44.342 25.337 7.498 1.00 90.00 197 GLN A O 1
ATOM 1525 N N . ALA A 1 198 ? 42.767 23.871 6.866 1.00 90.75 198 ALA A N 1
ATOM 1526 C CA . ALA A 1 198 ? 43.619 22.695 6.993 1.00 90.75 198 ALA A CA 1
ATOM 1527 C C . ALA A 1 198 ? 44.803 22.769 6.017 1.00 90.75 198 ALA A C 1
ATOM 1529 O O . ALA A 1 198 ? 45.941 22.580 6.445 1.00 90.75 198 ALA A O 1
ATOM 1530 N N . SER A 1 199 ? 44.571 23.129 4.745 1.00 89.75 199 SER A N 1
ATOM 1531 C CA . SER A 1 199 ? 45.641 23.389 3.766 1.00 89.75 199 SER A CA 1
ATOM 1532 C C . SER A 1 199 ? 46.634 24.450 4.248 1.00 89.75 199 SER A C 1
ATOM 1534 O O . SER A 1 199 ? 47.843 24.240 4.157 1.00 89.75 199 SER A O 1
ATOM 1536 N N . ALA A 1 200 ? 46.160 25.553 4.833 1.00 90.00 200 ALA A N 1
ATOM 1537 C CA . ALA A 1 200 ? 47.030 26.583 5.401 1.00 90.00 200 ALA A CA 1
ATOM 1538 C C . ALA A 1 200 ? 47.891 26.051 6.564 1.00 90.00 200 ALA A C 1
ATOM 1540 O O . ALA A 1 200 ? 49.086 26.336 6.634 1.00 90.00 200 ALA A O 1
ATOM 1541 N N . LEU A 1 201 ? 47.314 25.234 7.454 1.00 90.69 201 LEU A N 1
ATOM 1542 C CA . LEU A 1 201 ? 48.045 24.589 8.551 1.00 90.69 201 LEU A CA 1
ATOM 1543 C C . LEU A 1 201 ? 49.068 23.557 8.052 1.00 90.69 201 LEU A C 1
ATOM 1545 O O . LEU A 1 201 ? 50.144 23.447 8.643 1.00 90.69 201 LEU A O 1
ATOM 1549 N N . PHE A 1 202 ? 48.775 22.842 6.958 1.00 89.56 202 PHE A N 1
ATOM 1550 C CA . PHE A 1 202 ? 49.737 21.961 6.285 1.00 89.56 202 PHE A CA 1
ATOM 1551 C C . PHE A 1 202 ? 50.948 22.740 5.758 1.00 89.56 202 PHE A C 1
ATOM 1553 O O . PHE A 1 202 ? 52.074 22.263 5.890 1.00 89.56 202 PHE A O 1
ATOM 1560 N N . VAL A 1 203 ? 50.744 23.942 5.210 1.00 87.81 203 VAL A N 1
ATOM 1561 C CA . VAL A 1 203 ? 51.832 24.796 4.699 1.00 87.81 203 VAL A CA 1
ATOM 1562 C C . VAL A 1 203 ? 52.774 25.250 5.820 1.00 87.81 203 VAL A C 1
ATOM 1564 O O . VAL A 1 203 ? 53.988 25.221 5.647 1.00 87.81 203 VAL A O 1
ATOM 1567 N N . VAL A 1 204 ? 52.248 25.602 6.998 1.00 87.94 204 VAL A N 1
ATOM 1568 C CA . VAL A 1 204 ? 53.069 26.047 8.146 1.00 87.94 204 VAL A CA 1
ATOM 1569 C C . VAL A 1 204 ? 53.546 24.920 9.068 1.00 87.94 204 VAL A C 1
ATOM 1571 O O . VAL A 1 204 ? 54.043 25.184 10.161 1.00 87.94 204 VAL A O 1
ATOM 1574 N N . GLY A 1 205 ? 53.387 23.659 8.663 1.00 86.56 205 GLY A N 1
ATOM 1575 C CA . GLY A 1 205 ? 53.916 22.511 9.402 1.00 86.56 205 GLY A CA 1
ATOM 1576 C C . GLY A 1 205 ? 53.092 22.064 10.620 1.00 86.56 205 GLY A C 1
ATOM 1577 O O . GLY A 1 205 ? 53.561 21.256 11.421 1.00 86.56 205 GLY A O 1
ATOM 1578 N N . ARG A 1 206 ? 51.854 22.549 10.796 1.00 89.00 206 ARG A N 1
ATOM 1579 C CA . ARG A 1 206 ? 50.982 22.241 11.954 1.00 89.00 206 ARG A CA 1
ATOM 1580 C C . ARG A 1 206 ? 50.086 21.010 11.738 1.00 89.00 206 ARG A C 1
ATOM 1582 O O . ARG A 1 206 ? 48.916 20.997 12.119 1.00 89.00 206 ARG A O 1
ATOM 1589 N N . HIS A 1 207 ? 50.651 19.950 11.163 1.00 88.19 207 HIS A N 1
ATOM 1590 C CA . HIS A 1 207 ? 49.952 18.716 10.767 1.00 88.19 207 HIS A CA 1
ATOM 1591 C C . HIS A 1 207 ? 49.162 18.051 11.901 1.00 88.19 207 HIS A C 1
ATOM 1593 O O . HIS A 1 207 ? 48.021 17.641 11.715 1.00 88.19 207 HIS A O 1
ATOM 1599 N N . TRP A 1 208 ? 49.752 17.985 13.096 1.00 88.19 208 TRP A N 1
ATOM 1600 C CA . TRP A 1 208 ? 49.164 17.293 14.245 1.00 88.19 208 TRP A CA 1
ATOM 1601 C C . TRP A 1 208 ? 47.860 17.923 14.732 1.00 88.19 208 TRP A C 1
ATOM 1603 O O . TRP A 1 208 ? 46.984 17.219 15.230 1.00 88.19 208 TRP A O 1
ATOM 1613 N N . VAL A 1 209 ? 47.694 19.236 14.548 1.00 92.44 209 VAL A N 1
ATOM 1614 C CA . VAL A 1 209 ? 46.433 19.901 14.891 1.00 92.44 209 VAL A CA 1
ATOM 1615 C C . VAL A 1 209 ? 45.331 19.510 13.909 1.00 92.44 209 VAL A C 1
ATOM 1617 O O . VAL A 1 209 ? 44.203 19.243 14.324 1.00 92.44 209 VAL A O 1
ATOM 1620 N N . VAL A 1 210 ? 45.669 19.406 12.622 1.00 93.50 210 VAL A N 1
ATOM 1621 C CA . VAL A 1 210 ? 44.740 18.932 11.589 1.00 93.50 210 VAL A CA 1
ATOM 1622 C C . VAL A 1 210 ? 44.352 17.476 11.848 1.00 93.50 210 VAL A C 1
ATOM 1624 O O . VAL A 1 210 ? 43.167 17.154 11.838 1.00 93.50 210 VAL A O 1
ATOM 1627 N N . MET A 1 211 ? 45.318 16.613 12.182 1.00 93.25 211 MET A N 1
ATOM 1628 C CA . MET A 1 211 ? 45.043 15.227 12.575 1.00 93.25 211 MET A CA 1
ATOM 1629 C C . MET A 1 211 ? 44.091 15.157 13.772 1.00 93.25 211 MET A C 1
ATOM 1631 O O . MET A 1 211 ? 43.106 14.431 13.716 1.00 93.25 211 MET A O 1
ATOM 1635 N N . LYS A 1 212 ? 44.333 15.944 14.831 1.00 94.44 212 LYS A N 1
ATOM 1636 C CA . LYS A 1 212 ? 43.456 15.991 16.011 1.00 94.44 212 LYS A CA 1
ATOM 1637 C C . LYS A 1 212 ? 42.024 16.383 15.641 1.00 94.44 212 LYS A C 1
ATOM 1639 O O . LYS A 1 212 ? 41.074 15.775 16.134 1.00 94.44 212 LYS A O 1
ATOM 1644 N N . SER A 1 213 ? 41.869 17.370 14.760 1.00 95.50 213 SER A N 1
ATOM 1645 C CA . SER A 1 213 ? 40.565 17.792 14.246 1.00 95.50 213 SER A CA 1
ATOM 1646 C C . SER A 1 213 ? 39.852 16.671 13.492 1.00 95.50 213 SER A C 1
ATOM 1648 O O . SER A 1 213 ? 38.710 16.348 13.816 1.00 95.50 213 SER A O 1
ATOM 1650 N N . PHE A 1 214 ? 40.542 16.022 12.551 1.00 95.69 214 PHE A N 1
ATOM 1651 C CA . PHE A 1 214 ? 39.983 14.923 11.764 1.00 95.69 214 PHE A CA 1
ATOM 1652 C C . PHE A 1 214 ? 39.639 13.705 12.622 1.00 95.69 214 PHE A C 1
ATOM 1654 O O . PHE A 1 214 ? 38.550 13.160 12.467 1.00 95.69 214 PHE A O 1
ATOM 1661 N N . SER A 1 215 ? 40.495 13.326 13.575 1.00 96.06 215 SER A N 1
ATOM 1662 C CA . SER A 1 215 ? 40.190 12.258 14.533 1.00 96.06 215 SER A CA 1
ATOM 1663 C C . SER A 1 215 ? 38.944 12.587 15.351 1.00 96.06 215 SER A C 1
ATOM 1665 O O . SER A 1 215 ? 38.059 11.748 15.477 1.00 96.06 215 SER A O 1
ATOM 1667 N N . THR A 1 216 ? 38.838 13.819 15.864 1.00 97.31 216 THR A N 1
ATOM 1668 C CA . THR A 1 216 ? 37.665 14.255 16.641 1.00 97.31 216 THR A CA 1
ATOM 1669 C C . THR A 1 216 ? 36.394 14.177 15.794 1.00 97.31 216 THR A C 1
ATOM 1671 O O . THR A 1 216 ? 35.392 13.639 16.247 1.00 97.31 216 THR A O 1
ATOM 1674 N N . HIS A 1 217 ? 36.444 14.656 14.549 1.00 97.44 217 HIS A N 1
ATOM 1675 C CA . HIS A 1 217 ? 35.309 14.605 13.629 1.00 97.44 217 HIS A CA 1
ATOM 1676 C C . HIS A 1 217 ? 34.861 13.163 13.350 1.00 97.44 217 HIS A C 1
ATOM 1678 O O . HIS A 1 217 ? 33.685 12.850 13.500 1.0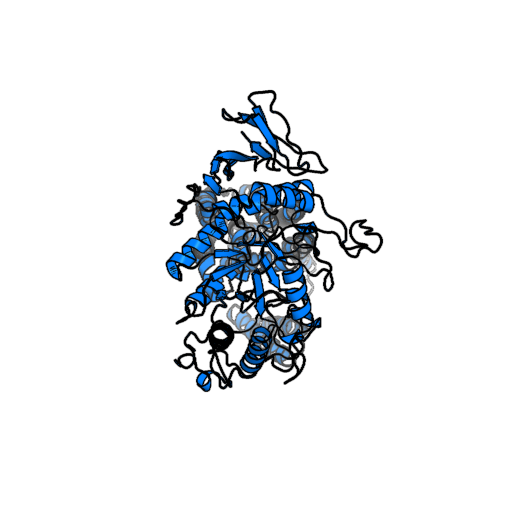0 97.44 217 HIS A O 1
ATOM 1684 N N . VAL A 1 218 ? 35.789 12.272 12.984 1.00 97.31 218 VAL A N 1
ATOM 1685 C CA . VAL A 1 218 ? 35.477 10.865 12.676 1.00 97.31 218 VAL A CA 1
ATOM 1686 C C . VAL A 1 218 ? 34.905 10.141 13.895 1.00 97.31 218 VAL A C 1
ATOM 1688 O O . VAL A 1 218 ? 33.925 9.413 13.757 1.00 97.31 218 VAL A O 1
ATOM 1691 N N . LEU A 1 219 ? 35.473 10.362 15.085 1.00 97.56 219 LEU A N 1
ATOM 1692 C CA . LEU A 1 219 ? 34.985 9.753 16.324 1.00 97.56 219 LEU A CA 1
ATOM 1693 C C . LEU A 1 219 ? 33.581 10.241 16.686 1.00 97.56 219 LEU A C 1
ATOM 1695 O O . LEU A 1 219 ? 32.731 9.422 17.023 1.00 97.56 219 LEU A O 1
ATOM 1699 N N . LEU A 1 220 ? 33.318 11.547 16.577 1.00 97.88 220 LEU A N 1
ATOM 1700 C CA . LEU A 1 220 ? 31.985 12.105 16.806 1.00 97.88 220 LEU A CA 1
ATOM 1701 C C . LEU A 1 220 ? 30.978 11.552 15.797 1.00 97.88 220 LEU A C 1
ATOM 1703 O O . LEU A 1 220 ? 29.914 11.089 16.195 1.00 97.88 220 LEU A O 1
ATOM 1707 N N . LEU A 1 221 ? 31.330 11.535 14.511 1.00 97.62 221 LEU A N 1
ATOM 1708 C CA . LEU A 1 221 ? 30.461 10.995 13.473 1.00 97.62 221 LEU A CA 1
ATOM 1709 C C . LEU A 1 221 ? 30.130 9.523 13.740 1.00 97.62 221 LEU A C 1
ATOM 1711 O O . LEU A 1 221 ? 28.964 9.146 13.678 1.00 97.62 221 LEU A O 1
ATOM 1715 N N . ALA A 1 222 ? 31.127 8.700 14.074 1.00 97.56 222 ALA A N 1
ATOM 1716 C CA . ALA A 1 222 ? 30.925 7.288 14.377 1.00 97.56 222 ALA A CA 1
ATOM 1717 C C . ALA A 1 222 ? 30.073 7.084 15.642 1.00 97.56 222 ALA A C 1
ATOM 1719 O O . ALA A 1 222 ? 29.095 6.340 15.602 1.00 97.56 222 ALA A O 1
ATOM 1720 N N . ALA A 1 223 ? 30.393 7.775 16.740 1.00 97.81 223 ALA A N 1
ATOM 1721 C CA . ALA A 1 223 ? 29.684 7.640 18.011 1.00 97.81 223 ALA A CA 1
ATOM 1722 C C . ALA A 1 223 ? 28.221 8.095 17.908 1.00 97.81 223 ALA A C 1
ATOM 1724 O O . ALA A 1 223 ? 27.312 7.356 18.285 1.00 97.81 223 ALA A O 1
ATOM 1725 N N . PHE A 1 224 ? 27.975 9.280 17.343 1.00 97.62 224 PHE A N 1
ATOM 1726 C CA . PHE A 1 224 ? 26.617 9.793 17.183 1.00 97.62 224 PHE A CA 1
ATOM 1727 C C . PHE A 1 224 ? 25.838 9.038 16.110 1.00 97.62 224 PHE A C 1
ATOM 1729 O O . PHE A 1 224 ? 24.644 8.841 16.291 1.00 97.62 224 PHE A O 1
ATOM 1736 N N . SER A 1 225 ? 26.479 8.527 15.052 1.00 96.44 225 SER A N 1
ATOM 1737 C CA . SER A 1 225 ? 25.789 7.638 14.108 1.00 96.44 225 SER A CA 1
ATOM 1738 C C . SER A 1 225 ? 25.371 6.337 14.793 1.00 96.44 225 SER A C 1
ATOM 1740 O O . SER A 1 225 ? 24.220 5.937 14.674 1.00 96.44 225 SER A O 1
ATOM 1742 N N . ALA A 1 226 ? 26.255 5.705 15.570 1.00 96.12 226 ALA A N 1
ATOM 1743 C CA . ALA A 1 226 ? 25.925 4.483 16.307 1.00 96.12 226 ALA A CA 1
ATOM 1744 C C . ALA A 1 226 ? 24.815 4.709 17.349 1.00 96.12 226 ALA A C 1
ATOM 1746 O O . ALA A 1 226 ? 24.021 3.812 17.611 1.00 96.12 226 ALA A O 1
ATOM 1747 N N . MET A 1 227 ? 24.732 5.915 17.918 1.00 95.81 227 MET A N 1
ATOM 1748 C CA . MET A 1 227 ? 23.706 6.282 18.890 1.00 95.81 227 MET A CA 1
ATOM 1749 C C . MET A 1 227 ? 22.368 6.677 18.244 1.00 95.81 227 MET A C 1
ATOM 1751 O O . MET A 1 227 ? 21.306 6.316 18.753 1.00 95.81 227 MET A O 1
ATOM 1755 N N . LEU A 1 228 ? 22.391 7.456 17.163 1.00 93.00 228 LEU A N 1
ATOM 1756 C CA . LEU A 1 228 ? 21.199 8.085 16.592 1.00 93.00 228 LEU A CA 1
ATOM 1757 C C . LEU A 1 228 ? 20.575 7.266 15.463 1.00 93.00 228 LEU A C 1
ATOM 1759 O O . LEU A 1 228 ? 19.355 7.279 15.341 1.00 93.00 228 LEU A O 1
ATOM 1763 N N . VAL A 1 229 ? 21.358 6.529 14.667 1.00 92.00 229 VAL A N 1
ATOM 1764 C CA . VAL A 1 229 ? 20.821 5.717 13.557 1.00 92.00 229 VAL A CA 1
ATOM 1765 C C . VAL A 1 229 ? 19.821 4.653 14.036 1.00 92.00 229 VAL A C 1
ATOM 1767 O O . VAL A 1 229 ? 18.768 4.545 13.413 1.00 92.00 229 VAL A O 1
ATOM 1770 N N . PRO A 1 230 ? 20.037 3.931 15.155 1.00 85.25 230 PRO A N 1
ATOM 1771 C CA . PRO A 1 230 ? 19.047 2.970 15.654 1.00 85.25 230 PRO A CA 1
ATOM 1772 C C . PRO A 1 230 ? 17.719 3.596 16.106 1.00 85.25 230 PRO A C 1
ATOM 1774 O O . PRO A 1 230 ? 16.721 2.893 16.192 1.00 85.25 230 PRO A O 1
ATOM 1777 N N . ARG A 1 231 ? 17.705 4.897 16.436 1.00 86.44 231 ARG A N 1
ATOM 1778 C CA . ARG A 1 231 ? 16.528 5.597 16.988 1.00 86.44 231 ARG A CA 1
ATOM 1779 C C . ARG A 1 231 ? 15.794 6.446 15.957 1.00 86.44 231 ARG A C 1
ATOM 1781 O O . ARG A 1 231 ? 14.580 6.565 16.010 1.00 86.44 231 ARG A O 1
ATOM 1788 N N . LEU A 1 232 ? 16.547 7.075 15.058 1.00 79.75 232 LEU A N 1
ATOM 1789 C CA . LEU A 1 232 ? 16.063 8.078 14.107 1.00 79.75 232 LEU A CA 1
ATOM 1790 C C . LEU A 1 232 ? 16.256 7.634 12.646 1.00 79.75 232 LEU A C 1
ATOM 1792 O O . LEU A 1 232 ? 16.084 8.434 11.726 1.00 79.75 232 LEU A O 1
ATOM 1796 N N . GLY A 1 233 ? 16.680 6.388 12.413 1.00 84.56 233 GLY A N 1
ATOM 1797 C CA . GLY A 1 233 ? 16.985 5.867 11.082 1.00 84.56 233 GLY A CA 1
ATOM 1798 C C . GLY A 1 233 ? 18.074 6.678 10.373 1.00 84.56 233 GLY A C 1
ATOM 1799 O O . GLY A 1 233 ? 19.017 7.182 10.989 1.00 84.56 233 GLY A O 1
ATOM 1800 N N . ILE A 1 234 ? 17.936 6.854 9.056 1.00 86.75 234 ILE A N 1
ATOM 1801 C CA . ILE A 1 234 ? 18.900 7.620 8.250 1.00 86.75 234 ILE A CA 1
ATOM 1802 C C . ILE A 1 234 ? 19.009 9.095 8.671 1.00 86.75 234 ILE A C 1
ATOM 1804 O O . ILE A 1 234 ? 20.079 9.680 8.524 1.00 86.75 234 ILE A O 1
ATOM 1808 N N . ALA A 1 235 ? 17.969 9.691 9.271 1.00 86.81 235 ALA A N 1
ATOM 1809 C CA . ALA A 1 235 ? 18.043 11.057 9.799 1.00 86.81 235 ALA A CA 1
ATOM 1810 C C . ALA A 1 235 ? 19.037 11.169 10.972 1.00 86.81 235 ALA A C 1
ATOM 1812 O O . ALA A 1 235 ? 19.681 12.206 11.146 1.00 86.81 235 ALA A O 1
ATOM 1813 N N . GLY A 1 236 ? 19.239 10.082 11.726 1.00 90.25 236 GLY A N 1
ATOM 1814 C CA . GLY A 1 236 ? 20.261 10.000 12.769 1.00 90.25 236 GLY A CA 1
ATOM 1815 C C . GLY A 1 236 ? 21.686 10.182 12.236 1.00 90.25 236 GLY A C 1
ATOM 1816 O O . GLY A 1 236 ? 22.500 10.835 12.888 1.00 90.25 236 GLY A O 1
ATOM 1817 N N . TYR A 1 237 ? 21.973 9.695 11.022 1.00 94.69 237 TYR A N 1
ATOM 1818 C CA . TYR A 1 237 ? 23.249 9.947 10.339 1.00 94.69 237 TYR A CA 1
ATOM 1819 C C . TYR A 1 237 ? 23.417 11.438 9.999 1.00 94.69 237 TYR A C 1
ATOM 1821 O O . TYR A 1 237 ? 24.495 12.002 10.178 1.00 94.69 237 TYR A O 1
ATOM 1829 N N . GLY A 1 238 ? 22.343 12.101 9.557 1.00 93.81 238 GLY A N 1
ATOM 1830 C CA . GLY A 1 238 ? 22.352 13.533 9.242 1.00 93.81 238 GLY A CA 1
ATOM 1831 C C . GLY A 1 238 ? 22.702 14.401 10.450 1.00 93.81 238 GLY A C 1
ATOM 1832 O O . GLY A 1 238 ? 23.567 15.273 10.368 1.00 93.81 238 GLY A O 1
ATOM 1833 N N . TRP A 1 239 ? 22.095 14.123 11.604 1.00 94.12 239 TRP A N 1
ATOM 1834 C CA . TRP A 1 239 ? 22.449 14.798 12.854 1.00 94.12 239 TRP A CA 1
ATOM 1835 C C . TRP A 1 239 ? 23.889 14.519 13.286 1.00 94.12 239 TRP A C 1
ATOM 1837 O O . TRP A 1 239 ? 24.593 15.441 13.702 1.00 94.12 239 TRP A O 1
ATOM 1847 N N . ALA A 1 240 ? 24.355 13.277 13.139 1.00 96.56 240 ALA A N 1
ATOM 1848 C CA . ALA A 1 240 ? 25.733 12.917 13.451 1.00 96.56 240 ALA A CA 1
ATOM 1849 C C . ALA A 1 240 ? 26.754 13.686 12.589 1.00 96.56 240 ALA A C 1
ATOM 1851 O O . ALA A 1 240 ? 27.779 14.114 13.116 1.00 96.56 240 ALA A O 1
ATOM 1852 N N . GLU A 1 241 ? 26.467 13.934 11.306 1.00 95.12 241 GLU A N 1
ATOM 1853 C CA . GLU A 1 241 ? 27.298 14.770 10.418 1.00 95.12 241 GLU A CA 1
ATOM 1854 C C . GLU A 1 241 ? 27.415 16.221 10.900 1.00 95.12 241 GLU A C 1
ATOM 1856 O O . GLU A 1 241 ? 28.514 16.787 10.930 1.00 95.12 241 GLU A O 1
ATOM 1861 N N . ILE A 1 242 ? 26.308 16.828 11.337 1.00 95.19 242 ILE A N 1
ATOM 1862 C CA . ILE A 1 242 ? 26.331 18.197 11.871 1.00 95.19 242 ILE A CA 1
ATOM 1863 C C . ILE A 1 242 ? 27.115 18.242 13.186 1.00 95.19 242 ILE A C 1
ATOM 1865 O O . ILE A 1 242 ? 27.987 19.095 13.353 1.00 95.19 242 ILE A O 1
ATOM 1869 N N . ILE A 1 243 ? 26.866 17.304 14.102 1.00 96.19 243 ILE A N 1
ATOM 1870 C CA . ILE A 1 243 ? 27.568 17.236 15.393 1.00 96.19 243 ILE A CA 1
ATOM 1871 C C . ILE A 1 243 ? 29.071 17.020 15.183 1.00 96.19 243 ILE A C 1
ATOM 1873 O O . ILE A 1 243 ? 29.893 17.670 15.833 1.00 96.19 243 ILE A O 1
ATOM 1877 N N . ALA A 1 244 ? 29.455 16.172 14.228 1.00 96.88 244 ALA A N 1
ATOM 1878 C CA . ALA A 1 244 ? 30.851 15.916 13.898 1.00 96.88 244 ALA A CA 1
ATOM 1879 C C . ALA A 1 244 ? 31.606 17.181 13.464 1.00 96.88 244 ALA A C 1
ATOM 1881 O O . ALA A 1 244 ? 32.818 17.286 13.689 1.00 96.88 244 ALA A O 1
ATOM 1882 N N . CYS A 1 245 ? 30.920 18.188 12.910 1.00 95.06 245 CYS A N 1
ATOM 1883 C CA . CYS A 1 245 ? 31.533 19.470 12.560 1.00 95.06 245 CYS A CA 1
ATOM 1884 C C . CYS A 1 245 ? 32.147 20.201 13.770 1.00 95.06 245 CYS A C 1
ATOM 1886 O O . CYS A 1 245 ? 33.065 20.998 13.577 1.00 95.06 245 CYS A O 1
ATOM 1888 N N . ALA A 1 246 ? 31.762 19.872 15.011 1.00 94.00 246 ALA A N 1
ATOM 1889 C CA . ALA A 1 246 ? 32.440 20.364 16.215 1.00 94.00 246 ALA A CA 1
ATOM 1890 C C . ALA A 1 246 ? 33.942 20.008 16.246 1.00 94.00 246 ALA A C 1
ATOM 1892 O O . ALA A 1 246 ? 34.746 20.745 16.819 1.00 94.00 246 ALA A O 1
ATOM 1893 N N . GLY A 1 247 ? 34.360 18.935 15.562 1.00 94.31 247 GLY A N 1
ATOM 1894 C CA . GLY A 1 247 ? 35.769 18.562 15.421 1.00 94.31 247 GLY A CA 1
ATOM 1895 C C . GLY A 1 247 ? 36.637 19.636 14.752 1.00 94.31 247 GLY A C 1
ATOM 1896 O O . GLY A 1 247 ? 37.844 19.693 15.010 1.00 94.31 247 GLY A O 1
ATOM 1897 N N . TYR A 1 248 ? 36.050 20.533 13.952 1.00 93.44 248 TYR A N 1
ATOM 1898 C CA . TYR A 1 248 ? 36.767 21.634 13.297 1.00 93.44 248 TYR A CA 1
ATOM 1899 C C . TYR A 1 248 ? 37.214 22.750 14.249 1.00 93.44 248 TYR A C 1
ATOM 1901 O O . TYR A 1 248 ? 38.064 23.561 13.876 1.00 93.44 248 TYR A O 1
ATOM 1909 N N . PHE A 1 249 ? 36.738 22.751 15.498 1.00 92.88 249 PHE A N 1
ATOM 1910 C CA . PHE A 1 249 ? 37.183 23.675 16.542 1.00 92.88 249 PHE A CA 1
ATOM 1911 C C . PHE A 1 249 ? 38.715 23.751 16.659 1.00 92.88 249 PHE A C 1
ATOM 1913 O O . PHE A 1 249 ? 39.276 24.836 16.791 1.00 92.88 249 PHE A O 1
ATOM 1920 N N . TRP A 1 250 ? 39.413 22.615 16.552 1.00 94.31 250 TRP A N 1
ATOM 1921 C CA . TRP A 1 250 ? 40.876 22.570 16.649 1.00 94.31 250 TRP A CA 1
ATOM 1922 C C . TRP A 1 250 ? 41.579 23.326 15.517 1.00 94.31 250 TRP A C 1
ATOM 1924 O O . TRP A 1 250 ? 42.596 23.980 15.758 1.00 94.31 250 TRP A O 1
ATOM 1934 N N . ILE A 1 251 ? 41.039 23.252 14.297 1.00 92.56 251 ILE A N 1
ATOM 1935 C CA . ILE A 1 251 ? 41.565 23.990 13.144 1.00 92.56 251 ILE A CA 1
ATOM 1936 C C . ILE A 1 251 ? 41.325 25.485 13.354 1.00 92.56 251 ILE A C 1
ATOM 1938 O O . ILE A 1 251 ? 42.272 26.264 13.250 1.00 92.56 251 ILE A O 1
ATOM 1942 N N . GLU A 1 252 ? 40.110 25.877 13.748 1.00 90.25 252 GLU A N 1
ATOM 1943 C CA . GLU A 1 252 ? 39.783 27.286 14.000 1.00 90.25 252 GLU A CA 1
ATOM 1944 C C . GLU A 1 252 ? 40.649 27.890 15.110 1.00 90.25 252 GLU A C 1
ATOM 1946 O O . GLU A 1 252 ? 41.199 28.985 14.974 1.00 90.25 252 GLU A O 1
ATOM 1951 N N . PHE A 1 253 ? 40.834 27.160 16.207 1.00 90.62 253 PHE A N 1
ATOM 1952 C CA . PHE A 1 253 ? 41.669 27.593 17.320 1.00 90.62 253 PHE A CA 1
ATOM 1953 C C . PHE A 1 253 ? 43.131 27.802 16.895 1.00 90.62 253 PHE A C 1
ATOM 1955 O O . PHE A 1 253 ? 43.770 28.786 17.275 1.00 90.62 253 PHE A O 1
ATOM 1962 N N . ALA A 1 254 ? 43.683 26.907 16.073 1.00 91.94 254 ALA A N 1
ATOM 1963 C CA . ALA A 1 254 ? 45.052 27.055 15.589 1.00 91.94 254 ALA A CA 1
ATOM 1964 C C . ALA A 1 254 ? 45.203 28.194 14.580 1.00 91.94 254 ALA A C 1
ATOM 1966 O O . ALA A 1 254 ? 46.202 28.916 14.628 1.00 91.94 254 ALA A O 1
ATOM 1967 N N . VAL A 1 255 ? 44.233 28.369 13.685 1.00 89.75 255 VAL A N 1
ATOM 1968 C CA . VAL A 1 255 ? 44.241 29.431 12.674 1.00 89.75 255 VAL A CA 1
ATOM 1969 C C . VAL A 1 255 ? 44.075 30.803 13.322 1.00 89.75 255 VAL A C 1
ATOM 1971 O O . VAL A 1 255 ? 44.857 31.708 13.026 1.00 89.75 255 VAL A O 1
ATOM 1974 N N . SER A 1 256 ? 43.137 30.954 14.258 1.00 87.44 256 SER A N 1
ATOM 1975 C CA . SER A 1 256 ? 42.933 32.203 15.005 1.00 87.44 256 SER A CA 1
ATOM 1976 C C . SER A 1 256 ? 44.175 32.607 15.805 1.00 87.44 256 SER A C 1
ATOM 1978 O O . SER A 1 256 ? 44.569 33.769 15.757 1.00 87.44 256 SER A O 1
ATOM 1980 N N . ARG A 1 257 ? 44.876 31.661 16.450 1.00 87.25 257 ARG A N 1
ATOM 1981 C CA . ARG A 1 257 ? 46.148 31.957 17.137 1.00 87.25 257 ARG A CA 1
ATOM 1982 C C . ARG A 1 257 ? 47.311 32.291 16.207 1.00 87.25 257 ARG A C 1
ATOM 1984 O O . ARG A 1 257 ? 48.219 32.997 16.628 1.00 87.25 257 ARG A O 1
ATOM 1991 N N . THR A 1 258 ? 47.323 31.761 14.986 1.00 87.25 258 THR A N 1
ATOM 1992 C CA . THR A 1 258 ? 48.460 31.934 14.064 1.00 87.25 258 THR A CA 1
ATOM 1993 C C . THR A 1 258 ? 48.306 33.186 13.195 1.00 87.25 258 THR A C 1
ATOM 1995 O O . THR A 1 258 ? 49.293 33.863 12.933 1.00 87.25 258 THR A O 1
ATOM 1998 N N . TRP A 1 259 ? 47.080 33.520 12.775 1.00 85.25 259 TRP A N 1
ATOM 1999 C CA . TRP A 1 259 ? 46.810 34.604 11.817 1.00 85.25 259 TRP A CA 1
ATOM 2000 C C . TRP A 1 259 ? 45.706 35.585 12.245 1.00 85.25 259 TRP A C 1
ATOM 2002 O O . TRP A 1 259 ? 45.259 36.370 11.408 1.00 85.25 259 TRP A O 1
ATOM 2012 N N . SER A 1 260 ? 45.239 35.531 13.502 1.00 79.75 260 SER A N 1
ATOM 2013 C CA . SER A 1 260 ? 44.196 36.423 14.053 1.00 79.75 260 SER A CA 1
ATOM 2014 C C . SER A 1 260 ? 42.948 36.536 13.163 1.00 79.75 260 SER A C 1
ATOM 2016 O O . SER A 1 260 ? 42.386 37.609 12.932 1.00 79.75 260 SER A O 1
ATOM 2018 N N . LEU A 1 261 ? 42.520 35.388 12.635 1.00 78.31 261 LEU A N 1
ATOM 2019 C CA . LEU A 1 261 ? 41.320 35.234 11.819 1.00 78.31 261 LEU A CA 1
ATOM 2020 C C . LEU A 1 261 ? 40.106 34.897 12.688 1.00 78.31 261 LEU A C 1
ATOM 2022 O O . LEU A 1 261 ? 40.221 34.138 13.645 1.00 78.31 261 LEU A O 1
ATOM 2026 N N . SER A 1 262 ? 38.951 35.458 12.326 1.00 71.88 262 SER A N 1
ATOM 2027 C CA . SER A 1 262 ? 37.664 35.195 12.973 1.00 71.88 262 SER A CA 1
ATOM 2028 C C . SER A 1 262 ? 36.652 34.738 11.930 1.00 71.88 262 SER A C 1
ATOM 2030 O O . SER A 1 262 ? 36.360 35.473 10.983 1.00 71.88 262 SER A O 1
ATOM 2032 N N . LEU A 1 263 ? 36.090 33.541 12.108 1.00 69.56 263 LEU A N 1
ATOM 2033 C CA . LEU A 1 263 ? 35.048 33.001 11.229 1.00 69.56 263 LEU A CA 1
ATOM 2034 C C . LEU A 1 263 ? 33.674 33.654 11.394 1.00 69.56 263 LEU A C 1
ATOM 2036 O O . LEU A 1 263 ? 32.778 33.385 10.593 1.00 69.56 263 LEU A O 1
ATOM 2040 N N . ARG A 1 264 ? 33.502 34.563 12.363 1.00 72.50 264 ARG A N 1
ATOM 2041 C CA . ARG A 1 264 ? 32.239 35.302 12.546 1.00 72.50 264 ARG A CA 1
ATOM 2042 C C . ARG A 1 264 ? 31.802 36.032 11.275 1.00 72.50 264 ARG A C 1
ATOM 2044 O O . ARG A 1 264 ? 30.611 36.148 11.026 1.00 72.50 264 ARG A O 1
ATOM 2051 N N . GLN A 1 265 ? 32.752 36.446 10.435 1.00 80.81 265 GLN A N 1
ATOM 2052 C CA . GLN A 1 265 ? 32.459 37.120 9.168 1.00 80.81 265 GLN A CA 1
ATOM 2053 C C . GLN A 1 265 ? 31.759 36.233 8.119 1.00 80.81 265 GLN A C 1
ATOM 2055 O O . GLN A 1 265 ? 31.192 36.766 7.171 1.00 80.81 265 GLN A O 1
ATOM 2060 N N . PHE A 1 266 ? 31.790 34.902 8.261 1.00 86.12 266 PHE A N 1
ATOM 2061 C CA . PHE A 1 266 ? 31.129 33.961 7.342 1.00 86.12 266 PHE A CA 1
ATOM 2062 C C . PHE A 1 266 ? 29.835 33.369 7.912 1.00 86.12 266 PHE A C 1
ATOM 2064 O O . PHE A 1 266 ? 29.060 32.768 7.168 1.00 86.12 266 PHE A O 1
ATOM 2071 N N . ALA A 1 267 ? 29.570 33.573 9.206 1.00 84.56 267 ALA A N 1
ATOM 2072 C CA . ALA A 1 267 ? 28.367 33.085 9.873 1.00 84.56 267 ALA A CA 1
ATOM 2073 C C . ALA A 1 267 ? 27.056 33.540 9.198 1.00 84.56 267 ALA A C 1
ATOM 2075 O O . ALA A 1 267 ? 26.177 32.694 9.057 1.00 84.56 267 ALA A O 1
ATOM 2076 N N . PRO A 1 268 ? 26.911 34.789 8.696 1.00 88.88 268 PRO A N 1
ATOM 2077 C CA . PRO A 1 268 ? 25.683 35.204 8.014 1.00 88.88 268 PRO A CA 1
ATOM 2078 C C . PRO A 1 268 ? 25.408 34.405 6.735 1.00 88.88 268 PRO A C 1
ATOM 2080 O O . PRO A 1 268 ? 24.284 33.967 6.512 1.00 88.88 268 PRO A O 1
ATOM 2083 N N . ALA A 1 269 ? 26.439 34.161 5.919 1.00 88.38 269 ALA A N 1
ATOM 2084 C CA . ALA A 1 269 ? 26.303 33.387 4.687 1.00 88.38 269 ALA A CA 1
ATOM 2085 C C . ALA A 1 269 ? 25.985 31.913 4.983 1.00 88.38 269 ALA A C 1
ATOM 2087 O O . ALA A 1 269 ? 25.106 31.332 4.353 1.00 88.38 269 ALA A O 1
ATOM 2088 N N . LEU A 1 270 ? 26.653 31.321 5.979 1.00 89.75 270 LEU A N 1
ATOM 2089 C CA . LEU A 1 270 ? 26.356 29.961 6.431 1.00 89.75 270 LEU A CA 1
ATOM 2090 C C . LEU A 1 270 ? 24.930 29.835 6.968 1.00 89.75 270 LEU A C 1
ATOM 2092 O O . LEU A 1 270 ? 24.248 28.874 6.623 1.00 89.75 270 LEU A O 1
ATOM 2096 N N . ALA A 1 271 ? 24.477 30.789 7.784 1.00 90.19 271 ALA A N 1
ATOM 2097 C CA . ALA A 1 271 ? 23.130 30.797 8.341 1.00 90.19 271 ALA A CA 1
ATOM 2098 C C . ALA A 1 271 ? 22.076 30.930 7.237 1.00 90.19 271 ALA A C 1
ATOM 2100 O O . ALA A 1 271 ? 21.127 30.151 7.215 1.00 90.19 271 ALA A O 1
ATOM 2101 N N . LEU A 1 272 ? 22.284 31.847 6.285 1.00 93.44 272 LEU A N 1
ATOM 2102 C CA . LEU A 1 272 ? 21.394 32.041 5.142 1.00 93.44 272 LEU A CA 1
ATOM 2103 C C . LEU A 1 272 ? 21.279 30.767 4.298 1.00 93.44 272 LEU A C 1
ATOM 2105 O O . LEU A 1 272 ? 20.175 30.274 4.082 1.00 93.44 272 LEU A O 1
ATOM 2109 N N . PHE A 1 273 ? 22.403 30.202 3.851 1.00 94.69 273 PHE A N 1
ATOM 2110 C CA . PHE A 1 273 ? 22.370 28.996 3.025 1.00 94.69 273 PHE A CA 1
ATOM 2111 C C . PHE A 1 273 ? 21.831 27.791 3.796 1.00 94.69 273 PHE A C 1
ATOM 2113 O O . PHE A 1 273 ? 21.034 27.041 3.247 1.00 94.69 273 PHE A O 1
ATOM 2120 N N . SER A 1 274 ? 22.178 27.627 5.075 1.00 93.00 274 SER A N 1
ATOM 2121 C CA . SER A 1 274 ? 21.620 26.545 5.898 1.00 93.00 274 SER A CA 1
ATOM 2122 C C . SER A 1 274 ? 20.105 26.690 6.055 1.00 93.00 274 SER A C 1
ATOM 2124 O O . SER A 1 274 ? 19.388 25.710 5.888 1.00 93.00 274 SER A O 1
ATOM 2126 N N . ALA A 1 275 ? 19.594 27.904 6.286 1.00 90.50 275 ALA A N 1
ATOM 2127 C CA . ALA A 1 275 ? 18.156 28.152 6.350 1.00 90.50 275 ALA A CA 1
ATOM 2128 C C . ALA A 1 275 ? 17.459 27.748 5.043 1.00 90.50 275 ALA A C 1
ATOM 2130 O O . ALA A 1 275 ? 16.454 27.042 5.087 1.00 90.50 275 ALA A O 1
ATOM 2131 N N . VAL A 1 276 ? 18.032 28.110 3.887 1.00 91.44 276 VAL A N 1
ATOM 2132 C CA . VAL A 1 276 ? 17.517 27.711 2.566 1.00 91.44 276 VAL A CA 1
ATOM 2133 C C . VAL A 1 276 ? 17.558 26.191 2.381 1.00 91.44 276 VAL A C 1
ATOM 2135 O O . VAL A 1 276 ? 16.563 25.610 1.947 1.00 91.44 276 VAL A O 1
ATOM 2138 N N . LEU A 1 277 ? 18.655 25.527 2.760 1.00 92.56 277 LEU A N 1
ATOM 2139 C CA . LEU A 1 277 ? 18.805 24.070 2.657 1.00 92.56 277 LEU A CA 1
ATOM 2140 C C . LEU A 1 277 ? 17.719 23.312 3.438 1.00 92.56 277 LEU A C 1
ATOM 2142 O O . LEU A 1 277 ? 17.276 22.259 2.987 1.00 92.56 277 LEU A O 1
ATOM 2146 N N . PHE A 1 278 ? 17.257 23.856 4.567 1.00 90.44 278 PHE A N 1
ATOM 2147 C CA . PHE A 1 278 ? 16.198 23.262 5.387 1.00 90.44 278 PHE A CA 1
ATOM 2148 C C . PHE A 1 278 ? 14.774 23.707 5.012 1.00 90.44 278 PHE A C 1
ATOM 2150 O O . PHE A 1 278 ? 13.819 23.201 5.599 1.00 90.44 278 PHE A O 1
ATOM 2157 N N . THR A 1 279 ? 14.583 24.583 4.015 1.00 83.75 279 THR A N 1
ATOM 2158 C CA . THR A 1 279 ? 13.238 25.049 3.611 1.00 83.75 279 THR A CA 1
ATOM 2159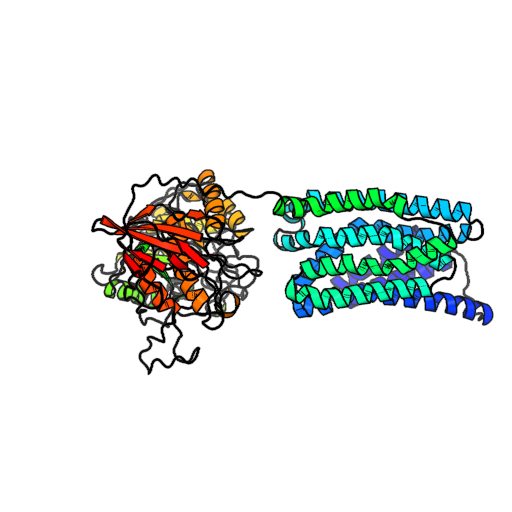 C C . THR A 1 279 ? 12.243 23.934 3.263 1.00 83.75 279 THR A C 1
ATOM 2161 O O . THR A 1 279 ? 11.087 24.081 3.661 1.00 83.75 279 THR A O 1
ATOM 2164 N N . PRO A 1 280 ? 12.608 22.807 2.611 1.00 71.56 280 PRO A N 1
ATOM 2165 C CA . PRO A 1 280 ? 11.640 21.743 2.332 1.00 71.56 280 PRO A CA 1
ATOM 2166 C C . PRO A 1 280 ? 11.208 20.999 3.602 1.00 71.56 280 PRO A C 1
ATOM 2168 O O . PRO A 1 280 ? 10.038 20.664 3.755 1.00 71.56 280 PRO A O 1
ATOM 2171 N N . VAL A 1 281 ? 12.137 20.804 4.544 1.00 67.31 281 VAL A N 1
ATOM 2172 C CA . VAL A 1 281 ? 11.875 20.165 5.845 1.00 67.31 281 VAL A CA 1
ATOM 2173 C C . VAL A 1 281 ? 11.005 21.071 6.719 1.00 67.31 281 VAL A C 1
ATOM 2175 O O . VAL A 1 281 ? 10.081 20.612 7.383 1.00 67.31 281 VAL A O 1
ATOM 2178 N N . LEU A 1 282 ? 11.266 22.379 6.684 1.00 60.44 282 LEU A N 1
ATOM 2179 C CA . LEU A 1 282 ? 10.479 23.379 7.397 1.00 60.44 282 LEU A CA 1
ATOM 2180 C C . LEU A 1 282 ? 9.085 23.552 6.781 1.00 60.44 282 LEU A C 1
ATOM 2182 O O . LEU A 1 282 ? 8.127 23.643 7.533 1.00 60.44 282 LEU A O 1
ATOM 2186 N N . ARG A 1 283 ? 8.923 23.516 5.449 1.00 56.09 283 ARG A N 1
ATOM 2187 C CA . ARG A 1 283 ? 7.596 23.523 4.795 1.00 56.09 283 ARG A CA 1
ATOM 2188 C C . ARG A 1 283 ? 6.743 22.310 5.170 1.00 56.09 283 ARG A C 1
ATOM 2190 O O . ARG A 1 283 ? 5.536 22.462 5.306 1.00 56.09 283 ARG A O 1
ATOM 2197 N N . ALA A 1 284 ? 7.360 21.144 5.365 1.00 50.97 284 ALA A N 1
ATOM 2198 C CA . ALA A 1 284 ? 6.661 19.939 5.807 1.00 50.97 284 ALA A CA 1
ATOM 2199 C C . ALA A 1 284 ? 6.159 20.022 7.266 1.00 50.97 284 ALA A C 1
ATOM 2201 O O . ALA A 1 284 ? 5.166 19.383 7.588 1.00 50.97 284 ALA A O 1
ATOM 2202 N N . ASN A 1 285 ? 6.812 20.824 8.123 1.00 43.25 285 ASN A N 1
ATOM 2203 C CA . ASN A 1 285 ? 6.508 20.921 9.560 1.00 43.25 285 ASN A CA 1
ATOM 2204 C C . ASN A 1 285 ? 5.823 22.239 9.992 1.00 43.25 285 ASN A C 1
ATOM 2206 O O . ASN A 1 285 ? 5.196 22.275 11.044 1.00 43.25 285 ASN A O 1
ATOM 2210 N N . LEU A 1 286 ? 5.960 23.329 9.224 1.00 36.22 286 LEU A N 1
ATOM 2211 C CA . LEU A 1 286 ? 5.428 24.671 9.539 1.00 36.22 286 LEU A CA 1
ATOM 2212 C C . LEU A 1 286 ? 4.098 24.986 8.857 1.00 36.22 286 LEU A C 1
ATOM 2214 O O . LEU A 1 286 ? 3.508 26.027 9.136 1.00 36.22 286 LEU A O 1
ATOM 2218 N N . LEU A 1 287 ? 3.615 24.113 7.977 1.00 30.56 287 LEU A N 1
ATOM 2219 C CA . LEU A 1 287 ? 2.194 24.074 7.688 1.00 30.56 287 LEU A CA 1
ATOM 2220 C C . LEU A 1 287 ? 1.575 23.172 8.753 1.00 30.56 287 LEU A C 1
ATOM 2222 O O . LEU A 1 287 ? 1.632 21.950 8.599 1.00 30.56 287 LEU A O 1
ATOM 2226 N N . PRO A 1 288 ? 0.937 23.714 9.808 1.00 29.77 288 PRO A N 1
ATOM 2227 C CA . PRO A 1 288 ? -0.202 23.002 10.327 1.00 29.77 288 PRO A CA 1
ATOM 2228 C C . PRO A 1 288 ? -1.145 22.904 9.129 1.00 29.77 288 PRO A C 1
ATOM 2230 O O . PRO A 1 288 ? -1.834 23.859 8.771 1.00 29.77 288 PRO A O 1
ATOM 2233 N N . ARG A 1 289 ? -1.191 21.739 8.481 1.00 32.78 289 ARG A N 1
ATOM 2234 C CA . ARG A 1 289 ? -2.491 21.283 8.021 1.00 32.78 289 ARG A CA 1
ATOM 2235 C C . ARG A 1 289 ? -3.285 21.176 9.313 1.00 32.78 289 ARG A C 1
ATOM 2237 O O . ARG A 1 289 ? -3.259 20.153 9.986 1.00 32.78 289 ARG A O 1
ATOM 2244 N N . ALA A 1 290 ? -3.937 22.278 9.685 1.00 27.61 290 ALA A N 1
ATOM 2245 C CA . ALA A 1 290 ? -5.256 22.170 10.246 1.00 27.61 290 ALA A CA 1
ATOM 2246 C C . ALA A 1 290 ? -5.954 21.223 9.279 1.00 27.61 290 ALA A C 1
ATOM 2248 O O . ALA A 1 290 ? -6.284 21.591 8.150 1.00 27.61 290 ALA A O 1
ATOM 2249 N N . ILE A 1 291 ? -6.027 19.956 9.670 1.00 36.50 291 ILE A N 1
ATOM 2250 C CA . ILE A 1 291 ? -7.038 19.071 9.150 1.00 36.50 291 ILE A CA 1
ATOM 2251 C C . ILE A 1 291 ? -8.296 19.745 9.682 1.00 36.50 291 ILE A C 1
ATOM 2253 O O . ILE A 1 291 ? -8.743 19.482 10.794 1.00 36.50 291 ILE A O 1
ATOM 2257 N N . ALA A 1 292 ? -8.799 20.731 8.932 1.00 28.53 292 ALA A N 1
ATOM 2258 C CA . ALA A 1 292 ? -10.221 20.955 8.922 1.00 28.53 292 ALA A CA 1
ATOM 2259 C C . ALA A 1 292 ? -10.777 19.553 8.723 1.00 28.53 292 ALA A C 1
ATOM 2261 O O . ALA A 1 292 ? -10.361 18.869 7.779 1.00 28.53 292 ALA A O 1
ATOM 2262 N N . ALA A 1 293 ? -11.577 19.094 9.690 1.00 31.09 293 ALA A N 1
ATOM 2263 C CA . ALA A 1 293 ? -12.335 17.869 9.531 1.00 31.09 293 ALA A CA 1
ATOM 2264 C C . ALA A 1 293 ? -12.833 17.867 8.083 1.00 31.09 293 ALA A C 1
ATOM 2266 O O . ALA A 1 293 ? -13.341 18.915 7.657 1.00 31.09 293 ALA A O 1
ATOM 2267 N N . PRO A 1 294 ? -12.581 16.798 7.303 1.00 34.69 294 PRO A N 1
ATOM 2268 C CA . PRO A 1 294 ? -13.048 16.769 5.932 1.00 34.69 294 PRO A CA 1
ATOM 2269 C C . PRO A 1 294 ? -14.509 17.196 5.982 1.00 34.69 294 PRO A C 1
ATOM 2271 O O . PRO A 1 294 ? -15.279 16.692 6.805 1.00 34.69 294 PRO A O 1
ATOM 2274 N N . THR A 1 295 ? -14.880 18.210 5.202 1.00 33.25 295 THR A N 1
ATOM 2275 C CA . THR A 1 295 ? -16.288 18.433 4.906 1.00 33.25 295 THR A CA 1
ATOM 2276 C C . THR A 1 295 ? -16.706 17.190 4.156 1.00 33.25 295 THR A C 1
ATOM 2278 O O . THR A 1 295 ? -16.539 17.111 2.943 1.00 33.25 295 THR A O 1
ATOM 2281 N N . VAL A 1 296 ? -17.143 16.183 4.911 1.00 38.69 296 VAL A N 1
ATOM 2282 C CA . VAL A 1 296 ? -17.640 14.934 4.378 1.00 38.69 296 VAL A CA 1
ATOM 2283 C C . VAL A 1 296 ? -18.867 15.320 3.575 1.00 38.69 296 VAL A C 1
ATOM 2285 O O . VAL A 1 296 ? -19.938 15.593 4.120 1.00 38.69 296 VAL A O 1
ATOM 2288 N N . HIS A 1 297 ? -18.710 15.409 2.260 1.00 35.03 297 HIS A N 1
ATOM 2289 C CA . HIS A 1 297 ? -19.849 15.316 1.375 1.00 35.03 297 HIS A CA 1
ATOM 2290 C C . HIS A 1 297 ? -20.333 13.869 1.465 1.00 35.03 297 HIS A C 1
ATOM 2292 O O . HIS A 1 297 ? -19.900 12.994 0.724 1.00 35.03 297 HIS A O 1
ATOM 2298 N N . HIS A 1 298 ? -21.238 13.616 2.410 1.00 40.91 298 HIS A N 1
ATOM 2299 C CA . HIS A 1 298 ? -22.201 12.534 2.286 1.00 40.91 298 HIS A CA 1
ATOM 2300 C C . HIS A 1 298 ? -23.384 13.077 1.473 1.00 40.91 298 HIS A C 1
ATOM 2302 O O . HIS A 1 298 ? -24.228 13.778 2.028 1.00 40.91 298 HIS A O 1
ATOM 2308 N N . PRO A 1 299 ? -23.486 12.784 0.165 1.00 39.00 299 PRO A N 1
ATOM 2309 C CA . PRO A 1 299 ? -24.723 13.012 -0.575 1.00 39.00 299 PRO A CA 1
ATOM 2310 C C . PRO A 1 299 ? -25.787 11.939 -0.276 1.00 39.00 299 PRO A C 1
ATOM 2312 O O . PRO A 1 299 ? -26.902 12.041 -0.778 1.00 39.00 299 PRO A O 1
ATOM 2315 N N . ALA A 1 300 ? -25.471 10.906 0.517 1.00 46.09 300 ALA A N 1
ATOM 2316 C CA . ALA A 1 300 ? -26.400 9.831 0.851 1.00 46.09 300 ALA A CA 1
ATOM 2317 C C . ALA A 1 300 ? -27.055 10.054 2.230 1.00 46.09 300 ALA A C 1
ATOM 2319 O O . ALA A 1 300 ? -26.362 10.451 3.171 1.00 46.09 300 ALA A O 1
ATOM 2320 N N . PRO A 1 301 ? -28.367 9.788 2.376 1.00 55.91 301 PRO A N 1
ATOM 2321 C CA . PRO A 1 301 ? -29.032 9.807 3.674 1.00 55.91 301 PRO A CA 1
ATOM 2322 C C . PRO A 1 301 ? -28.363 8.821 4.651 1.00 55.91 301 PRO A C 1
ATOM 2324 O O . PRO A 1 301 ? -27.766 7.836 4.204 1.00 55.91 301 PRO A O 1
ATOM 2327 N N . PRO A 1 302 ? -28.469 9.053 5.975 1.00 72.19 302 PRO A N 1
ATOM 2328 C CA . PRO A 1 302 ? -27.950 8.131 6.978 1.00 72.19 302 PRO A CA 1
ATOM 2329 C C . PRO A 1 302 ? -28.512 6.729 6.726 1.00 72.19 302 PRO A C 1
ATOM 2331 O O . PRO A 1 302 ? -29.722 6.521 6.801 1.00 72.19 302 PRO A O 1
ATOM 2334 N N . GLN A 1 303 ? -27.636 5.788 6.380 1.00 86.38 303 GLN A N 1
ATOM 2335 C CA . GLN A 1 303 ? -28.003 4.409 6.075 1.00 86.38 303 GLN A CA 1
ATOM 2336 C C . GLN A 1 303 ? -27.432 3.462 7.135 1.00 86.38 303 GLN A C 1
ATOM 2338 O O . GLN A 1 303 ? -26.330 3.717 7.640 1.00 86.38 303 GLN A O 1
ATOM 2343 N N . PRO A 1 304 ? -28.140 2.364 7.455 1.00 94.75 304 PRO A N 1
ATOM 2344 C CA . PRO A 1 304 ? -27.590 1.310 8.293 1.00 94.75 304 PRO A CA 1
ATOM 2345 C C . PRO A 1 304 ? -26.283 0.773 7.707 1.00 94.75 304 PRO A C 1
ATOM 2347 O O . PRO A 1 304 ? -26.189 0.533 6.502 1.00 94.75 304 PRO A O 1
ATOM 2350 N N . ILE A 1 305 ? -25.284 0.567 8.561 1.00 96.75 305 ILE A N 1
ATOM 2351 C CA . ILE A 1 305 ? -23.992 0.003 8.168 1.00 96.75 305 ILE A CA 1
ATOM 2352 C C . ILE A 1 305 ? -24.219 -1.466 7.780 1.00 96.75 305 ILE A C 1
ATOM 2354 O O . ILE A 1 305 ? -24.633 -2.258 8.635 1.00 96.75 305 ILE A O 1
ATOM 2358 N N . PRO A 1 306 ? -23.983 -1.866 6.517 1.00 96.94 306 PRO A N 1
ATOM 2359 C CA . PRO A 1 306 ? -24.210 -3.237 6.092 1.00 96.94 306 PRO A CA 1
ATOM 2360 C C . PRO A 1 306 ? -23.076 -4.148 6.572 1.00 96.94 306 PRO A C 1
ATOM 2362 O O . PRO A 1 306 ? -21.923 -3.728 6.671 1.00 96.94 306 PRO A O 1
ATOM 2365 N N . ALA A 1 307 ? -23.371 -5.436 6.774 1.00 97.69 307 ALA A N 1
ATOM 2366 C CA . ALA A 1 307 ? -22.346 -6.438 7.085 1.00 97.69 307 ALA A CA 1
ATOM 2367 C C . ALA A 1 307 ? -21.237 -6.486 6.016 1.00 97.69 307 ALA A C 1
ATOM 2369 O O . ALA A 1 307 ? -20.081 -6.752 6.336 1.00 97.69 307 ALA A O 1
ATOM 2370 N N . THR A 1 308 ? -21.569 -6.167 4.758 1.00 97.06 308 THR A N 1
ATOM 2371 C CA . THR A 1 308 ? -20.626 -6.116 3.629 1.00 97.06 308 THR A CA 1
ATOM 2372 C C . THR A 1 308 ? -19.535 -5.057 3.784 1.00 97.06 308 THR A C 1
ATOM 2374 O O . THR A 1 308 ? -18.547 -5.102 3.049 1.00 97.06 308 THR A O 1
ATOM 2377 N N . PHE A 1 309 ? -19.697 -4.101 4.709 1.00 97.94 309 PHE A N 1
ATOM 2378 C CA . PHE A 1 309 ? -18.643 -3.153 5.061 1.00 97.94 309 PHE A CA 1
ATOM 2379 C C . PHE A 1 309 ? -17.425 -3.866 5.668 1.00 97.94 309 PHE A C 1
ATOM 2381 O O . PHE A 1 309 ? -16.291 -3.485 5.385 1.00 97.94 309 PHE A O 1
ATOM 2388 N N . PHE A 1 310 ? -17.669 -4.934 6.436 1.00 98.31 310 PHE A N 1
ATOM 2389 C CA . PHE A 1 310 ? -16.651 -5.818 6.993 1.00 98.31 310 PHE A CA 1
ATOM 2390 C C . PHE A 1 310 ? -16.342 -6.927 5.985 1.00 98.31 310 PHE A C 1
ATOM 2392 O O . PHE A 1 310 ? -17.048 -7.937 5.913 1.00 98.31 310 PHE A O 1
ATOM 2399 N N . GLY A 1 311 ? -15.299 -6.720 5.183 1.00 97.38 311 GLY A N 1
ATOM 2400 C CA . GLY A 1 311 ? -14.773 -7.718 4.259 1.00 97.38 311 GLY A CA 1
ATOM 2401 C C . GLY A 1 311 ? -13.624 -8.522 4.871 1.00 97.38 311 GLY A C 1
ATOM 2402 O O . GLY A 1 311 ? -12.946 -8.048 5.784 1.00 97.38 311 GLY A O 1
ATOM 2403 N N . MET A 1 312 ? -13.363 -9.723 4.354 1.00 95.56 312 MET A N 1
ATOM 2404 C CA . MET A 1 312 ? -12.325 -10.609 4.891 1.00 95.56 312 MET A CA 1
ATOM 2405 C C . MET A 1 312 ? -11.519 -11.318 3.799 1.00 95.56 312 MET A C 1
ATOM 2407 O O . MET A 1 312 ? -12.081 -11.782 2.804 1.00 95.56 312 MET A O 1
ATOM 2411 N N . HIS A 1 313 ? -10.216 -11.466 4.053 1.00 93.25 313 HIS A N 1
ATOM 2412 C CA . HIS A 1 313 ? -9.344 -12.466 3.435 1.00 93.25 313 HIS A CA 1
ATOM 2413 C C . HIS A 1 313 ? -9.022 -13.556 4.431 1.00 93.25 313 HIS A C 1
ATOM 2415 O O . HIS A 1 313 ? -8.645 -13.277 5.574 1.00 93.25 313 HIS A O 1
ATOM 2421 N N . PHE A 1 314 ? -9.072 -14.798 3.972 1.00 90.19 314 PHE A N 1
ATOM 2422 C CA . PHE A 1 314 ? -8.526 -15.900 4.738 1.00 90.19 314 PHE A CA 1
ATOM 2423 C C . PHE A 1 314 ? -8.070 -17.034 3.824 1.00 90.19 314 PHE A C 1
ATOM 2425 O O . PHE A 1 314 ? -8.659 -17.307 2.773 1.00 90.19 314 PHE A O 1
ATOM 2432 N N . ARG A 1 315 ? -7.027 -17.739 4.257 1.00 78.38 315 ARG A N 1
ATOM 2433 C CA . ARG A 1 315 ? -6.482 -18.899 3.551 1.00 78.38 315 ARG A CA 1
ATOM 2434 C C . ARG A 1 315 ? -6.189 -20.031 4.530 1.00 78.38 315 ARG A C 1
ATOM 2436 O O . ARG A 1 315 ? -5.057 -20.501 4.631 1.00 78.38 315 ARG A O 1
ATOM 2443 N N . ARG A 1 316 ? -7.237 -20.514 5.198 1.00 65.94 316 ARG A N 1
ATOM 2444 C CA . ARG A 1 316 ? -7.155 -21.563 6.231 1.00 65.94 316 ARG A CA 1
ATOM 2445 C C . ARG A 1 316 ? -7.077 -22.956 5.615 1.00 65.94 316 ARG A C 1
ATOM 2447 O O . ARG A 1 316 ? -8.004 -23.749 5.751 1.00 65.94 316 ARG A O 1
ATOM 2454 N N . ASP A 1 317 ? -6.057 -23.073 4.761 1.00 63.91 317 ASP A N 1
ATOM 2455 C CA . ASP A 1 317 ? -5.572 -24.208 3.973 1.00 63.91 317 ASP A CA 1
ATOM 2456 C C . ASP A 1 317 ? -6.628 -25.123 3.327 1.00 63.91 317 ASP A C 1
ATOM 2458 O O . ASP A 1 317 ? -6.361 -26.288 3.058 1.00 63.91 317 ASP A O 1
ATOM 2462 N N . LYS A 1 318 ? -7.737 -24.479 2.913 1.00 65.62 318 LYS A N 1
ATOM 2463 C CA . LYS A 1 318 ? -8.800 -24.900 1.969 1.00 65.62 318 LYS A CA 1
ATOM 2464 C C . LYS A 1 318 ? -9.870 -25.841 2.547 1.00 65.62 318 LYS A C 1
ATOM 2466 O O . LYS A 1 318 ? -9.905 -27.015 2.239 1.00 65.62 318 LYS A O 1
ATOM 2471 N N . ILE A 1 319 ? -10.836 -25.471 3.371 1.00 74.62 319 ILE A N 1
ATOM 2472 C CA . ILE A 1 319 ? -11.395 -24.217 3.850 1.00 74.62 319 ILE A CA 1
ATOM 2473 C C . ILE A 1 319 ? -11.974 -24.608 5.214 1.00 74.62 319 ILE A C 1
ATOM 2475 O O . ILE A 1 319 ? -12.964 -25.331 5.271 1.00 74.62 319 ILE A O 1
ATOM 2479 N N . SER A 1 320 ? -11.396 -24.147 6.317 1.00 77.88 320 SER A N 1
ATOM 2480 C CA . SER A 1 320 ? -12.112 -24.112 7.600 1.00 77.88 320 SER A CA 1
ATOM 2481 C C . SER A 1 320 ? -12.602 -22.685 7.839 1.00 77.88 320 SER A C 1
ATOM 2483 O O . SER A 1 320 ? -11.792 -21.792 8.104 1.00 77.88 320 SER A O 1
ATOM 2485 N N . TRP A 1 321 ? -13.915 -22.460 7.676 1.00 88.81 321 TRP A N 1
ATOM 2486 C CA . TRP A 1 321 ? -14.547 -21.132 7.727 1.00 88.81 321 TRP A CA 1
ATOM 2487 C C . TRP A 1 321 ? -14.312 -20.455 9.087 1.00 88.81 321 TRP A C 1
ATOM 2489 O O . TRP A 1 321 ? -14.532 -21.082 10.128 1.00 88.81 321 TRP A O 1
ATOM 2499 N N . PRO A 1 322 ? -13.836 -19.197 9.129 1.00 88.56 322 PRO A N 1
ATOM 2500 C CA . PRO A 1 322 ? -13.534 -18.545 10.395 1.00 88.56 322 PRO A CA 1
ATOM 2501 C C . PRO A 1 322 ? -14.821 -18.234 11.168 1.00 88.56 322 PRO A C 1
ATOM 2503 O O . PRO A 1 322 ? -15.815 -17.791 10.602 1.00 88.56 322 PRO A O 1
ATOM 2506 N N . THR A 1 323 ? -14.783 -18.377 12.493 1.00 86.81 323 THR A N 1
ATOM 2507 C CA . THR A 1 323 ? -15.895 -18.017 13.396 1.00 86.81 323 THR A CA 1
ATOM 2508 C C . THR A 1 323 ? -16.018 -16.502 13.613 1.00 86.81 323 THR A C 1
ATOM 2510 O O . THR A 1 323 ? -16.518 -16.053 14.641 1.00 86.81 323 THR A O 1
ATOM 2513 N N . ILE A 1 324 ? -15.498 -15.710 12.677 1.00 92.31 324 ILE A N 1
ATOM 2514 C CA . ILE A 1 324 ? -15.482 -14.251 12.705 1.00 92.31 324 ILE A CA 1
ATOM 2515 C C . ILE A 1 324 ? -16.641 -13.782 11.820 1.00 92.31 324 ILE A C 1
ATOM 2517 O O . ILE A 1 324 ? -16.728 -14.251 10.687 1.00 92.31 324 ILE A O 1
ATOM 2521 N N . PRO A 1 325 ? -17.529 -12.884 12.278 1.00 94.88 325 PRO A N 1
ATOM 2522 C CA . PRO A 1 325 ? -18.601 -12.368 11.434 1.00 94.88 325 PRO A CA 1
ATOM 2523 C C . PRO A 1 325 ? -18.052 -11.395 10.379 1.00 94.88 325 PRO A C 1
ATOM 2525 O O . PRO A 1 325 ? -17.325 -10.458 10.706 1.00 94.88 325 PRO A O 1
ATOM 2528 N N . PHE A 1 326 ? -18.410 -11.597 9.113 1.00 96.94 326 PHE A N 1
ATOM 2529 C CA . PHE A 1 326 ? -18.108 -10.691 8.000 1.00 96.94 326 PHE A CA 1
ATOM 2530 C C . PHE A 1 326 ? -19.179 -10.842 6.914 1.00 96.94 326 PHE A C 1
ATOM 2532 O O . PHE A 1 326 ? -19.848 -11.872 6.848 1.00 96.94 326 PHE A O 1
ATOM 2539 N N . GLY A 1 327 ? -19.368 -9.813 6.087 1.00 96.88 327 GLY A N 1
ATOM 2540 C CA . GLY A 1 327 ? -20.407 -9.815 5.051 1.00 96.88 327 GLY A CA 1
ATOM 2541 C C . GLY A 1 327 ? -19.893 -9.892 3.619 1.00 96.88 327 GLY A C 1
ATOM 2542 O O . GLY A 1 327 ? -20.706 -10.088 2.726 1.00 96.88 327 GLY A O 1
ATOM 2543 N N . SER A 1 328 ? -18.583 -9.740 3.395 1.00 97.12 328 SER A N 1
ATOM 2544 C CA . SER A 1 328 ? -17.985 -9.821 2.054 1.00 97.12 328 SER A CA 1
ATOM 2545 C C . SER A 1 328 ? -16.695 -10.638 2.053 1.00 97.12 328 SER A C 1
ATOM 2547 O O . SER A 1 328 ? -15.834 -10.461 2.917 1.00 97.12 328 SER A O 1
ATOM 2549 N N . LEU A 1 329 ? -16.512 -11.485 1.046 1.00 97.81 329 LEU A N 1
ATOM 2550 C CA . LEU A 1 329 ? -15.315 -12.306 0.858 1.00 97.81 329 LEU A CA 1
ATOM 2551 C C . LEU A 1 329 ? -14.481 -11.766 -0.307 1.00 97.81 329 LEU A C 1
ATOM 2553 O O . LEU A 1 329 ? -15.021 -11.559 -1.392 1.00 97.81 329 LEU A O 1
ATOM 2557 N N . ARG A 1 330 ? -13.171 -11.562 -0.119 1.00 97.50 330 ARG A N 1
ATOM 2558 C CA . ARG A 1 330 ? -12.241 -11.332 -1.240 1.00 97.50 330 ARG A CA 1
ATOM 2559 C C . ARG A 1 330 ? -11.323 -12.533 -1.424 1.00 97.50 330 ARG A C 1
ATOM 2561 O O . ARG A 1 330 ? -10.707 -13.018 -0.478 1.00 97.50 330 ARG A O 1
ATOM 2568 N N . LEU A 1 331 ? -11.243 -13.002 -2.665 1.00 96.69 331 LEU A N 1
ATOM 2569 C CA . LEU A 1 331 ? -10.457 -14.154 -3.083 1.00 96.69 331 LEU A CA 1
ATOM 2570 C C . LEU A 1 331 ? -9.139 -13.683 -3.705 1.00 96.69 331 LEU A C 1
ATOM 2572 O O . LEU A 1 331 ? -9.024 -13.504 -4.919 1.00 96.69 331 LEU A O 1
ATOM 2576 N N . TRP A 1 332 ? -8.154 -13.486 -2.834 1.00 93.50 332 TRP A N 1
ATOM 2577 C CA . TRP A 1 332 ? -6.742 -13.301 -3.153 1.00 93.50 332 TRP A CA 1
ATOM 2578 C C . TRP A 1 332 ? -5.908 -14.082 -2.134 1.00 93.50 332 TRP A C 1
ATOM 2580 O O . TRP A 1 332 ? -6.341 -14.289 -1.003 1.00 93.50 332 TRP A O 1
ATOM 2590 N N . ASP A 1 333 ? -4.757 -14.612 -2.548 1.00 88.50 333 ASP A N 1
ATOM 2591 C CA . ASP A 1 333 ? -4.017 -15.655 -1.815 1.00 88.50 333 ASP A CA 1
ATOM 2592 C C . ASP A 1 333 ? -4.779 -16.957 -1.542 1.00 88.50 333 ASP A C 1
ATOM 2594 O O . ASP A 1 333 ? -4.302 -17.854 -0.851 1.00 88.50 333 ASP A O 1
ATOM 2598 N N . THR A 1 334 ? -5.917 -17.138 -2.196 1.00 92.06 334 THR A N 1
ATOM 2599 C CA . THR A 1 334 ? -6.814 -18.289 -2.078 1.00 92.06 334 THR A CA 1
ATOM 2600 C C . THR A 1 334 ? -6.541 -19.380 -3.109 1.00 92.06 334 THR A C 1
ATOM 2602 O O . THR A 1 334 ? -7.334 -20.303 -3.236 1.00 92.06 334 THR A O 1
ATOM 2605 N N . ASP A 1 335 ? -5.390 -19.365 -3.790 1.00 92.50 335 ASP A N 1
ATOM 2606 C CA . ASP A 1 335 ? -5.061 -20.269 -4.915 1.00 92.50 335 ASP A CA 1
ATOM 2607 C C . ASP A 1 335 ? -6.108 -20.261 -6.045 1.00 92.50 335 ASP A C 1
ATOM 2609 O O . ASP A 1 335 ? -6.227 -21.209 -6.807 1.00 92.50 335 ASP A O 1
ATOM 2613 N N . THR A 1 336 ? -6.822 -19.146 -6.194 1.00 95.75 336 THR A N 1
ATOM 2614 C CA . THR A 1 336 ? -7.798 -18.879 -7.265 1.00 95.75 336 THR A CA 1
ATOM 2615 C C . THR A 1 336 ? -7.239 -17.891 -8.295 1.00 95.75 336 THR A C 1
ATOM 2617 O O . THR A 1 336 ? -7.965 -17.077 -8.856 1.00 95.75 336 THR A O 1
ATOM 2620 N N . ARG A 1 337 ? -5.918 -17.905 -8.505 1.00 96.31 337 ARG A N 1
ATOM 2621 C CA . ARG A 1 337 ? -5.226 -17.053 -9.488 1.00 96.31 337 ARG A CA 1
ATOM 2622 C C . ARG A 1 337 ? -5.240 -17.700 -10.872 1.00 96.31 337 ARG A C 1
ATOM 2624 O O . ARG A 1 337 ? -5.454 -18.906 -10.984 1.00 96.31 337 ARG A O 1
ATOM 2631 N N . TRP A 1 338 ? -4.936 -16.938 -11.921 1.00 97.94 338 TRP A N 1
ATOM 2632 C CA . TRP A 1 338 ? -4.931 -17.440 -13.298 1.00 97.94 338 TRP A CA 1
ATOM 2633 C C . TRP A 1 338 ? -4.001 -18.649 -13.466 1.00 97.94 338 TRP A C 1
ATOM 2635 O O . TRP A 1 338 ? -4.446 -19.698 -13.919 1.00 97.94 338 TRP A O 1
ATOM 2645 N N . GLN A 1 339 ? -2.760 -18.579 -12.986 1.00 96.75 339 GLN A N 1
ATOM 2646 C CA . GLN A 1 339 ? -1.835 -19.719 -13.020 1.00 96.75 339 GLN A CA 1
ATOM 2647 C C . GLN A 1 339 ? -2.306 -20.977 -12.272 1.00 96.75 339 GLN A C 1
ATOM 2649 O O . GLN A 1 339 ? -1.847 -22.072 -12.581 1.00 96.75 339 GLN A O 1
ATOM 2654 N N . ASN A 1 340 ? -3.193 -20.831 -11.280 1.00 96.81 340 ASN A N 1
ATOM 2655 C CA . ASN A 1 340 ? -3.779 -21.961 -10.563 1.00 96.81 340 ASN A CA 1
ATOM 2656 C C . ASN A 1 340 ? -4.957 -22.544 -11.347 1.00 96.81 340 ASN A C 1
ATOM 2658 O O . ASN A 1 340 ? -5.049 -23.756 -11.497 1.00 96.81 340 ASN A O 1
ATOM 2662 N N . MET A 1 341 ? -5.820 -21.675 -11.876 1.00 98.25 341 MET A N 1
ATOM 2663 C CA . MET A 1 341 ? -7.043 -22.076 -12.570 1.00 98.25 341 MET A CA 1
ATOM 2664 C C . MET A 1 341 ? -6.826 -22.436 -14.041 1.00 98.25 341 MET A C 1
ATOM 2666 O O . MET A 1 341 ? -7.729 -22.970 -14.676 1.00 98.25 341 MET A O 1
ATOM 2670 N N . ASN A 1 342 ? -5.646 -22.154 -14.595 1.00 98.19 342 ASN A N 1
ATOM 2671 C CA . ASN A 1 342 ? -5.268 -22.498 -15.962 1.00 98.19 342 ASN A CA 1
ATOM 2672 C C . ASN A 1 342 ? -3.786 -22.941 -16.039 1.00 98.19 342 ASN A C 1
ATOM 2674 O O . ASN A 1 342 ? -2.944 -22.252 -16.629 1.00 98.19 342 ASN A O 1
ATOM 2678 N N . PRO A 1 343 ? -3.438 -24.082 -15.412 1.00 96.62 343 PRO A N 1
ATOM 2679 C CA . PRO A 1 343 ? -2.046 -24.495 -15.207 1.00 96.62 343 PRO A CA 1
ATOM 2680 C C . PRO A 1 343 ? -1.307 -24.842 -16.508 1.00 96.62 343 PRO A C 1
ATOM 2682 O O . PRO A 1 343 ? -0.084 -24.715 -16.579 1.00 96.62 343 PRO A O 1
ATOM 2685 N N . SER A 1 344 ? -2.028 -25.250 -17.554 1.00 97.19 344 SER A N 1
ATOM 2686 C CA . SER A 1 344 ? -1.486 -25.519 -18.889 1.00 97.19 344 SER A CA 1
ATOM 2687 C C . SER A 1 344 ? -2.467 -25.070 -19.984 1.00 97.19 344 SER A C 1
ATOM 2689 O O . SER A 1 344 ? -3.658 -24.903 -19.702 1.00 97.19 344 SER A O 1
ATOM 2691 N N . PRO A 1 345 ? -2.003 -24.846 -21.232 1.00 97.12 345 PRO A N 1
ATOM 2692 C CA . PRO A 1 345 ? -2.863 -24.359 -22.310 1.00 97.12 345 PRO A CA 1
ATOM 2693 C C . PRO A 1 345 ? -4.104 -25.243 -22.502 1.00 97.12 345 PRO A C 1
ATOM 2695 O O . PRO A 1 345 ? -3.984 -26.451 -22.696 1.00 97.12 345 PRO A O 1
ATOM 2698 N N . GLY A 1 346 ? -5.295 -24.639 -22.449 1.00 96.31 346 GLY A N 1
ATOM 2699 C CA . GLY A 1 346 ? -6.578 -25.334 -22.626 1.00 96.31 346 GLY A CA 1
ATOM 2700 C C . GLY A 1 346 ? -7.036 -26.219 -21.457 1.00 96.31 346 GLY A C 1
ATOM 2701 O O . GLY A 1 346 ? -8.090 -26.842 -21.565 1.00 96.31 346 GLY A O 1
ATOM 2702 N N . VAL A 1 347 ? -6.291 -26.279 -20.348 1.00 98.06 347 VAL A N 1
ATOM 2703 C CA . VAL A 1 347 ? -6.672 -27.029 -19.141 1.00 98.06 347 VAL A CA 1
ATOM 2704 C C . VAL A 1 347 ? -7.100 -26.052 -18.057 1.00 98.06 347 VAL A C 1
ATOM 2706 O O . VAL A 1 347 ? -6.303 -25.208 -17.649 1.00 98.06 347 VAL A O 1
ATOM 2709 N N . TYR A 1 348 ? -8.337 -26.186 -17.580 1.00 98.31 348 TYR A N 1
ATOM 2710 C CA . TYR A 1 348 ? -8.924 -25.306 -16.571 1.00 98.31 348 TYR A CA 1
ATOM 2711 C C . TYR A 1 348 ? -9.314 -26.093 -15.321 1.00 98.31 348 TYR A C 1
ATOM 2713 O O . TYR A 1 348 ? -9.938 -27.148 -15.432 1.00 98.31 348 TYR A O 1
ATOM 2721 N N . ASP A 1 349 ? -8.962 -25.569 -14.149 1.00 97.88 349 ASP A N 1
ATOM 2722 C CA . ASP A 1 349 ? -9.297 -26.147 -12.846 1.00 97.88 349 ASP A CA 1
ATOM 2723 C C . ASP A 1 349 ? -9.905 -25.074 -11.934 1.00 97.88 349 ASP A C 1
ATOM 2725 O O . ASP A 1 349 ? -9.213 -24.212 -11.395 1.00 97.88 349 ASP A O 1
ATOM 2729 N N . PHE A 1 350 ? -11.225 -25.128 -11.766 1.00 98.19 350 PHE A N 1
ATOM 2730 C CA . PHE A 1 350 ? -11.969 -24.207 -10.904 1.00 98.19 350 PHE A CA 1
ATOM 2731 C C . PHE A 1 350 ? -12.332 -24.821 -9.550 1.00 98.19 350 PHE A C 1
ATOM 2733 O O . PHE A 1 350 ? -13.069 -24.203 -8.786 1.00 98.19 350 PHE A O 1
ATOM 2740 N N . HIS A 1 351 ? -11.803 -26.002 -9.208 1.00 96.56 351 HIS A N 1
ATOM 2741 C CA . HIS A 1 351 ? -12.209 -26.731 -8.010 1.00 96.56 351 HIS A CA 1
ATOM 2742 C C . HIS A 1 351 ? -12.067 -25.886 -6.739 1.00 96.56 351 HIS A C 1
ATOM 2744 O O . HIS A 1 351 ? -13.034 -25.716 -6.005 1.00 96.56 351 HIS A O 1
ATOM 2750 N N . THR A 1 352 ? -10.896 -25.273 -6.524 1.00 96.25 352 THR A N 1
ATOM 2751 C CA . THR A 1 352 ? -10.654 -24.437 -5.332 1.00 96.25 352 THR A CA 1
ATOM 2752 C C . THR A 1 352 ? -11.606 -23.238 -5.276 1.00 96.25 352 THR A C 1
ATOM 2754 O O . THR A 1 352 ? -12.094 -22.890 -4.203 1.00 96.25 352 THR A O 1
ATOM 2757 N N . LEU A 1 353 ? -11.898 -22.608 -6.420 1.00 97.69 353 LEU A N 1
ATOM 2758 C CA . LEU A 1 353 ? -12.856 -21.504 -6.494 1.00 97.69 353 LEU A CA 1
ATOM 2759 C C . LEU A 1 353 ? -14.254 -21.975 -6.070 1.00 97.69 353 LEU A C 1
ATOM 2761 O O . LEU A 1 353 ? -14.873 -21.350 -5.212 1.00 97.69 353 LEU A O 1
ATOM 2765 N N . ASP A 1 354 ? -14.707 -23.111 -6.595 1.00 97.94 354 ASP A N 1
ATOM 2766 C CA . ASP A 1 354 ? -16.014 -23.692 -6.282 1.00 97.94 354 ASP A CA 1
ATOM 2767 C C . ASP A 1 354 ? -16.154 -24.049 -4.800 1.00 97.94 354 ASP A C 1
ATOM 2769 O O . ASP 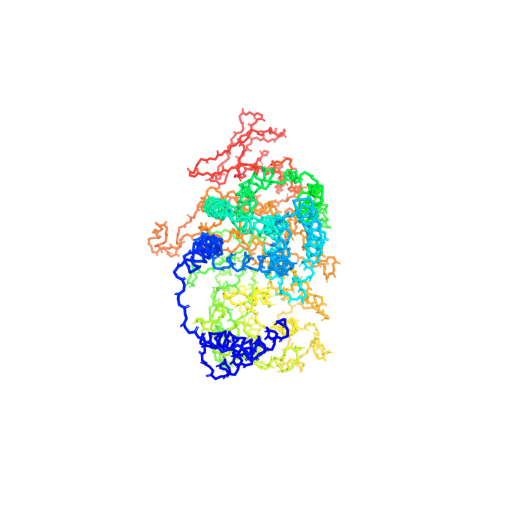A 1 354 ? -17.227 -23.877 -4.220 1.00 97.94 354 ASP A O 1
ATOM 2773 N N . GLU A 1 355 ? -15.082 -24.510 -4.149 1.00 96.50 355 GLU A N 1
ATOM 2774 C CA . GLU A 1 355 ? -15.090 -24.742 -2.704 1.00 96.50 355 GLU A CA 1
ATOM 2775 C C . GLU A 1 355 ? -15.328 -23.454 -1.915 1.00 96.50 355 GLU A C 1
ATOM 2777 O O . GLU A 1 355 ? -16.149 -23.452 -0.996 1.00 96.50 355 GLU A O 1
ATOM 2782 N N . TYR A 1 356 ? -14.677 -22.350 -2.296 1.00 97.38 356 TYR A N 1
ATOM 2783 C CA . TYR A 1 356 ? -14.889 -21.051 -1.651 1.00 97.38 356 TYR A CA 1
ATOM 2784 C C . TYR A 1 356 ? -16.300 -20.521 -1.878 1.00 97.38 356 TYR A C 1
ATOM 2786 O O . TYR A 1 356 ? -16.929 -20.068 -0.923 1.00 97.38 356 TYR A O 1
ATOM 2794 N N . LEU A 1 357 ? -16.823 -20.608 -3.103 1.00 98.00 357 LEU A N 1
ATOM 2795 C CA . LEU A 1 357 ? -18.175 -20.135 -3.416 1.00 98.00 357 LEU A CA 1
ATOM 2796 C C . LEU A 1 357 ? -19.253 -20.967 -2.711 1.00 98.00 357 LEU A C 1
ATOM 2798 O O . LEU A 1 357 ? -20.247 -20.419 -2.238 1.00 98.00 357 LEU A O 1
ATOM 2802 N N . ARG A 1 358 ? -19.044 -22.280 -2.583 1.00 97.50 358 ARG A N 1
ATOM 2803 C CA . ARG A 1 358 ? -19.928 -23.175 -1.826 1.00 97.50 358 ARG A CA 1
ATOM 2804 C C . ARG A 1 358 ? -19.881 -22.889 -0.328 1.00 97.50 358 ARG A C 1
ATOM 2806 O O . ARG A 1 358 ? -20.930 -22.830 0.308 1.00 97.50 358 ARG A O 1
ATOM 2813 N N . ALA A 1 359 ? -18.689 -22.705 0.239 1.00 95.81 359 ALA A N 1
ATOM 2814 C CA . ALA A 1 359 ? -18.538 -22.363 1.651 1.00 95.81 359 ALA A CA 1
ATOM 2815 C C . ALA A 1 359 ? -19.173 -21.000 1.963 1.00 95.81 359 ALA A C 1
ATOM 2817 O O . ALA A 1 359 ? -19.905 -20.873 2.939 1.00 95.81 359 ALA A O 1
ATOM 2818 N N . ALA A 1 360 ? -18.969 -20.005 1.097 1.00 96.88 360 ALA A N 1
ATOM 2819 C CA . ALA A 1 360 ? -19.600 -18.699 1.233 1.00 96.88 360 ALA A CA 1
ATOM 2820 C C . ALA A 1 360 ? -21.134 -18.815 1.270 1.00 96.88 360 ALA A C 1
ATOM 2822 O O . ALA A 1 360 ? -21.758 -18.270 2.179 1.00 96.88 360 ALA A O 1
ATOM 2823 N N . HIS A 1 361 ? -21.724 -19.625 0.385 1.00 97.31 361 HIS A N 1
ATOM 2824 C CA . HIS A 1 361 ? -23.172 -19.852 0.345 1.00 97.31 361 HIS A CA 1
ATOM 2825 C C . HIS A 1 361 ? -23.685 -20.533 1.619 1.00 97.31 361 HIS A C 1
ATOM 2827 O O . HIS A 1 361 ? -24.669 -20.102 2.215 1.00 97.31 361 HIS A O 1
ATOM 2833 N N . GLN A 1 362 ? -22.984 -21.569 2.094 1.00 96.56 362 GLN A N 1
ATOM 2834 C CA . GLN A 1 362 ? -23.327 -22.277 3.337 1.00 96.56 362 GLN A CA 1
ATOM 2835 C C . GLN A 1 362 ? -23.324 -21.366 4.571 1.00 96.56 362 GLN A C 1
ATOM 2837 O O . GLN A 1 362 ? -24.040 -21.638 5.534 1.00 96.56 362 GLN A O 1
ATOM 2842 N N . HIS A 1 363 ? -22.541 -20.288 4.536 1.00 95.81 363 HIS A N 1
ATOM 2843 C CA . HIS A 1 363 ? -22.427 -19.307 5.610 1.00 95.81 363 HIS A CA 1
ATOM 2844 C C . HIS A 1 363 ? -23.172 -17.990 5.328 1.00 95.81 363 HIS A C 1
ATOM 2846 O O . HIS A 1 363 ? -23.012 -17.035 6.086 1.00 95.81 363 HIS A O 1
ATOM 2852 N N . GLY A 1 364 ? -24.005 -17.934 4.281 1.00 95.81 364 GLY A N 1
ATOM 2853 C CA . GLY A 1 364 ? -24.831 -16.765 3.955 1.00 95.81 364 GLY A CA 1
ATOM 2854 C C . GLY A 1 364 ? -24.042 -15.540 3.478 1.00 95.81 364 GLY A C 1
ATOM 2855 O O . GLY A 1 364 ? -24.508 -14.412 3.633 1.00 95.81 364 GLY A O 1
ATOM 2856 N N . VAL A 1 365 ? -22.840 -15.739 2.932 1.00 96.88 365 VAL A N 1
ATOM 2857 C CA . VAL A 1 365 ? -22.026 -14.683 2.320 1.00 96.88 365 VAL A CA 1
ATOM 2858 C C . VAL A 1 365 ? -22.205 -14.734 0.805 1.00 96.88 365 VAL A C 1
ATOM 2860 O O . VAL A 1 365 ? -21.522 -15.475 0.102 1.00 96.88 365 VAL A O 1
ATOM 2863 N N . ASP A 1 366 ? -23.111 -13.906 0.292 1.00 95.50 366 ASP A N 1
ATOM 2864 C CA . ASP A 1 366 ? -23.436 -13.817 -1.145 1.00 95.50 366 ASP A CA 1
ATOM 2865 C C . ASP A 1 366 ? -22.702 -12.675 -1.861 1.00 95.50 366 ASP A C 1
ATOM 2867 O O . ASP A 1 366 ? -23.080 -12.252 -2.959 1.00 95.50 366 ASP A O 1
ATOM 2871 N N . ASP A 1 367 ? -21.675 -12.133 -1.213 1.00 96.81 367 ASP A N 1
ATOM 2872 C CA . ASP A 1 367 ? -20.880 -11.018 -1.696 1.00 96.81 367 ASP A CA 1
ATOM 2873 C C . ASP A 1 367 ? -19.412 -11.436 -1.823 1.00 96.81 367 ASP A C 1
ATOM 2875 O O . ASP A 1 367 ? -18.669 -11.507 -0.839 1.00 96.81 367 ASP A O 1
ATOM 2879 N N . VAL A 1 368 ? -19.017 -11.763 -3.056 1.00 98.50 368 VAL A N 1
ATOM 2880 C CA . VAL A 1 368 ? -17.677 -12.264 -3.369 1.00 98.50 368 VAL A CA 1
ATOM 2881 C C . VAL A 1 368 ? -16.995 -11.367 -4.398 1.00 98.50 368 VAL A C 1
ATOM 2883 O O . VAL A 1 368 ? -17.536 -11.106 -5.477 1.00 98.50 368 VAL A O 1
ATOM 2886 N N . LEU A 1 369 ? -15.780 -10.936 -4.059 1.00 98.56 369 LEU A N 1
ATOM 2887 C CA . LEU A 1 369 ? -14.833 -10.253 -4.930 1.00 98.56 369 LEU A CA 1
ATOM 2888 C C . LEU A 1 369 ? -13.715 -11.222 -5.334 1.00 98.56 369 LEU A C 1
ATOM 2890 O O . LEU A 1 369 ? -12.979 -11.712 -4.479 1.00 98.56 369 LEU A O 1
ATOM 2894 N N . LEU A 1 370 ? -13.574 -11.489 -6.631 1.00 98.56 370 LEU A N 1
ATOM 2895 C CA . LEU A 1 370 ? -12.516 -12.337 -7.179 1.00 98.56 370 LEU A CA 1
ATOM 2896 C C . LEU A 1 370 ? -11.398 -11.485 -7.787 1.00 98.56 370 LEU A C 1
ATOM 2898 O O . LEU A 1 370 ? -11.622 -10.740 -8.741 1.00 98.56 370 LEU A O 1
ATOM 2902 N N . THR A 1 371 ? -10.178 -11.629 -7.274 1.00 97.81 371 THR A N 1
ATOM 2903 C CA . THR A 1 371 ? -9.010 -10.937 -7.826 1.00 97.81 371 THR A CA 1
ATOM 2904 C C . THR A 1 371 ? -8.329 -11.806 -8.876 1.00 97.81 371 THR A C 1
ATOM 2906 O O . THR A 1 371 ? -7.874 -12.916 -8.595 1.00 97.81 371 THR A O 1
ATOM 2909 N N . LEU A 1 372 ? -8.236 -11.294 -10.098 1.00 97.88 372 LEU A N 1
ATOM 2910 C CA . LEU A 1 372 ? -7.630 -11.971 -11.233 1.00 97.88 372 LEU A CA 1
ATOM 2911 C C . LEU A 1 372 ? -6.210 -11.453 -11.458 1.00 97.88 372 LEU A C 1
ATOM 2913 O O . LEU A 1 372 ? -5.979 -10.264 -11.678 1.00 97.88 372 LEU A O 1
ATOM 2917 N N . GLY A 1 373 ? -5.259 -12.380 -11.426 1.00 95.94 373 GLY A N 1
ATOM 2918 C CA . GLY A 1 373 ? -3.854 -12.104 -11.676 1.00 95.94 373 GLY A CA 1
ATOM 2919 C C . GLY A 1 373 ? -2.996 -13.366 -11.722 1.00 95.94 373 GLY A C 1
ATOM 2920 O O . GLY A 1 373 ? -3.525 -14.478 -11.728 1.00 95.94 373 GLY A O 1
ATOM 2921 N N . SER A 1 374 ? -1.678 -13.175 -11.731 1.00 96.38 374 SER A N 1
ATOM 2922 C CA . SER A 1 374 ? -0.615 -14.177 -11.886 1.00 96.38 374 SER A CA 1
ATOM 2923 C C . SER A 1 374 ? -0.677 -14.981 -13.192 1.00 96.38 374 SER A C 1
ATOM 2925 O O . SER A 1 374 ? -1.278 -16.054 -13.247 1.00 96.38 374 SER A O 1
ATOM 2927 N N . THR A 1 375 ? -0.025 -14.471 -14.239 1.00 98.19 375 THR A N 1
ATOM 2928 C CA . THR A 1 375 ? 0.057 -15.078 -15.576 1.00 98.19 375 THR A CA 1
ATOM 2929 C C . THR A 1 375 ? 0.741 -16.450 -15.513 1.00 98.19 375 THR A C 1
ATOM 2931 O O . THR A 1 375 ? 1.866 -16.540 -15.029 1.00 98.19 375 THR A O 1
ATOM 2934 N N . PRO A 1 376 ? 0.145 -17.540 -16.023 1.00 98.06 376 PRO A N 1
ATOM 2935 C CA . PRO A 1 376 ? 0.823 -18.830 -16.031 1.00 98.06 376 PRO A CA 1
ATOM 2936 C C . PRO A 1 376 ? 2.109 -18.782 -16.863 1.00 98.06 376 PRO A C 1
ATOM 2938 O O . PRO A 1 376 ? 2.182 -18.092 -17.883 1.00 98.06 376 PRO A O 1
ATOM 2941 N N . ALA A 1 377 ? 3.106 -19.585 -16.481 1.00 97.75 377 ALA A N 1
ATOM 2942 C CA . ALA A 1 377 ? 4.409 -19.606 -17.147 1.00 97.75 377 ALA A CA 1
ATOM 2943 C C . ALA A 1 377 ? 4.307 -19.852 -18.664 1.00 97.75 377 ALA A C 1
ATOM 2945 O O . ALA A 1 377 ? 5.062 -19.264 -19.426 1.00 97.75 377 ALA A O 1
ATOM 2946 N N . TRP A 1 378 ? 3.348 -20.660 -19.132 1.00 97.94 378 TRP A N 1
ATOM 2947 C CA . TRP A 1 378 ? 3.160 -20.924 -20.565 1.00 97.94 378 TRP A CA 1
ATOM 2948 C C . TRP A 1 378 ? 2.598 -19.727 -21.353 1.00 97.94 378 TRP A C 1
ATOM 2950 O O . TRP A 1 378 ? 2.783 -19.671 -22.566 1.00 97.94 378 TRP A O 1
ATOM 2960 N N . ALA A 1 379 ? 1.928 -18.779 -20.689 1.00 98.25 379 ALA A N 1
ATOM 2961 C CA . ALA A 1 379 ? 1.385 -17.567 -21.305 1.00 98.25 379 ALA A CA 1
ATOM 2962 C C . ALA A 1 379 ? 2.288 -16.344 -21.094 1.00 98.25 379 ALA A C 1
ATOM 2964 O O . ALA A 1 379 ? 2.171 -15.367 -21.830 1.00 98.25 379 ALA A O 1
ATOM 2965 N N . SER A 1 380 ? 3.169 -16.376 -20.094 1.00 98.19 380 SER A N 1
ATOM 2966 C CA . SER A 1 380 ? 3.979 -15.241 -19.652 1.00 98.19 380 SER A CA 1
ATOM 2967 C C . SER A 1 380 ? 4.993 -14.776 -20.701 1.00 98.19 380 SER A C 1
ATOM 2969 O O . SER A 1 380 ? 5.657 -15.580 -21.353 1.00 98.19 380 SER A O 1
ATOM 2971 N N . SER A 1 381 ? 5.175 -13.458 -20.823 1.00 97.88 381 SER A N 1
ATOM 2972 C CA . SER A 1 381 ? 6.279 -12.859 -21.594 1.00 97.88 381 SER A CA 1
ATOM 2973 C C . SER A 1 381 ? 7.658 -13.060 -20.953 1.00 97.88 381 SER A C 1
ATOM 2975 O O . SER A 1 381 ? 8.674 -12.886 -21.627 1.00 97.88 381 SER A O 1
ATOM 2977 N N . LEU A 1 382 ? 7.715 -13.456 -19.675 1.00 96.56 382 LEU A N 1
ATOM 2978 C CA . LEU A 1 382 ? 8.946 -13.748 -18.937 1.00 96.56 382 LEU A CA 1
ATOM 2979 C C . LEU A 1 382 ? 8.845 -15.103 -18.209 1.00 96.56 382 LEU A C 1
ATOM 2981 O O . LEU A 1 382 ? 8.959 -15.151 -16.983 1.00 96.56 382 LEU A O 1
ATOM 2985 N N . PRO A 1 383 ? 8.704 -16.225 -18.938 1.00 96.50 383 PRO A N 1
ATOM 2986 C CA . PRO A 1 383 ? 8.289 -17.526 -18.395 1.00 96.50 383 PRO A CA 1
ATOM 2987 C C . PRO A 1 383 ? 9.289 -18.180 -17.428 1.00 96.50 383 PRO A C 1
ATOM 2989 O O . PRO A 1 383 ? 9.002 -19.221 -16.854 1.00 96.50 383 PRO A O 1
ATOM 2992 N N . PHE A 1 384 ? 10.476 -17.598 -17.241 1.00 95.69 384 PHE A N 1
ATOM 2993 C CA . PHE A 1 384 ? 11.514 -18.094 -16.329 1.00 95.69 384 PHE A CA 1
ATOM 2994 C C . PHE A 1 384 ? 11.876 -17.085 -15.229 1.00 95.69 384 PHE A C 1
ATOM 2996 O O . PHE A 1 384 ? 12.824 -17.302 -14.474 1.00 95.69 384 PHE A O 1
ATOM 3003 N N . TYR A 1 385 ? 11.170 -15.954 -15.140 1.00 92.88 385 TYR A N 1
ATOM 3004 C CA . TYR A 1 385 ? 11.503 -14.904 -14.184 1.00 92.88 385 TYR A CA 1
ATOM 3005 C C . TYR A 1 385 ? 11.028 -15.260 -12.770 1.00 92.88 385 TYR A C 1
ATOM 3007 O O . TYR A 1 385 ? 9.836 -15.337 -12.487 1.00 92.88 385 TYR A O 1
ATOM 3015 N N . ALA A 1 386 ? 11.982 -15.451 -11.860 1.00 92.62 386 ALA A N 1
ATOM 3016 C CA . ALA A 1 386 ? 11.722 -15.865 -10.480 1.00 92.62 386 ALA A CA 1
ATOM 3017 C C . ALA A 1 386 ? 11.497 -14.695 -9.496 1.00 92.62 386 ALA A C 1
ATOM 3019 O O . ALA A 1 386 ? 11.387 -14.919 -8.296 1.00 92.62 386 ALA A O 1
ATOM 3020 N N . GLY A 1 387 ? 11.479 -13.444 -9.973 1.00 90.38 387 GLY A N 1
ATOM 3021 C CA . GLY A 1 387 ? 11.332 -12.259 -9.115 1.00 90.38 387 GLY A CA 1
ATOM 3022 C C . GLY A 1 387 ? 9.888 -11.892 -8.762 1.00 90.38 387 GLY A C 1
ATOM 3023 O O . GLY A 1 387 ? 9.681 -10.921 -8.042 1.00 90.38 387 GLY A O 1
ATOM 3024 N N . CYS A 1 388 ? 8.901 -12.633 -9.266 1.00 92.44 388 CYS A N 1
ATOM 3025 C 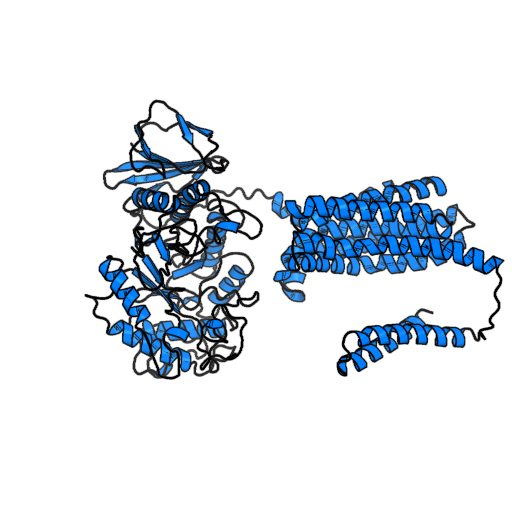CA . CYS A 1 388 ? 7.485 -12.383 -9.009 1.00 92.44 388 CYS A CA 1
ATOM 3026 C C . CYS A 1 388 ? 6.998 -12.976 -7.671 1.00 92.44 388 CYS A C 1
ATOM 3028 O O . CYS A 1 388 ? 7.569 -13.962 -7.185 1.00 92.44 388 CYS A O 1
ATOM 3030 N N . ASP A 1 389 ? 5.913 -12.409 -7.129 1.00 90.19 389 ASP A N 1
ATOM 3031 C CA . ASP A 1 389 ? 5.238 -12.803 -5.875 1.00 90.19 389 ASP A CA 1
ATOM 3032 C C . ASP A 1 389 ? 4.969 -14.298 -5.765 1.00 90.19 389 ASP A C 1
ATOM 3034 O O . ASP A 1 389 ? 5.265 -14.914 -4.736 1.00 90.19 389 ASP A O 1
ATOM 3038 N N . PHE A 1 390 ? 4.485 -14.909 -6.844 1.00 91.88 390 PHE A N 1
ATOM 3039 C CA . PHE A 1 390 ? 4.064 -16.303 -6.842 1.00 91.88 390 PHE A CA 1
ATOM 3040 C C . PHE A 1 390 ? 4.894 -17.165 -7.786 1.00 91.88 390 PHE A C 1
ATOM 3042 O O . PHE A 1 390 ? 4.445 -18.231 -8.210 1.00 91.88 390 PHE A O 1
ATOM 3049 N N . SER A 1 391 ? 6.152 -16.774 -8.001 1.00 92.50 391 SER A N 1
ATOM 3050 C CA . SER A 1 391 ? 7.108 -17.494 -8.849 1.00 92.50 391 SER A CA 1
ATOM 3051 C C . SER A 1 391 ? 7.341 -18.953 -8.436 1.00 92.50 391 SER A C 1
ATOM 3053 O O . SER A 1 391 ? 7.768 -19.768 -9.252 1.00 92.50 391 SER A O 1
ATOM 3055 N N . ARG A 1 392 ? 7.038 -19.305 -7.177 1.00 91.12 392 ARG A N 1
ATOM 3056 C CA . ARG A 1 392 ? 7.059 -20.691 -6.674 1.00 91.12 392 ARG A CA 1
ATOM 3057 C C . ARG A 1 392 ? 5.956 -21.574 -7.259 1.00 91.12 392 ARG A C 1
ATOM 3059 O O . ARG A 1 392 ? 6.124 -22.787 -7.274 1.00 91.12 392 ARG A O 1
ATOM 3066 N N . VAL A 1 393 ? 4.833 -20.983 -7.666 1.00 91.88 393 VAL A N 1
ATOM 3067 C CA . VAL A 1 393 ? 3.714 -21.682 -8.311 1.00 91.88 393 VAL A CA 1
ATOM 3068 C C . VAL A 1 393 ? 3.953 -21.723 -9.816 1.00 91.88 393 VAL A C 1
ATOM 3070 O O . VAL A 1 393 ? 3.997 -22.806 -10.390 1.00 91.88 393 VAL A O 1
ATOM 3073 N N . ALA A 1 394 ? 4.172 -20.564 -10.441 1.00 93.12 394 ALA A N 1
ATOM 3074 C CA . ALA A 1 394 ? 4.642 -20.485 -11.816 1.00 93.12 394 ALA A CA 1
ATOM 3075 C C . ALA A 1 394 ? 5.603 -19.293 -11.981 1.00 93.12 394 ALA A C 1
ATOM 3077 O O . ALA A 1 394 ? 5.270 -18.181 -11.580 1.00 93.12 394 ALA A O 1
ATOM 3078 N N . PRO A 1 395 ? 6.803 -19.481 -12.555 1.00 93.88 395 PRO A N 1
ATOM 3079 C CA . PRO A 1 395 ? 7.698 -18.369 -12.861 1.00 93.88 395 PRO A CA 1
ATOM 3080 C C . PRO A 1 395 ? 7.074 -17.401 -13.876 1.00 93.88 395 PRO A C 1
ATOM 3082 O O . PRO A 1 395 ? 6.324 -17.803 -14.765 1.00 93.88 395 PRO A O 1
ATOM 3085 N N . GLY A 1 396 ? 7.430 -16.120 -13.770 1.00 94.69 396 GLY A N 1
ATOM 3086 C CA . GLY A 1 396 ? 6.948 -15.081 -14.678 1.00 94.69 396 GLY A CA 1
ATOM 3087 C C . GLY A 1 396 ? 5.529 -14.590 -14.408 1.00 94.69 396 GLY A C 1
ATOM 3088 O O . GLY A 1 396 ? 4.963 -13.933 -15.281 1.00 94.69 396 GLY A O 1
ATOM 3089 N N . ASP A 1 397 ? 4.947 -14.878 -13.243 1.00 95.31 397 ASP A N 1
ATOM 3090 C CA . ASP A 1 397 ? 3.526 -14.629 -12.994 1.00 95.31 397 ASP A CA 1
ATOM 3091 C C . ASP A 1 397 ? 3.121 -13.154 -12.924 1.00 95.31 397 ASP A C 1
ATOM 3093 O O . ASP A 1 397 ? 2.000 -12.786 -13.258 1.00 95.31 397 ASP A O 1
ATOM 3097 N N . CYS A 1 398 ? 4.065 -12.285 -12.605 1.00 95.62 398 CYS A N 1
ATOM 3098 C CA . CYS A 1 398 ? 3.903 -10.840 -12.644 1.00 95.62 398 CYS A CA 1
ATOM 3099 C C . CYS A 1 398 ? 4.091 -10.222 -14.040 1.00 95.62 398 CYS A C 1
ATOM 3101 O O . CYS A 1 398 ? 3.941 -9.013 -14.202 1.00 95.62 398 CYS A O 1
ATOM 3103 N N . ALA A 1 399 ? 4.467 -10.995 -15.061 1.00 96.62 399 ALA A N 1
ATOM 3104 C CA . ALA A 1 399 ? 4.666 -10.466 -16.407 1.00 96.62 399 ALA A CA 1
ATOM 3105 C C . ALA A 1 399 ? 3.370 -10.528 -17.239 1.00 96.62 399 ALA A C 1
ATOM 3107 O O . ALA A 1 399 ? 2.556 -11.437 -17.052 1.00 96.62 399 ALA A O 1
ATOM 3108 N N . PRO A 1 400 ? 3.168 -9.584 -18.178 1.00 97.69 400 PRO A N 1
ATOM 3109 C CA . PRO A 1 400 ? 2.003 -9.601 -19.057 1.00 97.69 400 PRO A CA 1
ATOM 3110 C C . PRO A 1 400 ? 2.016 -10.841 -19.971 1.00 97.69 400 PRO A C 1
ATOM 3112 O O . PRO A 1 400 ? 3.094 -11.422 -20.193 1.00 97.69 400 PRO A O 1
ATOM 3115 N N . PRO A 1 401 ? 0.858 -11.222 -20.547 1.00 98.38 401 PRO A N 1
ATOM 3116 C CA . PRO A 1 401 ? 0.785 -12.245 -21.585 1.00 98.38 401 PRO A CA 1
ATOM 3117 C C . PRO A 1 401 ? 1.761 -11.958 -22.733 1.00 98.38 401 PRO A C 1
ATOM 3119 O O . PRO A 1 401 ? 1.914 -10.819 -23.173 1.00 98.38 401 PRO A O 1
ATOM 3122 N N . SER A 1 402 ? 2.427 -12.996 -23.229 1.00 98.06 402 SER A N 1
ATOM 3123 C CA . SER A 1 402 ? 3.429 -12.912 -24.301 1.00 98.06 402 SER A CA 1
ATOM 3124 C C . SER A 1 402 ? 2.853 -12.481 -25.650 1.00 98.06 402 SER A C 1
ATOM 3126 O O . SER A 1 402 ? 3.592 -12.004 -26.510 1.00 98.06 402 SER A O 1
ATOM 3128 N N . ASP A 1 403 ? 1.538 -12.594 -25.824 1.00 98.00 403 ASP A N 1
ATOM 3129 C CA . ASP A 1 403 ? 0.802 -12.177 -27.013 1.00 98.00 403 ASP A CA 1
ATOM 3130 C C . ASP A 1 403 ? 0.119 -10.802 -26.858 1.00 98.00 403 ASP A C 1
ATOM 3132 O O . ASP A 1 403 ? -0.654 -10.384 -27.725 1.00 98.00 403 ASP A O 1
ATOM 3136 N N . LEU A 1 404 ? 0.423 -10.072 -25.781 1.00 98.12 404 LEU A N 1
ATOM 3137 C CA . LEU A 1 404 ? -0.051 -8.717 -25.526 1.00 98.12 404 LEU A CA 1
ATOM 3138 C C . LEU A 1 404 ? 1.119 -7.722 -25.594 1.00 98.12 404 LEU A C 1
ATOM 3140 O O . LEU A 1 404 ? 2.055 -7.767 -24.797 1.00 98.12 404 LEU A O 1
ATOM 3144 N N . GLN A 1 405 ? 1.062 -6.784 -26.538 1.00 97.44 405 GLN A N 1
ATOM 3145 C CA . GLN A 1 405 ? 2.127 -5.807 -26.773 1.00 97.44 405 GLN A CA 1
ATOM 3146 C C . GLN A 1 405 ? 2.114 -4.675 -25.728 1.00 97.44 405 GLN A C 1
ATOM 3148 O O . GLN A 1 405 ? 1.052 -4.354 -25.193 1.00 97.44 405 GLN A O 1
ATOM 3153 N N . PRO A 1 406 ? 3.260 -4.013 -25.457 1.00 96.62 406 PRO A N 1
ATOM 3154 C CA . PRO A 1 406 ? 3.356 -2.931 -24.469 1.00 96.62 406 PRO A CA 1
ATOM 3155 C C . PRO A 1 406 ? 2.421 -1.734 -24.686 1.00 96.62 406 PRO A C 1
ATOM 3157 O O . PRO A 1 406 ? 2.119 -1.028 -23.730 1.00 96.62 406 PRO A O 1
ATOM 3160 N N . ASP A 1 407 ? 1.954 -1.488 -25.910 1.00 94.75 407 ASP A N 1
ATOM 3161 C CA . ASP A 1 407 ? 0.994 -0.420 -26.224 1.00 94.75 407 ASP A CA 1
ATOM 3162 C C . ASP A 1 407 ? -0.476 -0.856 -26.055 1.00 94.75 407 ASP A C 1
ATOM 3164 O O . ASP A 1 407 ? -1.387 -0.121 -26.430 1.00 94.75 407 ASP A O 1
ATOM 3168 N N . GLY A 1 408 ? -0.721 -2.050 -25.504 1.00 95.56 408 GLY A N 1
ATOM 3169 C CA . GLY A 1 408 ? -2.054 -2.632 -25.339 1.00 95.56 408 GLY A CA 1
ATOM 3170 C C . GLY A 1 408 ? -2.613 -3.282 -26.611 1.00 95.56 408 GLY A C 1
ATOM 3171 O O . GLY A 1 408 ? -3.737 -3.792 -26.591 1.00 95.56 408 GLY A O 1
ATOM 3172 N N . LYS A 1 409 ? -1.870 -3.290 -27.728 1.00 94.56 409 LYS A N 1
ATOM 3173 C CA . LYS A 1 409 ? -2.257 -4.009 -28.952 1.00 94.56 409 LYS A CA 1
ATOM 3174 C C . LYS A 1 409 ? -1.861 -5.482 -28.891 1.00 94.56 409 LYS A C 1
ATOM 3176 O O . LYS A 1 409 ? -1.264 -5.967 -27.937 1.00 94.56 409 LYS A O 1
ATOM 3181 N N . GLY A 1 410 ? -2.202 -6.206 -29.952 1.00 94.50 410 GLY A N 1
ATOM 3182 C CA . GLY A 1 410 ? -2.043 -7.651 -30.034 1.00 94.50 410 GLY A CA 1
ATOM 3183 C C . GLY A 1 410 ? -3.347 -8.398 -29.739 1.00 94.50 410 GLY A C 1
ATOM 3184 O O . GLY A 1 410 ? -4.377 -7.779 -29.430 1.00 94.50 410 GLY A O 1
ATOM 3185 N N . PRO A 1 411 ? -3.328 -9.727 -29.919 1.00 95.12 411 PRO A N 1
ATOM 3186 C CA . PRO A 1 411 ? -4.505 -10.571 -29.754 1.00 95.12 411 PRO A CA 1
ATOM 3187 C C . PRO A 1 411 ? -4.992 -10.677 -28.304 1.00 95.12 411 PRO A C 1
ATOM 3189 O O . PRO A 1 411 ? -6.206 -10.736 -28.115 1.00 95.12 411 PRO A O 1
ATOM 3192 N N . ASN A 1 412 ? -4.085 -10.683 -27.314 1.00 97.25 412 ASN A N 1
ATOM 3193 C CA . ASN A 1 412 ? -4.399 -10.954 -25.902 1.00 97.25 412 ASN A CA 1
ATOM 3194 C C . ASN A 1 412 ? -5.240 -12.233 -25.705 1.00 97.25 412 ASN A C 1
ATOM 3196 O O . ASN A 1 412 ? -6.135 -12.303 -24.860 1.00 97.25 412 ASN A O 1
ATOM 3200 N N . ARG A 1 413 ? -5.018 -13.232 -26.562 1.00 97.62 413 ARG A N 1
ATOM 3201 C CA . ARG A 1 413 ? -5.831 -14.435 -26.684 1.00 97.62 413 ARG A CA 1
ATOM 3202 C C . ARG A 1 413 ? -5.709 -15.315 -25.452 1.00 97.62 413 ARG A C 1
ATOM 3204 O O . ARG A 1 413 ? -6.730 -15.794 -24.982 1.00 97.62 413 ARG A O 1
ATOM 3211 N N . PHE A 1 414 ? -4.510 -15.457 -24.883 1.00 98.44 414 PHE A N 1
ATOM 3212 C CA . PHE A 1 414 ? -4.322 -16.266 -23.674 1.00 98.44 414 PHE A CA 1
ATOM 3213 C C . PHE A 1 414 ? -5.179 -15.768 -22.507 1.00 98.44 414 PHE A C 1
ATOM 3215 O O . PHE A 1 414 ? -5.820 -16.565 -21.825 1.00 98.44 414 PHE A O 1
ATOM 3222 N N . TRP A 1 415 ? -5.229 -14.447 -22.310 1.00 98.56 415 TRP A N 1
ATOM 3223 C CA . TRP A 1 415 ? -6.075 -13.834 -21.289 1.00 98.56 415 TRP A CA 1
ATOM 3224 C C . TRP A 1 415 ? -7.562 -13.998 -21.611 1.00 98.56 415 TRP A C 1
ATOM 3226 O O . TRP A 1 415 ? -8.327 -14.444 -20.761 1.00 98.56 415 TRP A O 1
ATOM 3236 N N . ARG A 1 416 ? -7.974 -13.691 -22.847 1.00 98.38 416 ARG A N 1
ATOM 3237 C CA . ARG A 1 416 ? -9.378 -13.787 -23.284 1.00 98.38 416 ARG A CA 1
ATOM 3238 C C . ARG A 1 416 ? -9.941 -15.203 -23.160 1.00 98.38 416 ARG A C 1
ATOM 3240 O O . ARG A 1 416 ? -11.020 -15.356 -22.595 1.00 98.38 416 ARG A O 1
ATOM 3247 N N . ASP A 1 417 ? -9.186 -16.216 -23.586 1.00 98.62 417 ASP A N 1
ATOM 3248 C CA . ASP A 1 417 ? -9.570 -17.627 -23.465 1.00 98.62 417 ASP A CA 1
ATOM 3249 C C . ASP A 1 417 ? -9.816 -18.006 -22.000 1.00 98.62 417 ASP A C 1
ATOM 3251 O O . ASP A 1 417 ? -10.828 -18.620 -21.663 1.00 98.62 417 ASP A O 1
ATOM 3255 N N . PHE A 1 418 ? -8.906 -17.610 -21.106 1.00 98.81 418 PHE A N 1
ATOM 3256 C CA . PHE A 1 418 ? -9.054 -17.863 -19.677 1.00 98.81 418 PHE A CA 1
ATOM 3257 C C . PHE A 1 418 ? -10.283 -17.175 -19.085 1.00 98.81 418 PHE A C 1
ATOM 3259 O O . PHE A 1 418 ? -11.087 -17.829 -18.417 1.00 98.81 418 PHE A O 1
ATOM 3266 N N . ILE A 1 419 ? -10.458 -15.881 -19.354 1.00 98.81 419 ILE A N 1
ATOM 3267 C CA . ILE A 1 419 ? -11.604 -15.126 -18.849 1.00 98.81 419 ILE A CA 1
ATOM 3268 C C . ILE A 1 419 ? -12.914 -15.704 -19.380 1.00 98.81 419 ILE A C 1
ATOM 3270 O O . ILE A 1 419 ? -13.864 -15.841 -18.614 1.00 98.81 419 ILE A O 1
ATOM 3274 N N . TYR A 1 420 ? -12.977 -16.090 -20.655 1.00 98.81 420 TYR A N 1
ATOM 3275 C CA . TYR A 1 420 ? -14.170 -16.700 -21.234 1.00 98.81 420 TYR A CA 1
ATOM 3276 C C . TYR A 1 420 ? -14.532 -18.019 -20.553 1.00 98.81 420 TYR A C 1
ATOM 3278 O O . TYR A 1 420 ? -15.700 -18.244 -20.231 1.00 98.81 420 TYR A O 1
ATOM 3286 N N . GLN A 1 421 ? -13.546 -18.875 -20.284 1.00 98.81 421 GLN A N 1
ATOM 3287 C CA . GLN A 1 421 ? -13.780 -20.151 -19.607 1.00 98.81 421 GLN A CA 1
ATOM 3288 C C . GLN A 1 421 ? -14.187 -19.957 -18.146 1.00 98.81 421 GLN A C 1
ATOM 3290 O O . GLN A 1 421 ? -15.130 -20.606 -17.693 1.00 98.81 421 GLN A O 1
ATOM 3295 N N . LEU A 1 422 ? -13.563 -19.010 -17.441 1.00 98.88 422 LEU A N 1
ATOM 3296 C CA . LEU A 1 422 ? -13.949 -18.633 -16.082 1.00 98.88 422 LEU A CA 1
ATOM 3297 C C . LEU A 1 422 ? -15.378 -18.070 -16.034 1.00 98.88 422 LEU A C 1
ATOM 3299 O O . LEU A 1 422 ? -16.198 -18.532 -15.246 1.00 98.88 422 LEU A O 1
ATOM 3303 N N . ALA A 1 423 ? -15.706 -17.112 -16.900 1.00 98.81 423 ALA A N 1
ATOM 3304 C CA . ALA A 1 423 ? -17.035 -16.511 -16.980 1.00 98.81 423 ALA A CA 1
ATOM 3305 C C . ALA A 1 423 ? -18.111 -17.548 -17.331 1.00 98.81 423 ALA A C 1
ATOM 3307 O O . ALA A 1 423 ? -19.173 -17.582 -16.714 1.00 98.81 423 ALA A O 1
ATOM 3308 N N . SER A 1 424 ? -17.813 -18.440 -18.280 1.00 98.69 424 SER A N 1
ATOM 3309 C CA . SER A 1 424 ? -18.713 -19.524 -18.678 1.00 98.69 424 SER A CA 1
ATOM 3310 C C . SER A 1 424 ? -18.923 -20.539 -17.557 1.00 98.69 424 SER A C 1
ATOM 3312 O O . SER A 1 424 ? -20.020 -21.074 -17.416 1.00 98.69 424 SER A O 1
ATOM 3314 N N . HIS A 1 425 ? -17.882 -20.831 -16.773 1.00 98.75 425 HIS A N 1
ATOM 3315 C CA . HIS A 1 425 ? -17.976 -21.689 -15.594 1.00 98.75 425 HIS A CA 1
ATOM 3316 C C . HIS A 1 425 ? -18.874 -21.065 -14.526 1.00 98.75 425 HIS A C 1
ATOM 3318 O O . HIS A 1 425 ? -19.873 -21.672 -14.146 1.00 98.75 425 HIS A O 1
ATOM 3324 N N . LEU A 1 426 ? -18.586 -19.822 -14.133 1.00 98.69 426 LEU A N 1
ATOM 3325 C CA . LEU A 1 426 ? -19.360 -19.079 -13.137 1.00 98.69 426 LEU A CA 1
ATOM 3326 C C . LEU A 1 426 ? -20.842 -18.947 -13.522 1.00 98.69 426 LEU A C 1
ATOM 3328 O O . LEU A 1 426 ? -21.708 -19.148 -12.676 1.00 98.69 426 LEU A O 1
ATOM 3332 N N . ALA A 1 427 ? -21.149 -18.684 -14.797 1.00 98.31 427 ALA A N 1
ATOM 3333 C CA . ALA A 1 427 ? -22.525 -18.565 -15.289 1.00 98.31 427 ALA A CA 1
ATOM 3334 C C . ALA A 1 427 ? -23.333 -19.879 -15.223 1.00 98.31 427 ALA A C 1
ATOM 3336 O O . ALA A 1 427 ? -24.562 -19.847 -15.276 1.00 98.31 427 ALA A O 1
ATOM 3337 N N . ARG A 1 428 ? -22.666 -21.039 -15.124 1.00 97.69 428 ARG A N 1
ATOM 3338 C CA . ARG A 1 428 ? -23.311 -22.360 -15.018 1.00 97.69 428 ARG A CA 1
ATOM 3339 C C . ARG A 1 428 ? -23.452 -22.862 -13.583 1.00 97.69 428 ARG A C 1
ATOM 3341 O O . ARG A 1 428 ? -24.113 -23.882 -13.382 1.00 97.69 428 ARG A O 1
ATOM 3348 N N . LEU A 1 429 ? -22.827 -22.205 -12.606 1.00 97.94 429 LEU A N 1
ATOM 3349 C CA . LEU A 1 429 ? -22.933 -22.618 -11.209 1.00 97.94 429 LEU A CA 1
ATOM 3350 C C . LEU A 1 429 ? -24.384 -22.506 -10.726 1.00 97.94 429 LEU A C 1
ATOM 3352 O O . LEU A 1 429 ? -25.103 -21.566 -11.059 1.00 97.94 429 LEU A O 1
ATOM 3356 N N . ASN A 1 430 ? -24.819 -23.484 -9.931 1.00 97.38 430 ASN A N 1
ATOM 3357 C CA . ASN A 1 430 ? -26.166 -23.493 -9.374 1.00 97.38 430 ASN A CA 1
ATOM 3358 C C . ASN A 1 430 ? -26.281 -22.429 -8.263 1.00 97.38 430 ASN A C 1
ATOM 3360 O O . ASN A 1 430 ? -25.643 -22.593 -7.218 1.00 97.38 430 ASN A O 1
ATOM 3364 N N . PRO A 1 431 ? -27.130 -21.394 -8.413 1.00 94.88 431 PRO A N 1
ATOM 3365 C CA . PRO A 1 431 ? -27.258 -20.330 -7.416 1.00 94.88 431 PRO A CA 1
ATOM 3366 C C . PRO A 1 431 ? -27.835 -20.806 -6.073 1.00 94.88 431 PRO A C 1
ATOM 3368 O O . PRO A 1 431 ? -27.778 -20.070 -5.101 1.00 94.88 431 PRO A O 1
ATOM 3371 N N . GLN A 1 432 ? -28.384 -22.025 -5.999 1.00 96.38 432 GLN A N 1
ATOM 3372 C CA . GLN A 1 432 ? -28.845 -22.647 -4.747 1.00 96.38 432 GLN A CA 1
ATOM 3373 C C . GLN A 1 432 ? -27.729 -23.378 -3.979 1.00 96.38 432 GLN A C 1
ATOM 3375 O O . GLN A 1 432 ? -27.988 -23.999 -2.949 1.00 96.38 432 GLN A O 1
ATOM 3380 N N . GLN A 1 433 ? -26.509 -23.413 -4.517 1.00 97.62 433 GLN A N 1
ATOM 3381 C CA . GLN A 1 433 ? -25.376 -24.141 -3.933 1.00 97.62 433 GLN A CA 1
ATOM 3382 C C . GLN A 1 433 ? -24.104 -23.301 -3.823 1.00 97.62 433 GLN A C 1
ATOM 3384 O O . GLN A 1 433 ? -23.236 -23.635 -3.016 1.00 97.62 433 GLN A O 1
ATOM 3389 N N . TYR A 1 434 ? -23.983 -22.246 -4.627 1.00 98.25 434 TYR A N 1
ATOM 3390 C CA . TYR A 1 434 ? -22.778 -21.438 -4.748 1.00 98.25 434 TYR A CA 1
ATOM 3391 C C . TYR A 1 434 ? -23.128 -19.955 -4.689 1.00 98.25 434 TYR A C 1
ATOM 3393 O O . TYR A 1 434 ? -24.053 -19.507 -5.368 1.00 98.25 434 TYR A O 1
ATOM 3401 N N . SER A 1 435 ? -22.349 -19.190 -3.926 1.00 97.94 435 SER A N 1
ATOM 3402 C CA . SER A 1 435 ? -22.469 -17.736 -3.900 1.00 97.94 435 SER A CA 1
ATOM 3403 C C . SER A 1 435 ? -22.020 -17.151 -5.236 1.00 97.94 435 SER A C 1
ATOM 3405 O O . SER A 1 435 ? -21.038 -17.626 -5.817 1.00 97.94 435 SER A O 1
ATOM 3407 N N . PRO A 1 436 ? -22.682 -16.094 -5.730 1.00 97.19 436 PRO A N 1
ATOM 3408 C CA . PRO A 1 436 ? -22.254 -15.433 -6.950 1.00 97.19 436 PRO A CA 1
ATOM 3409 C C . PRO A 1 436 ? -20.952 -14.652 -6.726 1.00 97.19 436 PRO A C 1
ATOM 3411 O O . PRO A 1 436 ? -20.794 -13.940 -5.732 1.00 97.19 436 PRO A O 1
ATOM 3414 N N . VAL A 1 437 ? -20.049 -14.699 -7.709 1.00 98.44 437 VAL A N 1
ATOM 3415 C CA . VAL A 1 437 ? -18.980 -13.697 -7.831 1.00 98.44 437 VAL A CA 1
ATOM 3416 C C . VAL A 1 437 ? -19.619 -12.405 -8.327 1.00 98.44 437 VAL A C 1
ATOM 3418 O O . VAL A 1 437 ? -20.018 -12.305 -9.486 1.00 98.44 437 VAL A O 1
ATOM 3421 N N . ARG A 1 438 ? -19.758 -11.421 -7.436 1.00 97.88 438 ARG A N 1
ATOM 3422 C CA . ARG A 1 438 ? -20.384 -10.126 -7.748 1.00 97.88 438 ARG A CA 1
ATOM 3423 C C . ARG A 1 438 ? -19.390 -9.110 -8.289 1.00 97.88 438 ARG A C 1
ATOM 3425 O O . ARG A 1 438 ? -19.791 -8.195 -9.008 1.00 97.88 438 ARG A O 1
ATOM 3432 N N . TYR A 1 439 ? -18.119 -9.270 -7.931 1.00 98.50 439 TYR A N 1
ATOM 3433 C CA . TYR A 1 439 ? -17.079 -8.307 -8.251 1.00 98.50 439 TYR A CA 1
ATOM 3434 C C . TYR A 1 439 ? -15.822 -8.990 -8.768 1.00 98.50 439 TYR A C 1
ATOM 3436 O O . TYR A 1 439 ? -15.456 -10.069 -8.297 1.00 98.50 439 TYR A O 1
ATOM 3444 N N . VAL A 1 440 ? -15.139 -8.332 -9.701 1.00 98.31 440 VAL A N 1
ATOM 3445 C CA . VAL A 1 440 ? -13.825 -8.750 -10.195 1.00 98.31 440 VAL A CA 1
ATOM 3446 C C . VAL A 1 440 ? -12.845 -7.585 -10.147 1.00 98.31 440 VAL A C 1
ATOM 3448 O O . VAL A 1 440 ? -13.177 -6.465 -10.535 1.00 98.31 440 VAL A O 1
ATOM 3451 N N . THR A 1 441 ? -11.619 -7.879 -9.721 1.00 96.81 441 THR A N 1
ATOM 3452 C CA . THR A 1 441 ? -10.471 -6.973 -9.825 1.00 96.81 441 THR A CA 1
ATOM 3453 C C . THR A 1 441 ? -9.453 -7.542 -10.804 1.00 96.81 441 THR A C 1
ATOM 3455 O O . THR A 1 441 ? -9.077 -8.707 -10.705 1.00 96.81 441 THR A O 1
ATOM 3458 N N . VAL A 1 442 ? -8.961 -6.709 -11.714 1.00 96.44 442 VAL A N 1
ATOM 3459 C CA . VAL A 1 442 ? -7.778 -6.962 -12.549 1.00 96.44 442 VAL A CA 1
ATOM 3460 C C . VAL A 1 442 ? -6.905 -5.736 -12.328 1.00 96.44 442 VAL A C 1
ATOM 3462 O O . VAL A 1 442 ? -7.318 -4.665 -12.739 1.00 96.44 442 VAL A O 1
ATOM 3465 N N . TRP A 1 443 ? -5.771 -5.734 -11.634 1.00 95.12 443 TRP A N 1
ATOM 3466 C CA . TRP A 1 443 ? -4.905 -6.769 -11.059 1.00 95.12 443 TRP A CA 1
ATOM 3467 C C . TRP A 1 443 ? -4.595 -6.433 -9.583 1.00 95.12 443 TRP A C 1
ATOM 3469 O O . TRP A 1 443 ? -4.957 -5.350 -9.126 1.00 95.12 443 TRP A O 1
ATOM 3479 N N . ASN A 1 444 ? -3.892 -7.316 -8.864 1.00 95.38 444 ASN A N 1
ATOM 3480 C CA . ASN A 1 444 ? -3.486 -7.091 -7.471 1.00 95.38 444 ASN A CA 1
ATOM 3481 C C . ASN A 1 444 ? -2.175 -6.297 -7.326 1.00 95.38 444 ASN A C 1
ATOM 3483 O O . ASN A 1 444 ? -1.129 -6.732 -7.812 1.00 95.38 444 ASN A O 1
ATOM 3487 N N . GLU A 1 445 ? -2.191 -5.197 -6.582 1.00 93.38 445 GLU A N 1
ATOM 3488 C CA . GLU A 1 445 ? -1.045 -4.345 -6.252 1.00 93.38 445 GLU A CA 1
ATOM 3489 C C . GLU A 1 445 ? -0.176 -4.012 -7.466 1.00 93.38 445 GLU A C 1
ATOM 3491 O O . GLU A 1 445 ? 1.052 -4.055 -7.393 1.00 93.38 445 GLU A O 1
ATOM 3496 N N . PHE A 1 446 ? -0.790 -3.699 -8.610 1.00 93.69 446 PHE A N 1
ATOM 3497 C CA . PHE A 1 446 ? -0.114 -3.640 -9.918 1.00 93.69 446 PHE A CA 1
ATOM 3498 C C . PHE A 1 446 ? 1.053 -2.633 -9.992 1.00 93.69 446 PHE A C 1
ATOM 3500 O O . PHE A 1 446 ? 1.845 -2.609 -10.941 1.00 93.69 446 PHE A O 1
ATOM 3507 N N . THR A 1 447 ? 1.168 -1.758 -9.000 1.00 91.94 447 THR A N 1
ATOM 3508 C CA . THR A 1 447 ? 2.203 -0.740 -8.930 1.00 91.94 447 THR A CA 1
ATOM 3509 C C . THR A 1 447 ? 3.548 -1.278 -8.439 1.00 91.94 447 THR A C 1
ATOM 3511 O O . THR A 1 447 ? 4.574 -0.672 -8.770 1.00 91.94 447 THR A O 1
ATOM 3514 N N . ARG A 1 448 ? 3.604 -2.453 -7.784 1.00 87.00 448 ARG A N 1
ATOM 3515 C CA . ARG A 1 448 ? 4.847 -3.059 -7.254 1.00 87.00 448 ARG A CA 1
ATOM 3516 C C . ARG A 1 448 ? 5.735 -3.729 -8.319 1.00 87.00 448 ARG A C 1
ATOM 3518 O O . ARG A 1 448 ? 6.107 -4.900 -8.229 1.00 87.00 448 ARG A O 1
ATOM 3525 N N . ALA A 1 449 ? 6.157 -2.958 -9.318 1.00 71.12 449 ALA A N 1
ATOM 3526 C CA . ALA A 1 449 ? 7.076 -3.394 -10.380 1.00 71.12 449 ALA A CA 1
ATOM 3527 C C . ALA A 1 449 ? 8.569 -3.264 -10.023 1.00 71.12 449 ALA A C 1
ATOM 3529 O O . ALA A 1 449 ? 9.429 -3.738 -10.764 1.00 71.12 449 ALA A O 1
ATOM 3530 N N . HIS A 1 450 ? 8.908 -2.564 -8.935 1.00 57.78 450 HIS A N 1
ATOM 3531 C CA . HIS A 1 450 ? 10.278 -2.082 -8.701 1.00 57.78 450 HIS A CA 1
ATOM 3532 C C . HIS A 1 450 ? 10.958 -2.633 -7.446 1.00 57.78 450 HIS A C 1
ATOM 3534 O O . HIS A 1 450 ? 12.152 -2.393 -7.257 1.00 57.78 450 HIS A O 1
ATOM 3540 N N . GLU A 1 451 ? 10.241 -3.408 -6.635 1.00 57.00 451 GLU A N 1
ATOM 3541 C CA . GLU A 1 451 ? 10.776 -4.082 -5.455 1.00 57.00 451 GLU A CA 1
ATOM 3542 C C . GLU A 1 451 ? 10.362 -5.553 -5.496 1.00 57.00 451 GLU A C 1
ATOM 3544 O O . GLU A 1 451 ? 9.164 -5.827 -5.538 1.00 57.00 451 GLU A O 1
ATOM 3549 N N . PRO A 1 452 ? 11.314 -6.502 -5.533 1.00 61.19 452 PRO A N 1
ATOM 3550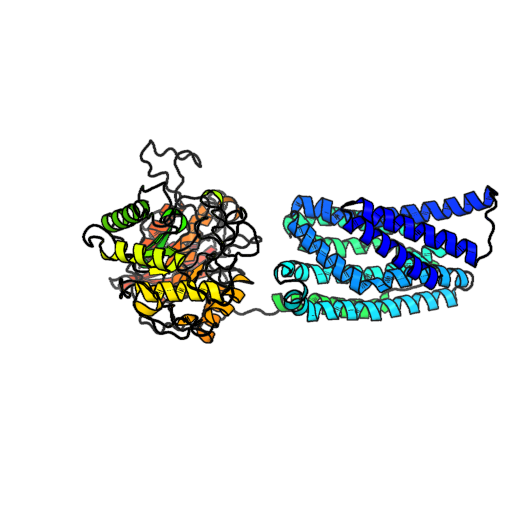 C CA . PRO A 1 452 ? 10.981 -7.905 -5.409 1.00 61.19 452 PRO A CA 1
ATOM 3551 C C . PRO A 1 452 ? 10.412 -8.192 -4.009 1.00 61.19 452 PRO A C 1
ATOM 3553 O O . PRO A 1 452 ? 10.973 -7.711 -3.019 1.00 61.19 452 PRO A O 1
ATOM 3556 N N . PRO A 1 453 ? 9.388 -9.044 -3.905 1.00 75.06 453 PRO A N 1
ATOM 3557 C CA . PRO A 1 453 ? 8.766 -9.734 -5.026 1.00 75.06 453 PRO A CA 1
ATOM 3558 C C . PRO A 1 453 ? 7.761 -8.848 -5.800 1.00 75.06 453 PRO A C 1
ATOM 3560 O O . PRO A 1 453 ? 7.047 -8.015 -5.238 1.00 75.06 453 PRO A O 1
ATOM 3563 N N . ASN A 1 454 ? 7.784 -8.974 -7.130 1.00 89.44 454 ASN A N 1
ATOM 3564 C CA . ASN A 1 454 ? 7.025 -8.124 -8.045 1.00 89.44 454 ASN A CA 1
ATOM 3565 C C . ASN A 1 454 ? 5.614 -8.659 -8.297 1.00 89.44 454 ASN A C 1
ATOM 3567 O O . ASN A 1 454 ? 5.435 -9.861 -8.490 1.00 89.44 454 ASN A O 1
ATOM 3571 N N . SER A 1 455 ? 4.646 -7.751 -8.403 1.00 92.62 455 SER A N 1
ATOM 3572 C CA . SER A 1 455 ? 3.237 -8.079 -8.663 1.00 92.62 455 SER A CA 1
ATOM 3573 C C . SER A 1 455 ? 2.842 -7.907 -10.133 1.00 92.62 455 SER A C 1
ATOM 3575 O O . SER A 1 455 ? 2.077 -8.707 -10.665 1.00 92.62 455 SER A O 1
ATOM 3577 N N . TRP A 1 456 ? 3.383 -6.890 -10.815 1.00 95.19 456 TRP A N 1
ATOM 3578 C CA . TRP A 1 456 ? 3.106 -6.587 -12.221 1.00 95.19 456 TRP A CA 1
ATOM 3579 C C . TRP A 1 456 ? 4.280 -5.854 -12.884 1.00 95.19 456 TRP A C 1
ATOM 3581 O O . TRP A 1 456 ? 4.738 -4.824 -12.393 1.00 95.19 456 TRP A O 1
ATOM 3591 N N . LEU A 1 457 ? 4.755 -6.362 -14.022 1.00 94.31 457 LEU A N 1
ATOM 3592 C CA . LEU A 1 457 ? 5.867 -5.805 -14.808 1.00 94.31 457 LEU A CA 1
ATOM 3593 C C . LEU A 1 457 ? 5.419 -5.161 -16.129 1.00 94.31 457 LEU A C 1
ATOM 3595 O O . LEU A 1 457 ? 6.245 -4.574 -16.828 1.00 94.31 457 LEU A O 1
ATOM 3599 N N . GLY A 1 458 ? 4.140 -5.286 -16.490 1.00 93.81 458 GLY A N 1
ATOM 3600 C CA . GLY A 1 458 ? 3.597 -4.724 -17.724 1.00 93.81 458 GLY A CA 1
ATOM 3601 C C . GLY A 1 458 ? 3.335 -3.216 -17.653 1.00 93.81 458 GLY A C 1
ATOM 3602 O O . GLY A 1 458 ? 3.464 -2.566 -16.609 1.00 93.81 458 GLY A O 1
ATOM 3603 N N . THR A 1 459 ? 2.935 -2.647 -18.785 1.00 94.62 459 THR A N 1
ATOM 3604 C CA . THR A 1 459 ? 2.560 -1.231 -18.904 1.00 94.62 459 THR A CA 1
ATOM 3605 C C . THR A 1 459 ? 1.130 -0.974 -18.415 1.00 94.62 459 THR A C 1
ATOM 3607 O O . THR A 1 459 ? 0.338 -1.904 -18.236 1.00 94.62 459 THR A O 1
ATOM 3610 N N . ASN A 1 460 ? 0.774 0.302 -18.224 1.00 93.94 460 ASN A N 1
ATOM 3611 C CA . ASN A 1 460 ? -0.609 0.685 -17.922 1.00 93.94 460 ASN A CA 1
ATOM 3612 C C . ASN A 1 460 ? -1.553 0.373 -19.097 1.00 93.94 460 ASN A C 1
ATOM 3614 O O . ASN A 1 460 ? -2.698 0.015 -18.851 1.00 93.94 460 ASN A O 1
ATOM 3618 N N . GLN A 1 461 ? -1.082 0.449 -20.350 1.00 95.12 461 GLN A N 1
ATOM 3619 C CA . GLN A 1 461 ? -1.874 0.106 -21.538 1.00 95.12 461 GLN A CA 1
ATOM 3620 C C . GLN A 1 461 ? -2.155 -1.397 -21.632 1.00 95.12 461 GLN A C 1
ATOM 3622 O O . GLN A 1 461 ? -3.261 -1.791 -21.990 1.00 95.12 461 GLN A O 1
ATOM 3627 N N . GLN A 1 462 ? -1.180 -2.243 -21.283 1.00 97.31 462 GLN A N 1
ATOM 3628 C CA . GLN A 1 462 ? -1.392 -3.690 -21.192 1.00 97.31 462 GLN A CA 1
ATOM 3629 C C . GLN A 1 462 ? -2.424 -4.025 -20.116 1.00 97.31 462 GLN A C 1
ATOM 3631 O O . GLN A 1 462 ? -3.350 -4.791 -20.366 1.00 97.31 462 GLN A O 1
ATOM 3636 N N . LEU A 1 463 ? -2.289 -3.417 -18.937 1.00 96.56 463 LEU A N 1
ATOM 3637 C CA . LEU A 1 463 ? -3.209 -3.656 -17.833 1.00 96.56 463 LEU A CA 1
ATOM 3638 C C . LEU A 1 463 ? -4.627 -3.160 -18.148 1.00 96.56 463 LEU A C 1
ATOM 3640 O O . LEU A 1 463 ? -5.583 -3.897 -17.930 1.00 96.56 463 LEU A O 1
ATOM 3644 N N . LEU A 1 464 ? -4.758 -1.967 -18.741 1.00 96.62 464 LEU A N 1
ATOM 3645 C CA . LEU A 1 464 ? -6.038 -1.453 -19.231 1.00 96.62 464 LEU A CA 1
ATOM 3646 C C . LEU A 1 464 ? -6.666 -2.419 -20.238 1.00 96.62 464 LEU A C 1
ATOM 3648 O O . LEU A 1 464 ? -7.817 -2.804 -20.071 1.00 96.62 464 LEU A O 1
ATOM 3652 N N . ARG A 1 465 ? -5.896 -2.892 -21.226 1.00 97.50 465 ARG A N 1
ATOM 3653 C CA . ARG A 1 465 ? -6.388 -3.859 -22.213 1.00 97.50 465 ARG A CA 1
ATOM 3654 C C . ARG A 1 465 ? -6.911 -5.144 -21.562 1.00 97.50 465 ARG A C 1
ATOM 3656 O O . ARG A 1 465 ? -7.922 -5.686 -22.003 1.00 97.50 465 ARG A O 1
ATOM 3663 N N . MET A 1 466 ? -6.240 -5.641 -20.524 1.00 98.06 466 MET A N 1
ATOM 3664 C CA . MET A 1 466 ? -6.696 -6.820 -19.784 1.00 98.06 466 MET A CA 1
ATOM 3665 C C . MET A 1 466 ? -7.999 -6.553 -19.019 1.00 98.06 466 MET A C 1
ATOM 3667 O O . MET A 1 466 ? -8.892 -7.402 -19.052 1.00 98.06 466 MET A O 1
ATOM 3671 N N . SER A 1 467 ? -8.139 -5.385 -18.386 1.00 97.62 467 SER A N 1
ATOM 3672 C CA . SER A 1 467 ? -9.371 -4.971 -17.702 1.00 97.62 467 SER A CA 1
ATOM 3673 C C . SER A 1 467 ? -10.539 -4.759 -18.672 1.00 97.62 467 SER A C 1
ATOM 3675 O O . SER A 1 467 ? -11.653 -5.189 -18.384 1.00 97.62 467 SER A O 1
ATOM 3677 N N . GLU A 1 468 ? -10.295 -4.172 -19.846 1.00 97.69 468 GLU A N 1
ATOM 3678 C CA . GLU A 1 468 ? -11.294 -3.979 -20.904 1.00 97.69 468 GLU A CA 1
ATOM 3679 C C . GLU A 1 468 ? -11.783 -5.311 -21.486 1.00 97.69 468 GLU A C 1
ATOM 3681 O O . GLU A 1 468 ? -12.988 -5.525 -21.622 1.00 97.69 468 GLU A O 1
ATOM 3686 N N . ASP A 1 469 ? -10.858 -6.227 -21.798 1.00 98.12 469 ASP A N 1
ATOM 3687 C CA . ASP A 1 469 ? -11.199 -7.562 -22.294 1.00 98.12 469 ASP A CA 1
ATOM 3688 C C . ASP A 1 469 ? -12.002 -8.346 -21.240 1.00 98.12 469 ASP A C 1
ATOM 3690 O O . ASP A 1 469 ? -12.993 -8.997 -21.581 1.00 98.12 469 ASP A O 1
ATOM 3694 N N . ALA A 1 470 ? -11.629 -8.230 -19.959 1.00 98.31 470 ALA A N 1
ATOM 3695 C CA . ALA A 1 470 ? -12.368 -8.844 -18.861 1.00 98.31 470 ALA A CA 1
ATOM 3696 C C . ALA A 1 470 ? -13.774 -8.254 -18.704 1.00 98.31 470 ALA A C 1
ATOM 3698 O O . ALA A 1 470 ? -14.753 -9.001 -18.678 1.00 98.31 470 ALA A O 1
ATOM 3699 N N . ASN A 1 471 ? -13.892 -6.924 -18.676 1.00 98.06 471 ASN A N 1
ATOM 3700 C CA . ASN A 1 471 ? -15.176 -6.233 -18.595 1.00 98.06 471 ASN A CA 1
ATOM 3701 C C . ASN A 1 471 ? -16.095 -6.608 -19.764 1.00 98.06 471 ASN A C 1
ATOM 3703 O O . ASN A 1 471 ? -17.278 -6.871 -19.553 1.00 98.06 471 ASN A O 1
ATOM 3707 N N . CYS A 1 472 ? -15.551 -6.696 -20.979 1.00 98.12 472 CYS A N 1
ATOM 3708 C CA . CYS A 1 472 ? -16.319 -7.092 -22.147 1.00 98.12 472 CYS A CA 1
ATOM 3709 C C . CYS A 1 472 ? -16.844 -8.528 -22.023 1.00 98.12 472 CYS A C 1
ATOM 3711 O O . CYS A 1 472 ? -18.043 -8.759 -22.165 1.00 98.12 472 CYS A O 1
ATOM 3713 N N . ILE A 1 473 ? -15.987 -9.502 -21.708 1.00 98.75 473 ILE A N 1
ATOM 37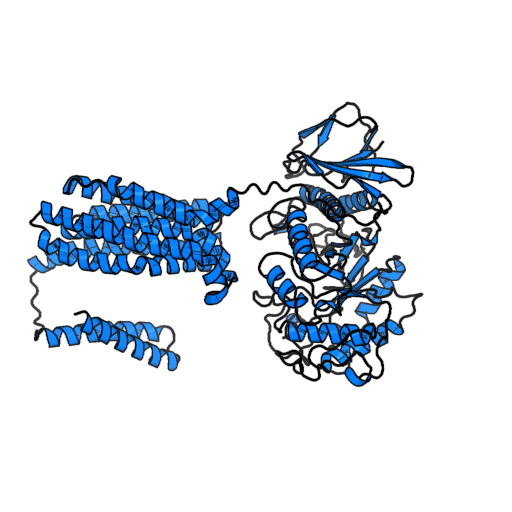14 C CA . ILE A 1 473 ? -16.404 -10.909 -21.626 1.00 98.75 473 ILE A CA 1
ATOM 3715 C C . ILE A 1 473 ? -17.395 -11.137 -20.474 1.00 98.75 473 ILE A C 1
ATOM 3717 O O . ILE A 1 473 ? -18.421 -11.791 -20.679 1.00 98.75 473 ILE A O 1
ATOM 3721 N N . PHE A 1 474 ? -17.136 -10.568 -19.292 1.00 98.62 474 PHE A N 1
ATOM 3722 C CA . PHE A 1 474 ? -18.033 -10.705 -18.145 1.00 98.62 474 PHE A CA 1
ATOM 3723 C C . PHE A 1 474 ? -19.342 -9.946 -18.347 1.00 98.62 474 PHE A C 1
ATOM 3725 O O . PHE A 1 474 ? -20.402 -10.556 -18.289 1.00 98.62 474 PHE A O 1
ATOM 3732 N N . THR A 1 475 ? -19.291 -8.642 -18.614 1.00 97.75 475 THR A N 1
ATOM 3733 C CA . THR A 1 475 ? -20.477 -7.772 -18.514 1.00 97.75 475 THR A CA 1
ATOM 3734 C C . THR A 1 475 ? -21.105 -7.429 -19.863 1.00 97.75 475 THR A C 1
ATOM 3736 O O . THR A 1 475 ? -22.246 -6.981 -19.916 1.00 97.75 475 THR A O 1
ATOM 3739 N N . GLY A 1 476 ? -20.391 -7.656 -20.970 1.00 96.88 476 GLY A N 1
ATOM 3740 C CA . GLY A 1 476 ? -20.856 -7.316 -22.318 1.00 96.88 476 GLY A CA 1
ATOM 3741 C C . GLY A 1 476 ? -20.734 -5.826 -22.643 1.00 96.88 476 GLY A C 1
ATOM 3742 O O . GLY A 1 476 ? -21.260 -5.377 -23.660 1.00 96.88 476 GLY A O 1
ATOM 3743 N N . ARG A 1 477 ? -20.058 -5.049 -21.786 1.00 94.56 477 ARG A N 1
ATOM 3744 C CA . ARG A 1 477 ? -19.930 -3.591 -21.895 1.00 94.56 477 ARG A CA 1
ATOM 3745 C C . ARG A 1 477 ? -18.513 -3.161 -22.275 1.00 94.56 477 ARG A C 1
ATOM 3747 O O . ARG A 1 477 ? -17.551 -3.918 -22.168 1.00 94.56 477 ARG A O 1
ATOM 3754 N N . GLY A 1 478 ? -18.395 -1.890 -22.652 1.00 93.19 478 GLY A N 1
ATOM 3755 C CA . GLY A 1 478 ? -17.120 -1.192 -22.804 1.00 93.19 478 GLY A CA 1
ATOM 3756 C C . GLY A 1 478 ? -16.581 -1.146 -24.231 1.00 93.19 478 GLY A C 1
ATOM 3757 O O . GLY A 1 478 ? -17.191 -1.637 -25.185 1.00 93.19 478 GLY A O 1
ATOM 3758 N N . THR A 1 479 ? -15.410 -0.531 -24.351 1.00 92.38 479 THR A N 1
ATOM 3759 C CA . THR A 1 479 ? -14.675 -0.331 -25.601 1.00 92.38 479 THR A CA 1
ATOM 3760 C C . THR A 1 479 ? -13.230 -0.739 -25.368 1.00 92.38 479 THR A C 1
ATOM 3762 O O . THR A 1 479 ? -12.678 -0.462 -24.310 1.00 92.38 479 THR A O 1
ATOM 3765 N N . ILE A 1 480 ? -12.619 -1.398 -26.350 1.00 94.94 480 ILE A N 1
ATOM 3766 C CA . ILE A 1 480 ? -11.202 -1.753 -26.305 1.00 94.94 480 ILE A CA 1
ATOM 3767 C C . ILE A 1 480 ? -10.383 -0.575 -26.836 1.00 94.94 480 ILE A C 1
ATOM 3769 O O . ILE A 1 480 ? -10.300 -0.389 -28.056 1.00 94.94 480 ILE A O 1
ATOM 3773 N N . THR A 1 481 ? -9.739 0.194 -25.959 1.00 94.50 481 THR A N 1
ATOM 3774 C CA . THR A 1 481 ? -9.033 1.442 -26.311 1.00 94.50 481 THR A CA 1
ATOM 3775 C C . THR A 1 481 ? -7.996 1.239 -27.403 1.00 94.50 481 THR A C 1
ATOM 3777 O O . THR A 1 481 ? -7.946 1.994 -28.372 1.00 94.50 481 THR A O 1
ATOM 3780 N N . ALA A 1 482 ? -7.207 0.167 -27.312 1.00 93.19 482 ALA A N 1
ATOM 3781 C CA . ALA A 1 482 ? -6.126 -0.110 -28.259 1.00 93.19 482 ALA A CA 1
ATOM 3782 C C . ALA A 1 482 ? -6.599 -0.342 -29.710 1.00 93.19 482 ALA A C 1
ATOM 3784 O O . ALA A 1 482 ? -5.791 -0.276 -30.639 1.00 93.19 482 ALA A O 1
ATOM 3785 N N . THR A 1 483 ? -7.888 -0.640 -29.913 1.00 90.94 483 THR A N 1
ATOM 3786 C CA . THR A 1 483 ? -8.481 -0.929 -31.233 1.00 90.94 483 THR A CA 1
ATOM 3787 C C . THR A 1 483 ? -9.683 -0.048 -31.575 1.00 90.94 483 THR A C 1
ATOM 3789 O O . THR A 1 483 ? -10.171 -0.118 -32.700 1.00 90.94 483 THR A O 1
ATOM 3792 N N . ALA A 1 484 ? -10.161 0.765 -30.625 1.00 92.69 484 ALA A N 1
ATOM 3793 C CA . ALA A 1 484 ? -11.409 1.526 -30.692 1.00 92.69 484 ALA A CA 1
ATOM 3794 C C . ALA A 1 484 ? -12.656 0.676 -31.026 1.00 92.69 484 ALA A C 1
ATOM 3796 O O . ALA A 1 484 ? -13.647 1.188 -31.544 1.00 92.69 484 ALA A O 1
ATOM 3797 N N . GLN A 1 485 ? -12.618 -0.633 -30.753 1.00 93.19 485 GLN A N 1
ATOM 3798 C CA . GLN A 1 485 ? -13.733 -1.541 -31.014 1.00 93.19 485 GLN A CA 1
ATOM 3799 C C . GLN A 1 485 ? -14.638 -1.640 -29.787 1.00 93.19 485 GLN A C 1
ATOM 3801 O O . GLN A 1 485 ? -14.171 -1.932 -28.686 1.00 93.19 485 GLN A O 1
ATOM 3806 N N . THR A 1 486 ? -15.942 -1.451 -29.980 1.00 94.88 486 THR A N 1
ATOM 3807 C CA . THR A 1 486 ? -16.946 -1.715 -28.942 1.00 94.88 486 THR A CA 1
ATOM 3808 C C . THR A 1 486 ? -16.980 -3.205 -28.596 1.00 94.88 486 THR A C 1
ATOM 3810 O O . THR A 1 486 ? -16.694 -4.066 -29.440 1.00 94.88 486 THR A O 1
ATOM 3813 N N . CYS A 1 487 ? -17.326 -3.517 -27.348 1.00 96.19 487 CYS A N 1
ATOM 3814 C CA . CYS A 1 487 ? -17.458 -4.887 -26.880 1.00 96.19 487 CYS A CA 1
ATOM 3815 C C . CYS A 1 487 ? -18.429 -5.701 -27.753 1.00 96.19 487 CYS A C 1
ATOM 3817 O O . CYS A 1 487 ? -19.578 -5.321 -27.968 1.00 96.19 487 CYS A O 1
ATOM 3819 N N . SER A 1 488 ? -17.948 -6.836 -28.263 1.00 97.69 488 SER A N 1
ATOM 3820 C CA . SER A 1 488 ? -18.743 -7.830 -28.984 1.00 97.69 488 SER A CA 1
ATOM 3821 C C . SER A 1 488 ? -18.017 -9.175 -28.989 1.00 97.69 488 SER A C 1
ATOM 3823 O O . SER A 1 488 ? -16.787 -9.211 -28.891 1.00 97.69 488 SER A O 1
ATOM 3825 N N . ALA A 1 489 ? -18.755 -10.270 -29.192 1.00 97.38 489 ALA A N 1
ATOM 3826 C CA . ALA A 1 489 ? -18.191 -11.611 -29.385 1.00 97.38 489 ALA A CA 1
ATOM 3827 C C . ALA A 1 489 ? -17.101 -11.630 -30.477 1.00 97.38 489 ALA A C 1
ATOM 3829 O O . ALA A 1 489 ? -16.015 -12.172 -30.275 1.00 97.38 489 ALA A O 1
ATOM 3830 N N . SER A 1 490 ? -17.325 -10.931 -31.597 1.00 96.12 490 SER A N 1
ATOM 3831 C CA . SER A 1 490 ? -16.330 -10.788 -32.668 1.00 96.12 490 SER A CA 1
ATOM 3832 C C . SER A 1 490 ? -15.083 -9.994 -32.262 1.00 96.12 490 SER A C 1
ATOM 3834 O O . SER A 1 490 ? -13.982 -10.347 -32.683 1.00 96.12 490 SER A O 1
ATOM 3836 N N . THR A 1 491 ? -15.227 -8.952 -31.434 1.00 93.69 491 THR A N 1
ATOM 3837 C CA . THR A 1 491 ? -14.117 -8.099 -30.962 1.00 93.69 491 THR A CA 1
ATOM 3838 C C . THR A 1 491 ? -13.142 -8.896 -30.093 1.00 93.69 491 THR A C 1
ATOM 3840 O O . THR A 1 491 ? -11.919 -8.835 -30.272 1.00 93.69 491 THR A O 1
ATOM 3843 N N . VAL A 1 492 ? -13.677 -9.685 -29.156 1.00 95.88 492 VAL A N 1
ATOM 3844 C CA . VAL A 1 492 ? -12.862 -10.538 -28.275 1.00 95.88 492 VAL A CA 1
ATOM 3845 C C . VAL A 1 492 ? -12.533 -11.900 -28.889 1.00 95.88 492 VAL A C 1
ATOM 3847 O O . VAL A 1 492 ? -11.630 -12.575 -28.410 1.00 95.88 492 VAL A O 1
ATOM 3850 N N . ARG A 1 493 ? -13.176 -12.249 -30.012 1.00 96.00 493 ARG A N 1
ATOM 3851 C CA . ARG A 1 493 ? -13.079 -13.544 -30.710 1.00 96.00 493 ARG A CA 1
ATOM 3852 C C . ARG A 1 493 ? -13.514 -14.724 -29.844 1.00 96.00 493 ARG A C 1
ATOM 3854 O O . ARG A 1 493 ? -12.969 -15.815 -29.974 1.00 96.00 493 ARG A O 1
ATOM 3861 N N . GLU A 1 494 ? -14.497 -14.507 -28.984 1.00 97.44 494 GLU A N 1
ATOM 3862 C CA . GLU A 1 494 ? -15.097 -15.558 -28.163 1.00 97.44 494 GLU A CA 1
ATOM 3863 C C . GLU A 1 494 ? -16.523 -15.862 -28.627 1.00 97.44 494 GLU A C 1
ATOM 3865 O O . GLU A 1 494 ? -17.138 -15.014 -29.277 1.00 97.44 494 GLU A O 1
ATOM 3870 N N . PRO A 1 495 ? -17.083 -17.045 -28.312 1.00 97.94 495 PRO A N 1
ATOM 3871 C CA . PRO A 1 495 ? -18.434 -17.400 -28.747 1.00 97.94 495 PRO A CA 1
ATOM 3872 C C . PRO A 1 495 ? -19.534 -16.459 -28.230 1.00 97.94 495 PRO A C 1
ATOM 3874 O O . PRO A 1 495 ? -20.569 -16.320 -28.877 1.00 97.94 495 PRO A O 1
ATOM 3877 N N . ALA A 1 496 ? -19.329 -15.825 -27.072 1.00 98.00 496 ALA A N 1
ATOM 3878 C CA . ALA A 1 496 ? -20.270 -14.889 -26.462 1.00 98.00 496 ALA A CA 1
ATOM 3879 C C . ALA A 1 496 ? -19.553 -13.903 -25.521 1.00 98.00 496 ALA A C 1
ATOM 3881 O O . ALA A 1 496 ? -18.418 -14.133 -25.109 1.00 98.00 496 ALA A O 1
ATOM 3882 N N . VAL A 1 497 ? -20.248 -12.821 -25.171 1.00 98.38 497 VAL A N 1
ATOM 3883 C CA . VAL A 1 497 ? -19.855 -11.809 -24.174 1.00 98.38 497 VAL A CA 1
ATOM 3884 C C . VAL A 1 497 ? -21.053 -11.511 -23.272 1.00 98.38 497 VAL A C 1
ATOM 3886 O O . VAL A 1 497 ? -22.176 -11.868 -23.626 1.00 98.38 497 VAL A O 1
ATOM 3889 N N . GLY A 1 498 ? -20.839 -10.857 -22.128 1.00 97.81 498 GLY A N 1
ATOM 3890 C CA . GLY A 1 498 ? -21.930 -10.551 -21.195 1.00 97.81 498 GLY A CA 1
ATOM 3891 C C . GLY A 1 498 ? -22.467 -11.782 -20.476 1.00 97.81 498 GLY A C 1
ATOM 3892 O O . GLY A 1 498 ? -23.667 -11.896 -20.254 1.00 97.81 498 GLY A O 1
ATOM 3893 N N . LEU A 1 499 ? -21.580 -12.720 -20.139 1.00 98.50 499 LEU A N 1
ATOM 3894 C CA . LEU A 1 499 ? -21.941 -13.968 -19.458 1.00 98.50 499 LEU A CA 1
ATOM 3895 C C . LEU A 1 499 ? -22.412 -13.744 -18.008 1.00 98.50 499 LEU A C 1
ATOM 3897 O O . LEU A 1 499 ? -23.111 -14.585 -17.451 1.00 98.50 499 LEU A O 1
ATOM 3901 N N . LEU A 1 500 ? -22.038 -12.612 -17.410 1.00 98.12 500 LEU A N 1
ATOM 3902 C CA . LEU A 1 500 ? -22.379 -12.161 -16.062 1.00 98.12 500 LEU A CA 1
ATOM 3903 C C . LEU A 1 500 ? -22.689 -10.644 -16.098 1.00 98.12 500 LEU A C 1
ATOM 3905 O O . LEU A 1 500 ? -21.876 -9.838 -15.643 1.00 98.12 500 LEU A O 1
ATOM 3909 N N . PRO A 1 501 ? -23.842 -10.220 -16.651 1.00 96.00 501 PRO A N 1
ATOM 3910 C CA . PRO A 1 501 ? -24.132 -8.805 -16.922 1.00 96.00 501 PRO A CA 1
ATOM 3911 C C . PRO A 1 501 ? -24.254 -7.933 -15.661 1.00 96.00 501 PRO A C 1
ATOM 3913 O O . PRO A 1 501 ? -24.001 -6.734 -15.722 1.00 96.00 501 PRO A O 1
ATOM 3916 N N . GLU A 1 502 ? -24.591 -8.535 -14.517 1.00 94.75 502 GLU A N 1
ATOM 3917 C CA . GLU A 1 502 ? -24.716 -7.846 -13.221 1.00 94.75 502 GLU A CA 1
ATOM 3918 C C . GLU A 1 502 ? -23.385 -7.730 -12.454 1.00 94.75 502 GLU A C 1
ATOM 3920 O O . GLU A 1 502 ? -23.325 -7.084 -11.403 1.00 94.75 502 GLU A O 1
ATOM 3925 N N . LEU A 1 503 ? -22.320 -8.376 -12.944 1.00 97.19 503 LEU A N 1
ATOM 3926 C CA . LEU A 1 503 ? -20.996 -8.322 -12.330 1.00 97.19 503 LEU A CA 1
ATOM 3927 C C . LEU A 1 503 ? -20.411 -6.917 -12.471 1.00 97.19 503 LEU A C 1
ATOM 3929 O O . LEU A 1 503 ? -20.533 -6.273 -13.514 1.00 97.19 503 LEU A O 1
ATOM 3933 N N . ARG A 1 504 ? -19.736 -6.453 -11.419 1.00 97.31 504 ARG A N 1
ATOM 3934 C CA . ARG A 1 504 ? -19.084 -5.141 -11.399 1.00 97.31 504 ARG A CA 1
ATOM 3935 C C . ARG A 1 504 ? -17.572 -5.257 -11.324 1.00 97.31 504 ARG A C 1
ATOM 3937 O O . ARG A 1 504 ? -17.028 -6.112 -10.628 1.00 97.31 504 ARG A O 1
ATOM 3944 N N . MET A 1 505 ? -16.893 -4.361 -12.019 1.00 96.56 505 MET A N 1
ATOM 3945 C CA . MET A 1 505 ? -15.438 -4.326 -12.082 1.00 96.56 505 MET A CA 1
ATOM 3946 C C . MET A 1 505 ? -14.886 -3.300 -11.094 1.00 96.56 505 MET A C 1
ATOM 3948 O O . MET A 1 505 ? -15.430 -2.203 -10.952 1.00 96.56 505 MET A O 1
ATOM 3952 N N . THR A 1 506 ? -13.775 -3.615 -10.439 1.00 96.56 506 THR A N 1
ATOM 3953 C CA . THR A 1 506 ? -12.937 -2.597 -9.793 1.00 96.56 506 THR A CA 1
ATOM 3954 C C . THR A 1 506 ? -11.758 -2.246 -10.698 1.00 96.56 506 THR A C 1
ATOM 3956 O O . THR A 1 506 ? -11.375 -3.037 -11.562 1.00 96.56 506 THR A O 1
ATOM 3959 N N . ASN A 1 507 ? -11.121 -1.097 -10.468 1.00 95.12 507 ASN A N 1
ATOM 3960 C CA . ASN A 1 507 ? -9.805 -0.833 -11.054 1.00 95.12 507 ASN A CA 1
ATOM 3961 C C . ASN A 1 507 ? -8.760 -1.812 -10.487 1.00 95.12 507 ASN A C 1
ATOM 3963 O O . ASN A 1 507 ? -8.987 -2.382 -9.411 1.00 95.12 507 ASN A O 1
ATOM 3967 N N . PRO A 1 508 ? -7.597 -1.950 -11.154 1.00 94.81 508 PRO A N 1
ATOM 3968 C CA . PRO A 1 508 ? -6.426 -2.561 -10.545 1.00 94.81 508 PRO A CA 1
ATOM 3969 C C . PRO A 1 508 ? -6.087 -1.895 -9.214 1.00 94.81 508 PRO A C 1
ATOM 3971 O O . PRO A 1 508 ? -5.935 -0.671 -9.157 1.00 94.81 508 PRO A O 1
ATOM 3974 N N . ASP A 1 509 ? -5.970 -2.688 -8.156 1.00 93.19 509 ASP A N 1
ATOM 3975 C CA . ASP A 1 509 ? -5.779 -2.164 -6.810 1.00 93.19 509 ASP A CA 1
ATOM 3976 C C . ASP A 1 509 ? -4.308 -1.795 -6.539 1.00 93.19 509 ASP A C 1
ATOM 3978 O O . ASP A 1 509 ? -3.361 -2.334 -7.120 1.00 93.19 509 ASP A O 1
ATOM 3982 N N . ALA A 1 510 ? -4.122 -0.774 -5.703 1.00 93.56 510 ALA A N 1
ATOM 3983 C CA . ALA A 1 510 ? -2.823 -0.244 -5.305 1.00 93.56 510 ALA A CA 1
ATOM 3984 C C . ALA A 1 510 ? -2.934 0.469 -3.953 1.00 93.56 510 ALA A C 1
ATOM 3986 O O . ALA A 1 510 ? -4.025 0.857 -3.527 1.00 93.56 510 ALA A O 1
ATOM 3987 N N . VAL A 1 511 ? -1.802 0.695 -3.288 1.00 92.50 511 VAL A N 1
ATOM 3988 C CA . VAL A 1 511 ? -1.760 1.533 -2.083 1.00 92.50 511 VAL A CA 1
ATOM 3989 C C . VAL A 1 511 ? -1.976 3.002 -2.488 1.00 92.50 511 VAL A C 1
ATOM 3991 O O . VAL A 1 511 ? -1.302 3.490 -3.396 1.00 92.50 511 VAL A O 1
ATOM 3994 N N . PRO A 1 512 ? -2.864 3.769 -1.828 1.00 93.44 512 PRO A N 1
ATOM 3995 C CA . PRO A 1 512 ? -3.186 5.142 -2.228 1.00 93.44 512 PRO A CA 1
ATOM 3996 C C . PRO A 1 512 ? -2.182 6.165 -1.671 1.00 93.44 512 PRO A C 1
ATOM 3998 O O . PRO A 1 512 ? -2.544 7.248 -1.199 1.00 93.44 512 PRO A O 1
ATOM 4001 N N . LEU A 1 513 ? -0.894 5.817 -1.699 1.00 90.06 513 LEU A N 1
ATOM 4002 C CA . LEU A 1 513 ? 0.200 6.615 -1.157 1.00 90.06 513 LEU A CA 1
ATOM 4003 C C . LEU A 1 513 ? 1.384 6.656 -2.125 1.00 90.06 513 LEU A C 1
ATOM 4005 O O . LEU A 1 513 ? 1.661 5.706 -2.852 1.00 90.06 513 LEU A O 1
ATOM 4009 N N . GLY A 1 514 ? 2.133 7.759 -2.081 1.00 88.00 514 GLY A N 1
ATOM 4010 C CA . GLY A 1 514 ? 3.452 7.850 -2.704 1.00 88.00 514 GLY A CA 1
ATOM 4011 C C . GLY A 1 514 ? 3.469 7.488 -4.202 1.00 88.00 514 GLY A C 1
ATOM 4012 O O . GLY A 1 514 ? 2.604 7.946 -4.949 1.00 88.00 514 GLY A O 1
ATOM 4013 N N . PRO A 1 515 ? 4.470 6.713 -4.665 1.00 85.75 515 PRO A N 1
ATOM 4014 C CA . PRO A 1 515 ? 4.582 6.302 -6.067 1.00 85.75 515 PRO A CA 1
ATOM 4015 C C . PRO A 1 515 ? 3.421 5.435 -6.568 1.00 85.75 515 PRO A C 1
ATOM 4017 O O . PRO A 1 515 ? 3.093 5.500 -7.752 1.00 85.75 515 PRO A O 1
ATOM 4020 N N . ASP A 1 516 ? 2.798 4.653 -5.685 1.00 90.44 516 ASP A N 1
ATOM 4021 C CA . ASP A 1 516 ? 1.683 3.776 -6.043 1.00 90.44 516 ASP A CA 1
ATOM 4022 C C . ASP A 1 516 ? 0.450 4.600 -6.425 1.00 90.44 516 ASP A C 1
ATOM 4024 O O . ASP A 1 516 ? -0.142 4.373 -7.479 1.00 90.44 516 ASP A O 1
ATOM 4028 N N . LEU A 1 517 ? 0.147 5.650 -5.651 1.00 91.38 517 LEU A N 1
ATOM 4029 C CA . LEU A 1 517 ? -0.908 6.605 -5.994 1.00 91.38 517 LEU A CA 1
ATOM 4030 C C . LEU A 1 517 ? -0.658 7.262 -7.354 1.00 91.38 517 LEU A C 1
ATOM 4032 O O . LEU A 1 517 ? -1.579 7.352 -8.153 1.00 91.38 517 LEU A O 1
ATOM 4036 N N . ALA A 1 518 ? 0.574 7.699 -7.632 1.00 90.31 518 ALA A N 1
ATOM 4037 C CA . ALA A 1 518 ? 0.896 8.338 -8.909 1.00 90.31 518 ALA A CA 1
ATOM 4038 C C . ALA A 1 518 ? 0.638 7.394 -10.094 1.00 90.31 518 ALA A C 1
ATOM 4040 O O . ALA A 1 518 ? 0.011 7.784 -11.075 1.00 90.31 518 ALA A O 1
ATOM 4041 N N . ARG A 1 519 ? 1.053 6.128 -9.980 1.00 89.56 519 ARG A N 1
ATOM 4042 C CA . ARG A 1 519 ? 0.837 5.138 -11.038 1.00 89.56 519 ARG A CA 1
ATOM 4043 C C . ARG A 1 519 ? -0.633 4.725 -11.174 1.00 89.56 519 ARG A C 1
ATOM 4045 O O . ARG A 1 519 ? -1.071 4.457 -12.293 1.00 89.56 519 ARG A O 1
ATOM 4052 N N . LEU A 1 520 ? -1.389 4.698 -10.073 1.00 92.31 520 LEU A N 1
ATOM 4053 C CA . LEU A 1 520 ? -2.844 4.535 -10.092 1.00 92.31 520 LEU A CA 1
ATOM 4054 C C . LEU A 1 520 ? -3.524 5.698 -10.822 1.00 92.31 520 LEU A C 1
ATOM 4056 O O . LEU A 1 520 ? -4.347 5.454 -11.703 1.00 92.31 520 LEU A O 1
ATOM 4060 N N . THR A 1 521 ? -3.135 6.941 -10.529 1.00 92.25 521 THR A N 1
ATOM 4061 C CA . THR A 1 521 ? -3.612 8.128 -11.250 1.00 92.25 521 THR A CA 1
ATOM 4062 C C . THR A 1 521 ? -3.326 8.014 -12.746 1.00 92.25 521 THR A C 1
ATOM 4064 O O . THR A 1 521 ? -4.245 8.141 -13.552 1.00 92.25 521 THR A O 1
ATOM 4067 N N . ASP A 1 522 ? -2.089 7.681 -13.127 1.00 90.94 522 ASP A N 1
ATOM 4068 C CA . ASP A 1 522 ? -1.695 7.525 -14.533 1.00 90.94 522 ASP A CA 1
ATOM 4069 C C . ASP A 1 522 ? -2.483 6.420 -15.255 1.00 90.94 522 ASP A C 1
ATOM 4071 O O . ASP A 1 522 ? -2.686 6.493 -16.469 1.00 90.94 522 ASP A O 1
ATOM 4075 N N . HIS A 1 523 ? -2.887 5.366 -14.538 1.00 91.19 523 HIS A N 1
ATOM 4076 C CA . HIS A 1 523 ? -3.709 4.289 -15.086 1.00 91.19 523 HIS A CA 1
ATOM 4077 C C . HIS A 1 523 ? -5.151 4.751 -15.324 1.00 91.19 523 HIS A C 1
ATOM 4079 O O . HIS A 1 523 ? -5.665 4.586 -16.428 1.00 91.19 523 HIS A O 1
ATOM 4085 N N . LEU A 1 524 ? -5.783 5.379 -14.328 1.00 91.00 524 LEU A N 1
ATOM 4086 C CA . LEU A 1 524 ? -7.166 5.856 -14.436 1.00 91.00 524 LEU A CA 1
ATOM 4087 C C . LEU A 1 524 ? -7.317 6.996 -15.455 1.00 91.00 524 LEU A C 1
ATOM 4089 O O . LEU A 1 524 ? -8.367 7.126 -16.073 1.00 91.00 524 LEU A O 1
ATOM 4093 N N . GLN A 1 525 ? -6.264 7.789 -15.669 1.00 90.75 525 GLN A N 1
ATOM 4094 C CA . GLN A 1 525 ? -6.235 8.870 -16.660 1.00 90.75 525 GLN A CA 1
ATOM 4095 C C . GLN A 1 525 ? -5.915 8.408 -18.091 1.00 90.75 525 GLN A C 1
ATOM 4097 O O . GLN A 1 525 ? -5.901 9.235 -19.006 1.00 90.75 525 GLN A O 1
ATOM 4102 N N . GLN A 1 526 ? -5.656 7.114 -18.326 1.00 89.19 526 GLN A N 1
ATOM 4103 C CA . GLN A 1 526 ? -5.600 6.605 -19.699 1.00 89.19 526 GLN A CA 1
ATOM 4104 C C . GLN A 1 526 ? -6.949 6.855 -20.404 1.00 89.19 526 GLN A C 1
ATOM 4106 O O . GLN A 1 526 ? -7.991 6.862 -19.746 1.00 89.19 526 GLN A O 1
ATOM 4111 N N . PRO A 1 527 ? -6.974 7.032 -21.738 1.00 86.56 527 PRO A N 1
ATOM 4112 C CA . PRO A 1 527 ? -8.231 7.086 -22.482 1.00 86.56 527 PRO A CA 1
ATOM 4113 C C . PRO A 1 527 ? -9.097 5.863 -22.155 1.00 86.56 527 PRO A C 1
ATOM 4115 O O . PRO A 1 527 ? -8.595 4.746 -22.207 1.00 86.56 527 PRO A O 1
ATOM 4118 N N . HIS A 1 528 ? -10.360 6.087 -21.776 1.00 85.06 528 HIS A N 1
ATOM 4119 C CA . HIS A 1 528 ? -11.296 5.053 -21.301 1.00 85.06 528 HIS A CA 1
ATOM 4120 C C . HIS A 1 528 ? -10.825 4.243 -20.072 1.00 85.06 528 HIS A C 1
ATOM 4122 O O . HIS A 1 528 ? -11.416 3.215 -19.749 1.00 85.06 528 HIS A O 1
ATOM 4128 N N . GLY A 1 529 ? -9.815 4.720 -19.332 1.00 82.81 529 GLY A N 1
ATOM 4129 C CA . GLY A 1 529 ? -9.241 4.044 -18.160 1.00 82.81 529 GLY A CA 1
ATOM 4130 C C . GLY A 1 529 ? -10.230 3.803 -17.015 1.00 82.81 529 GLY A C 1
ATOM 4131 O O . GLY A 1 529 ? -10.026 2.919 -16.186 1.00 82.81 529 GLY A O 1
ATOM 4132 N N . VAL A 1 530 ? -11.328 4.560 -16.991 1.00 88.38 530 VAL A N 1
ATOM 4133 C CA . VAL A 1 530 ? -12.410 4.433 -16.005 1.00 88.38 530 VAL A CA 1
ATOM 4134 C C . VAL A 1 530 ? -13.654 3.726 -16.547 1.00 88.38 530 VAL A C 1
ATOM 4136 O O . VAL A 1 530 ? -14.491 3.312 -15.753 1.00 88.38 530 VAL A O 1
ATOM 4139 N N . ASP A 1 531 ? -13.775 3.526 -17.862 1.00 88.94 531 ASP A N 1
ATOM 4140 C CA . ASP A 1 531 ? -14.997 2.997 -18.495 1.00 88.94 531 ASP A CA 1
ATOM 4141 C C . ASP A 1 531 ? -15.246 1.522 -18.143 1.00 88.94 531 ASP A C 1
ATOM 4143 O O . ASP A 1 531 ? -16.383 1.047 -18.167 1.00 88.94 531 ASP A O 1
ATOM 4147 N N . SER A 1 532 ? -14.181 0.787 -17.815 1.00 86.94 532 SER A N 1
ATOM 4148 C CA . SER A 1 532 ? -14.240 -0.594 -17.331 1.00 86.94 532 SER A CA 1
ATOM 4149 C C . SER A 1 532 ? -14.253 -0.699 -15.805 1.00 86.94 532 SER A C 1
ATOM 4151 O O . SER A 1 532 ? -13.976 -1.776 -15.286 1.00 86.94 532 SER A O 1
ATOM 4153 N N . THR A 1 533 ? -14.493 0.399 -15.083 1.00 92.62 533 THR A N 1
ATOM 4154 C CA . THR A 1 533 ? -14.418 0.457 -13.620 1.00 92.62 533 THR A CA 1
ATOM 4155 C C . THR A 1 533 ? -15.746 0.938 -13.040 1.00 92.62 533 THR A C 1
ATOM 4157 O O . THR A 1 533 ? -16.211 2.029 -13.349 1.00 92.62 533 THR A O 1
ATOM 4160 N N . ASP A 1 534 ? -16.338 0.148 -12.145 1.00 94.56 534 ASP A N 1
ATOM 4161 C CA . ASP A 1 534 ? -17.568 0.486 -11.419 1.00 94.56 534 ASP A CA 1
ATOM 4162 C C . ASP A 1 534 ? -17.293 0.844 -9.936 1.00 94.56 534 ASP A C 1
ATOM 4164 O O . ASP A 1 534 ? -18.163 1.390 -9.254 1.00 94.56 534 ASP A O 1
ATOM 4168 N N . ILE A 1 535 ? -16.095 0.542 -9.414 1.00 95.19 535 ILE A N 1
ATOM 4169 C CA . ILE A 1 535 ? -15.649 0.831 -8.038 1.00 95.19 535 ILE A CA 1
ATOM 4170 C C . ILE A 1 535 ? -14.173 1.255 -8.032 1.00 95.19 535 ILE A C 1
ATOM 4172 O O . ILE A 1 535 ? -13.341 0.573 -8.631 1.00 95.19 535 ILE A O 1
ATOM 4176 N N . LEU A 1 536 ? -13.840 2.314 -7.281 1.00 95.44 536 LEU A N 1
ATOM 4177 C CA . LEU A 1 536 ? -12.456 2.692 -6.984 1.00 95.44 536 LEU A CA 1
ATOM 4178 C C . LEU A 1 536 ? -11.910 1.845 -5.814 1.00 95.44 536 LEU A C 1
ATOM 4180 O O . LEU A 1 536 ? -12.213 2.107 -4.651 1.00 95.44 536 LEU A O 1
ATOM 4184 N N . ALA A 1 537 ? -11.125 0.818 -6.117 1.00 96.00 537 ALA A N 1
ATOM 4185 C CA . ALA A 1 537 ? -10.489 -0.102 -5.180 1.00 96.00 537 ALA A CA 1
ATOM 4186 C C . ALA A 1 537 ? -9.029 0.273 -4.887 1.00 96.00 537 ALA A C 1
ATOM 4188 O O . ALA A 1 537 ? -8.252 0.554 -5.804 1.00 96.00 537 ALA A O 1
ATOM 4189 N N . VAL A 1 538 ? -8.653 0.231 -3.604 1.00 97.56 538 VAL A N 1
ATOM 4190 C CA . VAL A 1 538 ? -7.289 0.489 -3.108 1.00 97.56 538 VAL A CA 1
ATOM 4191 C C . VAL A 1 538 ? -6.912 -0.397 -1.922 1.00 97.56 538 VAL A C 1
ATOM 4193 O O . VAL A 1 538 ? -7.770 -1.001 -1.283 1.00 97.56 538 VAL A O 1
ATOM 4196 N N . HIS A 1 539 ? -5.629 -0.438 -1.569 1.00 96.56 539 HIS A N 1
ATOM 4197 C CA . HIS A 1 539 ? -5.131 -1.144 -0.387 1.00 96.56 539 HIS A CA 1
ATOM 4198 C C . HIS A 1 539 ? -4.829 -0.160 0.753 1.00 96.56 539 HIS A C 1
ATOM 4200 O O . HIS A 1 539 ? -3.816 0.540 0.730 1.00 96.56 539 HIS A O 1
ATOM 4206 N N . ALA A 1 540 ? -5.709 -0.093 1.756 1.00 96.44 540 ALA A N 1
ATOM 4207 C CA . ALA A 1 540 ? -5.664 0.874 2.847 1.00 96.44 540 ALA A CA 1
ATOM 4208 C C . ALA A 1 540 ? -4.993 0.313 4.108 1.00 96.44 540 ALA A C 1
ATOM 4210 O O . ALA A 1 540 ? -5.577 0.266 5.195 1.00 96.44 540 ALA A O 1
ATOM 4211 N N . TYR A 1 541 ? -3.735 -0.105 3.964 1.00 94.94 541 TYR A N 1
ATOM 4212 C CA . TYR A 1 541 ? -2.861 -0.415 5.096 1.00 94.94 541 TYR A CA 1
ATOM 4213 C C . TYR A 1 541 ? -2.447 0.865 5.821 1.00 94.94 541 TYR A C 1
ATOM 4215 O O . TYR A 1 541 ? -2.045 1.835 5.182 1.00 94.94 541 TYR A O 1
ATOM 4223 N N . THR A 1 542 ? -2.492 0.871 7.156 1.00 93.88 542 THR A N 1
ATOM 4224 C CA . THR A 1 542 ? -2.243 2.094 7.947 1.00 93.88 542 THR A CA 1
ATOM 4225 C C . THR A 1 542 ? -0.936 2.045 8.727 1.00 93.88 542 THR A C 1
ATOM 4227 O O . THR A 1 542 ? -0.841 2.553 9.845 1.00 93.88 542 THR A O 1
ATOM 4230 N N . TYR A 1 543 ? 0.075 1.398 8.151 1.00 88.12 543 TYR A N 1
ATOM 4231 C CA . TYR A 1 543 ? 1.434 1.350 8.680 1.00 88.12 543 TYR A CA 1
ATOM 4232 C C . TYR A 1 543 ? 2.409 1.995 7.693 1.00 88.12 543 TYR A C 1
ATOM 4234 O O . TYR A 1 543 ? 2.128 2.152 6.507 1.00 88.12 543 TYR A O 1
ATOM 4242 N N . THR A 1 544 ? 3.596 2.344 8.181 1.00 78.50 544 THR A N 1
ATOM 4243 C CA . THR A 1 544 ? 4.733 2.690 7.319 1.00 78.50 544 THR A CA 1
ATOM 4244 C C . THR A 1 544 ? 5.955 1.902 7.763 1.00 78.50 544 THR A C 1
ATOM 4246 O O . THR A 1 544 ? 5.991 1.401 8.882 1.00 78.50 544 THR A O 1
ATOM 4249 N N . ARG A 1 545 ? 7.009 1.847 6.941 1.00 66.12 545 ARG A N 1
ATOM 4250 C CA . ARG A 1 545 ? 8.282 1.223 7.358 1.00 66.12 545 ARG A CA 1
ATOM 4251 C C . ARG A 1 545 ? 8.921 1.889 8.589 1.00 66.12 545 ARG A C 1
ATOM 4253 O O . ARG A 1 545 ? 9.838 1.321 9.170 1.00 66.12 545 ARG A O 1
ATOM 4260 N N . THR A 1 546 ? 8.487 3.096 8.960 1.00 62.22 546 THR A N 1
ATOM 4261 C CA . THR A 1 546 ? 9.121 3.932 9.992 1.00 62.22 546 THR A CA 1
ATOM 4262 C C . THR A 1 546 ? 8.210 4.289 11.164 1.00 62.22 546 THR A C 1
ATOM 4264 O O . THR A 1 546 ? 8.667 4.964 12.083 1.00 62.22 546 THR A O 1
ATOM 4267 N N . ALA A 1 547 ? 6.937 3.894 11.139 1.00 63.59 547 ALA A N 1
ATOM 4268 C CA . ALA A 1 547 ? 5.966 4.234 12.175 1.00 63.59 547 ALA A CA 1
ATOM 4269 C C . ALA A 1 547 ? 4.993 3.069 12.409 1.00 63.59 547 ALA A C 1
ATOM 4271 O O . ALA A 1 547 ? 4.607 2.416 11.432 1.00 63.59 547 ALA A O 1
ATOM 4272 N N . PRO A 1 548 ? 4.589 2.831 13.673 1.00 74.31 548 PRO A N 1
ATOM 4273 C CA . PRO A 1 548 ? 3.625 1.792 14.013 1.00 74.31 548 PRO A CA 1
ATOM 4274 C C . PRO A 1 548 ? 2.278 2.049 13.338 1.00 74.31 548 PRO A C 1
ATOM 4276 O O . PRO A 1 548 ? 1.981 3.164 12.899 1.00 74.31 548 PRO A O 1
ATOM 4279 N N . ALA A 1 549 ? 1.459 1.004 13.262 1.00 84.62 549 ALA A N 1
ATOM 4280 C CA . ALA A 1 549 ? 0.170 1.099 12.603 1.00 84.62 549 ALA A CA 1
ATOM 4281 C C . ALA A 1 549 ? -0.808 1.991 13.395 1.00 84.62 549 ALA A C 1
ATOM 4283 O O . ALA A 1 549 ? -1.053 1.756 14.581 1.00 84.62 549 ALA A O 1
ATOM 4284 N N . ALA A 1 550 ? -1.392 2.992 12.734 1.00 89.12 550 ALA A N 1
ATOM 4285 C CA . ALA A 1 550 ? -2.341 3.932 13.333 1.00 89.12 550 ALA A CA 1
ATOM 4286 C C . ALA A 1 550 ? -3.465 4.279 12.335 1.00 89.12 550 ALA A C 1
ATOM 4288 O O . ALA A 1 550 ? -3.190 4.934 11.330 1.00 89.12 550 ALA A O 1
ATOM 4289 N N . PRO A 1 551 ? -4.722 3.860 12.576 1.00 94.88 551 PRO A N 1
ATOM 4290 C CA . PRO A 1 551 ? -5.810 4.094 11.627 1.00 94.88 551 PRO A CA 1
ATOM 4291 C C . PRO A 1 551 ? -6.158 5.567 11.408 1.00 94.88 551 PRO A C 1
ATOM 4293 O O . PRO A 1 551 ? -6.400 5.987 10.282 1.00 94.88 551 PRO A O 1
ATOM 4296 N N . GLU A 1 552 ? -6.182 6.361 12.472 1.00 89.62 552 GLU A N 1
ATOM 4297 C CA . GLU A 1 552 ? -6.707 7.729 12.466 1.00 89.62 552 GLU A CA 1
ATOM 4298 C C . GLU A 1 552 ? -5.643 8.820 12.277 1.00 89.62 552 GLU A C 1
ATOM 4300 O O . GLU A 1 552 ? -5.980 10.001 12.215 1.00 89.62 552 GLU A O 1
ATOM 4305 N N . SER A 1 553 ? -4.355 8.464 12.212 1.00 85.12 553 SER A N 1
ATOM 4306 C CA . SER A 1 553 ? -3.272 9.453 12.190 1.00 85.12 553 SER A CA 1
ATOM 4307 C C . SER A 1 553 ? -2.036 9.007 11.410 1.00 85.12 553 SER A C 1
ATOM 4309 O O . SER A 1 553 ? -1.868 7.846 11.044 1.00 85.12 553 SER A O 1
ATOM 4311 N N . GLY A 1 554 ? -1.149 9.969 11.153 1.00 82.50 554 GLY A N 1
ATOM 4312 C CA . GLY A 1 554 ? 0.110 9.738 10.456 1.00 82.50 554 GLY A CA 1
ATOM 4313 C C . GLY A 1 554 ? -0.019 9.680 8.928 1.00 82.50 554 GLY A C 1
ATOM 4314 O O . GLY A 1 554 ? -1.113 9.771 8.371 1.00 82.50 554 GLY A O 1
ATOM 4315 N N . PRO A 1 555 ? 1.116 9.541 8.223 1.00 79.94 555 PRO A N 1
ATOM 4316 C CA . PRO A 1 555 ? 1.172 9.618 6.760 1.00 79.94 555 PRO A CA 1
ATOM 4317 C C . PRO A 1 555 ? 0.471 8.456 6.042 1.00 79.94 555 PRO A C 1
ATOM 4319 O O . PRO A 1 555 ? 0.145 8.593 4.868 1.00 79.94 555 PRO A O 1
ATOM 4322 N N . ALA A 1 556 ? 0.241 7.336 6.735 1.00 87.38 556 ALA A N 1
ATOM 4323 C CA . ALA A 1 556 ? -0.536 6.205 6.235 1.00 87.38 556 ALA A CA 1
ATOM 4324 C C . ALA A 1 556 ? -1.909 6.073 6.916 1.00 87.38 556 ALA A C 1
ATOM 4326 O O . ALA A 1 556 ? -2.606 5.098 6.667 1.00 87.38 556 ALA A O 1
ATOM 4327 N N . GLY A 1 557 ? -2.327 7.017 7.763 1.00 93.19 557 GLY A N 1
ATOM 4328 C CA . GLY A 1 557 ? -3.656 6.971 8.374 1.00 93.19 557 GLY A CA 1
ATOM 4329 C C . GLY A 1 557 ? -4.768 7.090 7.328 1.00 93.19 557 GLY A C 1
ATOM 4330 O O . GLY A 1 557 ? -4.601 7.758 6.301 1.00 93.19 557 GLY A O 1
ATOM 4331 N N . LEU A 1 558 ? -5.923 6.485 7.604 1.00 96.25 558 LEU A N 1
ATOM 4332 C CA . LEU A 1 558 ? -7.102 6.519 6.738 1.00 96.25 558 LEU A CA 1
ATOM 4333 C C . LEU A 1 558 ? -7.517 7.944 6.338 1.00 96.25 558 LEU A C 1
ATOM 4335 O O . LEU A 1 558 ? -7.808 8.124 5.160 1.00 96.25 558 LEU A O 1
ATOM 4339 N N . PRO A 1 559 ? -7.484 8.979 7.211 1.00 94.00 559 PRO A N 1
ATOM 4340 C CA . PRO A 1 559 ? -7.826 10.340 6.788 1.00 94.00 559 PRO A CA 1
ATOM 4341 C C . PRO A 1 559 ? -6.903 10.892 5.692 1.00 94.00 559 PRO A C 1
ATOM 4343 O O . PRO A 1 559 ? -7.362 11.554 4.762 1.00 94.00 559 PRO A O 1
ATOM 4346 N N . GLN A 1 560 ? -5.600 10.596 5.762 1.00 92.19 560 GLN A N 1
ATOM 4347 C CA . GLN A 1 560 ? -4.647 11.039 4.743 1.00 92.19 560 GLN A CA 1
ATOM 4348 C C . GLN A 1 560 ? -4.842 10.274 3.430 1.00 92.19 560 GLN A C 1
ATOM 4350 O O . GLN A 1 560 ? -4.783 10.873 2.356 1.00 92.19 560 GLN A O 1
ATOM 4355 N N . GLN A 1 561 ? -5.096 8.967 3.507 1.00 95.25 561 GLN A N 1
ATOM 4356 C CA . GLN A 1 561 ? -5.416 8.163 2.330 1.00 95.25 561 GLN A CA 1
ATOM 4357 C C . GLN A 1 561 ? -6.720 8.625 1.677 1.00 95.25 561 GLN A C 1
ATOM 4359 O O . GLN A 1 561 ? -6.763 8.816 0.468 1.00 95.25 561 GLN A O 1
ATOM 4364 N N . TRP A 1 562 ? -7.756 8.882 2.473 1.00 95.12 562 TRP A N 1
ATOM 4365 C CA . TRP A 1 562 ? -9.041 9.373 1.991 1.00 95.12 562 TRP A CA 1
ATOM 4366 C C . TRP A 1 562 ? -8.906 10.704 1.252 1.00 95.12 562 TRP A C 1
ATOM 4368 O O . TRP A 1 562 ? -9.376 10.820 0.128 1.00 95.12 562 TRP A O 1
ATOM 4378 N N . SER A 1 563 ? -8.160 11.664 1.807 1.00 92.31 563 SER A N 1
ATOM 4379 C CA . SER A 1 563 ? -7.893 12.946 1.138 1.00 92.31 563 SER A CA 1
ATOM 4380 C C . SER A 1 563 ? -7.217 12.779 -0.235 1.00 92.31 563 SER A C 1
ATOM 4382 O O . SER A 1 563 ? -7.536 13.499 -1.186 1.00 92.31 563 SER A O 1
ATOM 4384 N N . ASN A 1 564 ? -6.306 11.808 -0.368 1.00 92.69 564 ASN A N 1
ATOM 4385 C CA . ASN A 1 564 ? -5.692 11.488 -1.658 1.00 92.69 564 ASN A CA 1
ATOM 4386 C C . ASN A 1 564 ? -6.720 10.916 -2.646 1.00 92.69 564 ASN A C 1
ATOM 4388 O O . ASN A 1 564 ? -6.696 11.253 -3.828 1.00 92.69 564 ASN A O 1
ATOM 4392 N N . LEU A 1 565 ? -7.619 10.060 -2.159 1.00 92.88 565 LEU A N 1
ATOM 4393 C CA . LEU A 1 565 ? -8.648 9.404 -2.964 1.00 92.88 565 LEU A CA 1
ATOM 4394 C C . LEU A 1 565 ? -9.754 10.363 -3.399 1.00 92.88 565 LEU A C 1
ATOM 4396 O O . LEU A 1 565 ? -10.218 10.256 -4.527 1.00 92.88 565 LEU A O 1
ATOM 4400 N N . GLU A 1 566 ? -10.144 11.317 -2.554 1.00 89.06 566 GLU A N 1
ATOM 4401 C CA . GLU A 1 566 ? -11.053 12.406 -2.932 1.00 89.06 566 GLU A CA 1
ATOM 4402 C C . GLU A 1 566 ? -10.462 13.220 -4.082 1.00 89.06 566 GLU A C 1
ATOM 4404 O O . GLU A 1 566 ? -11.108 13.400 -5.109 1.00 89.06 566 GLU A O 1
ATOM 4409 N N . THR A 1 567 ? -9.186 13.599 -3.968 1.00 86.81 567 THR A N 1
ATOM 4410 C CA . THR A 1 567 ? -8.483 14.323 -5.038 1.00 86.81 567 THR A CA 1
ATOM 4411 C C . THR A 1 567 ? -8.452 13.514 -6.339 1.00 86.81 567 THR A C 1
ATOM 4413 O O . THR A 1 567 ? -8.679 14.057 -7.418 1.00 86.81 567 THR A O 1
ATOM 4416 N N . LEU A 1 568 ? -8.178 12.209 -6.250 1.00 86.62 568 LEU A N 1
ATOM 4417 C CA . LEU A 1 568 ? -8.159 11.317 -7.408 1.00 86.62 568 LEU A CA 1
ATOM 4418 C C . LEU A 1 568 ? -9.545 11.176 -8.052 1.00 86.62 568 LEU A C 1
ATOM 4420 O O . LEU A 1 568 ? -9.652 11.188 -9.281 1.00 86.62 568 LEU A O 1
ATOM 4424 N N . ARG A 1 569 ? -10.597 11.066 -7.234 1.00 84.31 569 ARG A N 1
ATOM 4425 C CA . ARG A 1 569 ? -11.987 11.018 -7.691 1.00 84.31 569 ARG A CA 1
ATOM 4426 C C . ARG A 1 569 ? -12.366 12.286 -8.437 1.00 84.31 569 ARG A C 1
ATOM 4428 O O . ARG A 1 569 ? -12.750 12.209 -9.599 1.00 84.31 569 ARG A O 1
ATOM 4435 N N . ASP A 1 570 ? -12.143 13.449 -7.841 1.00 77.31 570 ASP A N 1
ATOM 4436 C CA . ASP A 1 570 ? -12.463 14.730 -8.477 1.00 77.31 570 ASP A CA 1
ATOM 4437 C C . ASP A 1 570 ? -11.778 14.899 -9.844 1.00 77.31 570 ASP A C 1
ATOM 4439 O O . ASP A 1 570 ? -12.319 15.537 -10.746 1.00 77.31 570 ASP A O 1
ATOM 4443 N N . GLN A 1 571 ? -10.595 14.302 -10.017 1.00 76.12 571 GLN A N 1
ATOM 4444 C CA . GLN A 1 571 ? -9.822 14.375 -11.257 1.00 76.12 571 GLN A CA 1
ATOM 4445 C C . GLN A 1 571 ? -10.169 13.300 -12.291 1.00 76.12 571 GLN A C 1
ATOM 4447 O O . GLN A 1 571 ? -9.895 13.509 -13.472 1.00 76.12 571 GLN A O 1
ATOM 4452 N N . SER A 1 572 ? -10.705 12.151 -11.871 1.00 75.38 572 SER A N 1
ATOM 4453 C CA . SER A 1 572 ? -10.775 10.963 -12.737 1.00 75.38 572 SER A CA 1
ATOM 4454 C C . SER A 1 572 ? -12.129 10.256 -12.722 1.00 75.38 572 SER A C 1
ATOM 4456 O O . SER A 1 572 ? -12.500 9.660 -13.727 1.00 75.38 572 SER A O 1
ATOM 4458 N N . THR A 1 573 ? -12.866 10.255 -11.604 1.00 80.12 573 THR A N 1
ATOM 4459 C CA . THR A 1 573 ? -14.052 9.402 -11.440 1.00 80.12 573 THR A CA 1
ATOM 4460 C C . THR A 1 573 ? -14.926 9.739 -10.220 1.00 80.12 573 THR A C 1
ATOM 4462 O O . THR A 1 573 ? -14.423 10.124 -9.176 1.00 80.12 573 THR A O 1
ATOM 4465 N N . ASN A 1 574 ? -16.239 9.487 -10.259 1.00 83.19 574 ASN A N 1
ATOM 4466 C CA . ASN A 1 574 ? -17.125 9.669 -9.091 1.00 83.19 574 ASN A CA 1
ATOM 4467 C C . ASN A 1 574 ? -17.592 8.343 -8.448 1.00 83.19 574 ASN A C 1
ATOM 4469 O O . ASN A 1 574 ? -18.683 8.257 -7.884 1.00 83.19 574 ASN A O 1
ATOM 4473 N N . LEU A 1 575 ? -16.786 7.290 -8.559 1.00 89.00 575 LEU A N 1
ATOM 4474 C CA . LEU A 1 575 ? -17.148 5.940 -8.115 1.00 89.00 575 LEU A CA 1
ATOM 4475 C C . LEU A 1 575 ? -17.029 5.755 -6.590 1.00 89.00 575 LEU A C 1
ATOM 4477 O O . LEU A 1 575 ? -16.255 6.465 -5.940 1.00 89.00 575 LEU A O 1
ATOM 4481 N N . PRO A 1 576 ? -17.770 4.796 -5.998 1.00 92.62 576 PRO A N 1
ATOM 4482 C CA . PRO A 1 576 ? -17.594 4.429 -4.594 1.00 92.62 576 PRO A CA 1
ATOM 4483 C C . PRO A 1 576 ? -16.168 3.929 -4.329 1.00 92.62 576 PRO A C 1
ATOM 4485 O O . PRO A 1 576 ? -15.575 3.263 -5.177 1.00 92.62 576 PRO A O 1
ATOM 4488 N N . ILE A 1 577 ? -15.641 4.227 -3.137 1.00 95.06 577 ILE A N 1
ATOM 4489 C CA . ILE A 1 577 ? -14.284 3.843 -2.728 1.00 95.06 577 ILE A CA 1
ATOM 4490 C C . ILE A 1 577 ? -14.341 2.632 -1.811 1.00 95.06 577 ILE A C 1
ATOM 4492 O O . ILE A 1 577 ? -14.984 2.673 -0.754 1.00 95.06 577 ILE A O 1
ATOM 4496 N N . TRP A 1 578 ? -13.625 1.577 -2.182 1.00 97.19 578 TRP A N 1
ATOM 4497 C CA . TRP A 1 578 ? -13.414 0.399 -1.351 1.00 97.19 578 TRP A CA 1
ATOM 4498 C C . TRP A 1 578 ? -11.940 0.258 -1.008 1.00 97.19 578 TRP A C 1
ATOM 4500 O O . TRP A 1 578 ? -11.070 0.471 -1.853 1.00 97.19 578 TRP A O 1
ATOM 4510 N N . SER A 1 579 ? -11.661 -0.174 0.217 1.00 97.81 579 SER A N 1
ATOM 4511 C CA . SER A 1 579 ? -10.374 -0.783 0.502 1.00 97.81 579 SER A CA 1
ATOM 4512 C C . SER A 1 579 ? -10.485 -2.284 0.273 1.00 97.81 579 SER A C 1
ATOM 4514 O O . SER A 1 579 ? -11.138 -2.967 1.058 1.00 97.81 579 SER A O 1
ATOM 4516 N N . THR A 1 580 ? -9.878 -2.792 -0.798 1.00 97.75 580 THR A N 1
ATOM 4517 C CA . THR A 1 580 ? -9.849 -4.222 -1.124 1.00 97.75 580 THR A CA 1
ATOM 4518 C C . THR A 1 580 ? -8.788 -4.986 -0.352 1.00 97.75 580 THR A C 1
ATOM 4520 O O . THR A 1 580 ? -8.894 -6.193 -0.306 1.00 97.75 580 THR A O 1
ATOM 4523 N N . GLU A 1 581 ? -7.851 -4.330 0.330 1.00 96.88 581 GLU A N 1
ATOM 4524 C CA . GLU A 1 581 ? -7.044 -4.919 1.407 1.00 96.88 581 GLU A CA 1
ATOM 4525 C C . GLU A 1 581 ? -6.658 -3.850 2.423 1.00 96.88 581 GLU A C 1
ATOM 4527 O O . GLU A 1 581 ? -6.341 -2.725 2.051 1.00 96.88 581 GLU A O 1
ATOM 4532 N N . GLY A 1 582 ? -6.590 -4.205 3.700 1.00 96.12 582 GLY A N 1
ATOM 4533 C CA . GLY A 1 582 ? -5.997 -3.349 4.714 1.00 96.12 582 GLY A CA 1
ATOM 4534 C C . GLY A 1 582 ? -5.942 -4.015 6.081 1.00 96.12 582 GLY A C 1
ATOM 4535 O O . GLY A 1 582 ? -6.732 -4.904 6.397 1.00 96.12 582 GLY A O 1
ATOM 4536 N N . SER A 1 583 ? -4.957 -3.608 6.877 1.00 95.75 583 SER A N 1
ATOM 4537 C CA . SER A 1 583 ? -4.772 -3.973 8.285 1.00 95.75 583 SER A CA 1
ATOM 4538 C C . SER A 1 583 ? -3.577 -3.196 8.856 1.00 95.75 583 SER A C 1
ATOM 4540 O O . SER A 1 583 ? -3.085 -2.231 8.257 1.00 95.75 583 SER A O 1
ATOM 4542 N N . TRP A 1 584 ? -3.052 -3.645 9.997 1.00 93.62 584 TRP A N 1
ATOM 4543 C CA . TRP A 1 584 ? -1.752 -3.215 10.508 1.00 93.62 584 TRP A CA 1
ATOM 4544 C C . TRP A 1 584 ? -0.545 -3.817 9.764 1.00 93.62 584 TRP A C 1
ATOM 4546 O O . TRP A 1 584 ? 0.586 -3.502 10.117 1.00 93.62 584 TRP A O 1
ATOM 4556 N N . GLY A 1 585 ? -0.725 -4.658 8.741 1.00 92.06 585 GLY A N 1
ATOM 4557 C CA . GLY A 1 585 ? 0.379 -5.351 8.064 1.00 92.06 585 GLY A CA 1
ATOM 4558 C C . GLY A 1 585 ? 0.986 -6.456 8.933 1.00 92.06 585 GLY A C 1
ATOM 4559 O O . GLY A 1 585 ? 0.273 -7.048 9.746 1.00 92.06 585 GLY A O 1
ATOM 4560 N N . ASP A 1 586 ? 2.286 -6.752 8.792 1.00 90.62 586 ASP A N 1
ATOM 4561 C CA . ASP A 1 586 ? 2.932 -7.806 9.591 1.00 90.62 586 ASP A CA 1
ATOM 4562 C C . ASP A 1 586 ? 2.814 -7.524 11.097 1.00 90.62 586 ASP A C 1
ATOM 4564 O O . ASP A 1 586 ? 3.325 -6.535 11.627 1.00 90.62 586 ASP A O 1
ATOM 4568 N N . THR A 1 587 ? 2.143 -8.435 11.798 1.00 89.69 587 THR A N 1
ATOM 4569 C CA . THR A 1 587 ? 1.756 -8.277 13.203 1.00 89.69 587 THR A CA 1
ATOM 4570 C C . THR A 1 587 ? 2.967 -8.120 14.116 1.00 89.69 587 THR A C 1
ATOM 4572 O O . THR A 1 587 ? 2.929 -7.328 15.052 1.00 89.69 587 THR A O 1
ATOM 4575 N N . ARG A 1 588 ? 4.070 -8.833 13.854 1.00 87.88 588 ARG A N 1
ATOM 4576 C CA . ARG A 1 588 ? 5.261 -8.756 14.714 1.00 87.88 588 ARG A CA 1
ATOM 4577 C C . ARG A 1 588 ? 6.002 -7.440 14.538 1.00 87.88 588 ARG A C 1
ATOM 4579 O O . ARG A 1 588 ? 6.592 -6.954 15.497 1.00 87.88 588 ARG A O 1
ATOM 4586 N N . LEU A 1 589 ? 6.006 -6.907 13.320 1.00 86.44 589 LEU A N 1
ATOM 4587 C CA . LEU A 1 589 ? 6.744 -5.693 12.985 1.00 86.44 589 LEU A CA 1
ATOM 4588 C C . LEU A 1 589 ? 5.962 -4.429 13.336 1.00 86.44 589 LEU A C 1
ATOM 4590 O O . LEU A 1 589 ? 6.536 -3.488 13.879 1.00 86.44 589 LEU A O 1
ATOM 4594 N N . ASN A 1 590 ? 4.665 -4.411 13.036 1.00 89.88 590 ASN A N 1
ATOM 4595 C CA . ASN A 1 590 ? 3.895 -3.172 13.007 1.00 89.88 590 ASN A CA 1
ATOM 4596 C C . ASN A 1 590 ? 2.973 -2.985 14.216 1.00 89.88 590 ASN A C 1
ATOM 4598 O O . ASN A 1 590 ? 2.677 -1.840 14.564 1.00 89.88 590 ASN A O 1
ATOM 4602 N N . LEU A 1 591 ? 2.495 -4.076 14.833 1.00 91.50 591 LEU A N 1
ATOM 4603 C CA . LEU A 1 591 ? 1.556 -4.007 15.958 1.00 91.50 591 LEU A CA 1
ATOM 4604 C C . LEU A 1 591 ? 1.609 -5.262 16.861 1.00 91.50 591 LEU A C 1
ATOM 4606 O O . LEU A 1 591 ? 0.652 -6.037 16.903 1.00 91.50 591 LEU A O 1
ATOM 4610 N N . PRO A 1 592 ? 2.720 -5.499 17.585 1.00 90.25 592 PRO A N 1
ATOM 4611 C CA . PRO A 1 592 ? 2.927 -6.750 18.322 1.00 90.25 592 PRO A CA 1
ATOM 4612 C C . PRO A 1 592 ? 2.092 -6.879 19.604 1.00 90.25 592 PRO A C 1
ATOM 4614 O O . PRO A 1 592 ? 1.872 -8.000 20.059 1.00 90.25 592 PRO A O 1
ATOM 4617 N N . ASP A 1 593 ? 1.644 -5.765 20.189 1.00 92.38 593 ASP A N 1
ATOM 4618 C CA . ASP A 1 593 ? 0.886 -5.755 21.444 1.00 92.38 593 ASP A CA 1
ATOM 4619 C C . ASP A 1 593 ? -0.604 -6.107 21.203 1.00 92.38 593 ASP A C 1
ATOM 4621 O O . ASP A 1 593 ? -1.268 -5.419 20.419 1.00 92.38 593 ASP A O 1
ATOM 4625 N N . PRO A 1 594 ? -1.152 -7.162 21.843 1.00 92.50 594 PRO A N 1
ATOM 4626 C CA . PRO A 1 594 ? -2.538 -7.583 21.633 1.00 92.50 594 PRO A CA 1
ATOM 4627 C C . PRO A 1 594 ? -3.594 -6.541 22.020 1.00 92.50 594 PRO A C 1
ATOM 4629 O O . PRO A 1 594 ? -4.632 -6.463 21.364 1.00 92.50 594 PRO A O 1
ATOM 4632 N N . ASP A 1 595 ? -3.354 -5.715 23.041 1.00 93.44 595 ASP A N 1
ATOM 4633 C CA . ASP A 1 595 ? -4.295 -4.664 23.437 1.00 93.44 595 ASP A CA 1
ATOM 4634 C C . ASP A 1 595 ? -4.331 -3.535 22.406 1.00 93.44 595 ASP A C 1
ATOM 4636 O O . ASP A 1 595 ? -5.407 -3.028 22.066 1.00 93.44 595 ASP A O 1
ATOM 4640 N N . MET A 1 596 ? -3.174 -3.202 21.829 1.00 95.25 596 MET A N 1
ATOM 4641 C CA . MET A 1 596 ? -3.094 -2.279 20.697 1.00 95.25 596 MET A CA 1
ATOM 4642 C C . MET A 1 596 ? -3.806 -2.831 19.455 1.00 95.25 596 MET A C 1
ATOM 4644 O O . MET A 1 596 ? -4.457 -2.059 18.747 1.00 95.25 596 MET A O 1
ATOM 4648 N N . GLN A 1 597 ? -3.745 -4.146 19.203 1.00 95.50 597 GLN A N 1
ATOM 4649 C CA . GLN A 1 597 ? -4.494 -4.800 18.117 1.00 95.50 597 GLN A CA 1
ATOM 4650 C C . GLN A 1 597 ? -6.008 -4.685 18.322 1.00 95.50 597 GLN A C 1
ATOM 4652 O O . GLN A 1 597 ? -6.717 -4.311 17.388 1.00 95.50 597 GLN A O 1
ATOM 4657 N N . MET A 1 598 ? -6.512 -4.929 19.539 1.00 95.69 598 MET A N 1
ATOM 4658 C CA . MET A 1 598 ? -7.940 -4.754 19.847 1.00 95.69 598 MET A CA 1
ATOM 4659 C C . MET A 1 598 ? -8.396 -3.320 19.568 1.00 95.69 598 MET A C 1
ATOM 4661 O O . MET A 1 598 ? -9.364 -3.102 18.839 1.00 95.69 598 MET A O 1
ATOM 4665 N N . GLY A 1 599 ? -7.661 -2.335 20.097 1.00 96.56 599 GLY A N 1
ATOM 4666 C CA . GLY A 1 599 ? -7.965 -0.924 19.871 1.00 96.56 599 GLY A CA 1
ATOM 4667 C C . GLY A 1 599 ? -7.861 -0.522 18.400 1.00 96.56 599 GLY A C 1
ATOM 4668 O O . GLY A 1 599 ? -8.620 0.325 17.941 1.00 96.56 599 GLY A O 1
ATOM 4669 N N . PHE A 1 600 ? -6.950 -1.120 17.630 1.00 97.50 600 PHE A N 1
ATOM 4670 C CA . PHE A 1 600 ? -6.826 -0.858 16.197 1.00 97.50 600 PHE A CA 1
ATOM 4671 C C . PHE A 1 600 ? -8.084 -1.259 15.425 1.00 97.50 600 PHE A C 1
ATOM 4673 O O . PHE A 1 600 ? -8.551 -0.456 14.623 1.00 97.50 600 PHE A O 1
ATOM 4680 N N . ILE A 1 601 ? -8.640 -2.457 15.661 1.00 97.38 601 ILE A N 1
ATOM 4681 C CA . ILE A 1 601 ? -9.815 -2.951 14.917 1.00 97.38 601 ILE A CA 1
ATOM 4682 C C . ILE A 1 601 ? -10.968 -1.953 14.999 1.00 97.38 601 ILE A C 1
ATOM 4684 O O . ILE A 1 601 ? -11.481 -1.508 13.975 1.00 97.38 601 ILE A O 1
ATOM 4688 N N . ALA A 1 602 ? -11.324 -1.544 16.215 1.00 97.50 602 ALA A N 1
ATOM 4689 C CA . ALA A 1 602 ? -12.409 -0.598 16.434 1.00 97.50 602 ALA A CA 1
ATOM 4690 C C . ALA A 1 602 ? -12.175 0.728 15.700 1.00 97.50 602 ALA A C 1
ATOM 4692 O O . ALA A 1 602 ? -13.043 1.199 14.966 1.00 97.50 602 ALA A O 1
ATOM 4693 N N . ARG A 1 603 ? -10.975 1.300 15.841 1.00 98.12 603 ARG A N 1
ATOM 4694 C CA . ARG A 1 603 ? -10.618 2.583 15.223 1.00 98.12 603 ARG A CA 1
ATOM 4695 C C . ARG A 1 603 ? -10.599 2.505 13.699 1.00 98.12 603 ARG A C 1
ATOM 4697 O O . ARG A 1 603 ? -11.091 3.418 13.048 1.00 98.12 603 ARG A O 1
ATOM 4704 N N . TYR A 1 604 ? -10.096 1.411 13.131 1.00 98.25 604 TYR A N 1
ATOM 4705 C CA . TYR A 1 604 ? -10.021 1.204 11.685 1.00 98.25 604 TYR A CA 1
ATOM 4706 C C . TYR A 1 604 ? -11.403 1.221 11.023 1.00 98.25 604 TYR A C 1
ATOM 4708 O O . TYR A 1 604 ? -11.623 1.986 10.084 1.00 98.25 604 TYR A O 1
ATOM 4716 N N . PHE A 1 605 ? -12.360 0.454 11.552 1.00 98.38 605 PHE A N 1
ATOM 4717 C CA . PHE A 1 605 ? -13.704 0.394 10.974 1.00 98.38 605 PHE A CA 1
ATOM 4718 C C . PHE A 1 605 ? -14.531 1.652 11.256 1.00 98.38 605 PHE A C 1
ATOM 4720 O O . PHE A 1 605 ? -15.163 2.169 10.333 1.00 98.38 605 PHE A O 1
ATOM 4727 N N . LEU A 1 606 ? -14.494 2.191 12.482 1.00 98.06 606 LEU A N 1
ATOM 4728 C CA . LEU A 1 606 ? -15.229 3.416 12.830 1.00 98.06 606 LEU A CA 1
ATOM 4729 C C . LEU A 1 606 ? -14.776 4.604 11.973 1.00 98.06 606 LEU A C 1
ATOM 4731 O O . LEU A 1 606 ? -15.604 5.280 11.361 1.00 98.06 606 LEU A O 1
ATOM 4735 N N . VAL A 1 607 ? -13.462 4.830 11.880 1.00 97.69 607 VAL A N 1
ATOM 4736 C CA . VAL A 1 607 ? -12.900 5.935 11.093 1.00 97.69 607 VAL A CA 1
ATOM 4737 C C . VAL A 1 607 ? -13.122 5.706 9.603 1.00 97.69 607 VAL A C 1
ATOM 4739 O O . VAL A 1 607 ? -13.513 6.636 8.903 1.00 97.69 607 VAL A O 1
ATOM 4742 N N . GLY A 1 608 ? -12.936 4.485 9.100 1.00 96.81 608 GLY A N 1
ATOM 4743 C CA . GLY A 1 608 ? -13.139 4.206 7.682 1.00 96.81 608 GLY A CA 1
ATOM 4744 C C . GLY A 1 608 ? -14.583 4.427 7.219 1.00 96.81 608 GLY A C 1
ATOM 4745 O O . GLY A 1 608 ? -14.787 5.059 6.180 1.00 96.81 608 GLY A O 1
ATOM 4746 N N . TRP A 1 609 ? -15.582 4.004 8.005 1.00 96.38 609 TRP A N 1
ATOM 4747 C CA . TRP A 1 609 ? -16.990 4.292 7.693 1.00 96.38 609 TRP A CA 1
ATOM 4748 C C . TRP A 1 609 ? -17.260 5.795 7.733 1.00 96.38 609 TRP A C 1
ATOM 4750 O O . TRP A 1 609 ? -17.864 6.345 6.815 1.00 96.38 609 TRP A O 1
ATOM 4760 N N . SER A 1 610 ? -16.758 6.467 8.773 1.00 95.88 610 SER A N 1
ATOM 4761 C CA . SER A 1 610 ? -16.913 7.910 8.950 1.00 95.88 610 SER A CA 1
ATOM 4762 C C . SER A 1 610 ? -16.325 8.742 7.811 1.00 95.88 610 SER A C 1
ATOM 4764 O O . SER A 1 610 ? -16.803 9.849 7.577 1.00 95.88 610 SER A O 1
ATOM 4766 N N . LEU A 1 611 ? -15.259 8.271 7.164 1.00 93.94 611 LEU A N 1
ATOM 4767 C CA . LEU A 1 611 ? -14.651 8.958 6.024 1.00 93.94 611 LEU A CA 1
ATOM 4768 C C . LEU A 1 611 ? -15.478 8.758 4.750 1.00 93.94 611 LEU A C 1
ATOM 4770 O O . LEU A 1 611 ? -15.594 9.680 3.952 1.00 93.94 611 LEU A O 1
ATOM 4774 N N . GLY A 1 612 ? -16.098 7.584 4.592 1.00 92.75 612 GLY A N 1
ATOM 4775 C CA . GLY A 1 612 ? -16.962 7.261 3.456 1.00 92.75 612 GLY A CA 1
ATOM 4776 C C . GLY A 1 612 ? -16.545 6.021 2.666 1.00 92.75 612 GLY A C 1
ATOM 4777 O O . GLY A 1 612 ? -17.104 5.779 1.591 1.00 92.75 612 GLY A O 1
ATOM 4778 N N . PHE A 1 613 ? -15.592 5.219 3.161 1.00 95.62 613 PHE A N 1
ATOM 4779 C CA . PHE A 1 613 ? -15.313 3.914 2.560 1.00 95.62 613 PHE A CA 1
ATOM 4780 C C . PHE A 1 613 ? -16.590 3.078 2.572 1.00 95.62 613 PHE A C 1
ATOM 4782 O O . PHE A 1 613 ? -17.234 2.924 3.607 1.00 95.62 613 PHE A O 1
ATOM 4789 N N . SER A 1 614 ? -16.956 2.509 1.425 1.00 94.50 614 SER A N 1
ATOM 4790 C CA . SER A 1 614 ? -18.149 1.658 1.357 1.00 94.50 614 SER A CA 1
ATOM 4791 C C . SER A 1 614 ? -17.857 0.219 1.784 1.00 94.50 614 SER A C 1
ATOM 4793 O O . SER A 1 614 ? -18.788 -0.501 2.141 1.00 94.50 614 SER A O 1
ATOM 4795 N N . ARG A 1 615 ? -16.581 -0.200 1.744 1.00 95.94 615 ARG A N 1
ATOM 4796 C CA . ARG A 1 615 ? -16.083 -1.511 2.192 1.00 95.94 615 ARG A CA 1
ATOM 4797 C C . ARG A 1 615 ? -14.635 -1.434 2.647 1.00 95.94 615 ARG A C 1
ATOM 4799 O O . ARG A 1 615 ? -13.844 -0.713 2.035 1.00 95.94 615 ARG A O 1
ATOM 4806 N N . LEU A 1 616 ? -14.300 -2.228 3.658 1.00 98.00 616 LEU A N 1
ATOM 4807 C CA . LEU A 1 616 ? -12.940 -2.467 4.124 1.00 98.00 616 LEU A CA 1
ATOM 4808 C C . LEU A 1 616 ? -12.705 -3.977 4.227 1.00 98.00 616 LEU A C 1
ATOM 4810 O O . LEU A 1 616 ? -13.274 -4.644 5.092 1.00 98.00 616 LEU A O 1
ATOM 4814 N N . TYR A 1 617 ? -11.875 -4.521 3.341 1.00 98.06 617 TYR A N 1
ATOM 4815 C CA . TYR A 1 617 ? -11.501 -5.930 3.361 1.00 98.06 617 TYR A CA 1
ATOM 4816 C C . TYR A 1 617 ? -10.243 -6.137 4.201 1.00 98.06 617 TYR A C 1
ATOM 4818 O O . TYR A 1 617 ? -9.158 -5.662 3.868 1.00 98.06 617 TYR A O 1
ATOM 4826 N N . TRP A 1 618 ? -10.382 -6.889 5.285 1.00 97.56 618 TRP A N 1
ATOM 4827 C CA . TRP A 1 618 ? -9.292 -7.170 6.203 1.00 97.56 618 TRP A CA 1
ATOM 4828 C C . TRP A 1 618 ? -8.299 -8.171 5.615 1.00 97.56 618 TRP A C 1
ATOM 4830 O O . TRP A 1 618 ? -8.703 -9.246 5.165 1.00 97.56 618 TRP A O 1
ATOM 4840 N N . TYR A 1 619 ? -7.008 -7.842 5.639 1.00 94.88 619 TYR A N 1
ATOM 4841 C CA . TYR A 1 619 ? -5.935 -8.742 5.210 1.00 94.88 619 TYR A CA 1
ATOM 4842 C C . TYR A 1 619 ? -4.954 -9.013 6.369 1.00 94.88 619 TYR A C 1
ATOM 4844 O O . TYR A 1 619 ? -4.208 -8.126 6.785 1.00 94.88 619 TYR A O 1
ATOM 4852 N N . ALA A 1 620 ? -4.916 -10.213 6.943 1.00 85.62 620 ALA A N 1
ATOM 4853 C CA . ALA A 1 620 ? -5.817 -11.344 6.731 1.00 85.62 620 ALA A CA 1
ATOM 4854 C C . ALA A 1 620 ? -6.115 -12.060 8.056 1.00 85.62 620 ALA A C 1
ATOM 4856 O O . ALA A 1 620 ? -5.442 -11.854 9.068 1.00 85.62 620 ALA A O 1
ATOM 4857 N N . ALA A 1 621 ? -7.143 -12.909 8.067 1.00 87.44 621 ALA A N 1
ATOM 4858 C CA . ALA A 1 621 ? -7.584 -13.572 9.291 1.00 87.44 621 ALA A CA 1
ATOM 4859 C C . ALA A 1 621 ? -6.488 -14.448 9.925 1.00 87.44 621 ALA A C 1
ATOM 4861 O O . ALA A 1 621 ? -6.371 -14.488 11.147 1.00 87.44 621 ALA A O 1
ATOM 4862 N N . ASP A 1 622 ? -5.693 -15.156 9.123 1.00 86.25 622 ASP A N 1
ATOM 4863 C CA . ASP A 1 622 ? -4.975 -16.361 9.556 1.00 86.25 622 ASP A CA 1
ATOM 4864 C C . ASP A 1 622 ? -3.479 -16.416 9.190 1.00 86.25 622 ASP A C 1
ATOM 4866 O O . ASP A 1 622 ? -2.793 -17.376 9.549 1.00 86.25 622 ASP A O 1
ATOM 4870 N N . ASN A 1 623 ? -2.930 -15.391 8.530 1.00 88.06 623 ASN A N 1
ATOM 4871 C CA . ASN A 1 623 ? -1.495 -15.310 8.224 1.00 88.06 623 ASN A CA 1
ATOM 4872 C C . ASN A 1 623 ? -0.755 -14.374 9.212 1.00 88.06 623 ASN A C 1
ATOM 4874 O O . ASN A 1 623 ? -1.222 -14.138 10.326 1.00 88.06 623 ASN A O 1
ATOM 4878 N N . SER A 1 624 ? 0.479 -13.937 8.923 1.00 89.06 624 SER A N 1
ATOM 4879 C CA . SER A 1 624 ? 1.197 -13.000 9.815 1.00 89.06 624 SER A CA 1
ATOM 4880 C C . SER A 1 624 ? 0.736 -11.547 9.696 1.00 89.06 624 SER A C 1
ATOM 4882 O O . SER A 1 624 ? 1.016 -10.758 10.600 1.00 89.06 624 SER A O 1
ATOM 4884 N N . TRP A 1 625 ? 0.011 -11.199 8.639 1.00 91.25 625 TRP A N 1
ATOM 4885 C CA . TRP A 1 625 ? -0.494 -9.862 8.371 1.00 91.25 625 TRP A CA 1
ATOM 4886 C C . TRP A 1 625 ? -1.893 -9.717 8.958 1.00 91.25 625 TRP A C 1
ATOM 4888 O O . TRP A 1 625 ? -2.742 -10.562 8.714 1.00 91.25 625 TRP A O 1
ATOM 4898 N N . GLY A 1 626 ? -2.145 -8.693 9.774 1.00 91.69 626 GLY A N 1
ATOM 4899 C CA . GLY A 1 626 ? -3.490 -8.472 10.324 1.00 91.69 626 GLY A CA 1
ATOM 4900 C C . GLY A 1 626 ? -4.028 -9.601 11.222 1.00 91.69 626 GLY A C 1
ATOM 4901 O O . GLY A 1 626 ? -5.237 -9.705 11.385 1.00 91.69 626 GLY A O 1
ATOM 4902 N N . ARG A 1 627 ? -3.170 -10.467 11.779 1.00 91.69 627 ARG A N 1
ATOM 4903 C CA . ARG A 1 627 ? -3.561 -11.773 12.342 1.00 91.69 627 ARG A CA 1
ATOM 4904 C C . ARG A 1 627 ? -4.708 -11.698 13.358 1.00 91.69 627 ARG A C 1
ATOM 4906 O O . ARG A 1 627 ? -4.542 -11.161 14.453 1.00 91.69 627 ARG A O 1
ATOM 4913 N N . LEU A 1 628 ? -5.817 -12.369 13.053 1.00 93.31 628 LEU A N 1
ATOM 4914 C CA . LEU A 1 628 ? -6.967 -12.537 13.953 1.00 93.31 628 LEU A CA 1
ATOM 4915 C C . LEU A 1 628 ? -7.027 -13.941 14.569 1.00 93.31 628 LEU A C 1
ATOM 4917 O O . LEU A 1 628 ? -7.521 -14.121 15.680 1.00 93.31 628 LEU A O 1
ATOM 4921 N N . ILE A 1 629 ? -6.485 -14.942 13.884 1.00 91.12 629 ILE A N 1
ATOM 4922 C CA . ILE A 1 629 ? -6.509 -16.340 14.299 1.00 91.12 629 ILE A CA 1
ATOM 4923 C C . ILE A 1 629 ? -5.092 -16.897 14.209 1.00 91.12 629 ILE A C 1
ATOM 4925 O O . ILE A 1 629 ? -4.409 -16.748 13.197 1.00 91.12 629 ILE A O 1
ATOM 4929 N N . TYR A 1 630 ? -4.639 -17.560 15.268 1.00 88.19 630 TYR A N 1
ATOM 4930 C CA . TYR A 1 630 ? -3.430 -18.370 15.217 1.00 88.19 630 TYR A CA 1
ATOM 4931 C C . TYR A 1 630 ? -3.737 -19.726 14.568 1.00 88.19 630 TYR A C 1
ATOM 4933 O O . TYR A 1 630 ? -4.617 -20.442 15.059 1.00 88.19 630 TYR A O 1
ATOM 4941 N N . PRO A 1 631 ? -3.007 -20.121 13.509 1.00 84.62 631 PRO A N 1
ATOM 4942 C CA . PRO A 1 631 ? -3.027 -21.500 13.034 1.00 84.62 631 PRO A CA 1
ATOM 4943 C C . PRO A 1 631 ? -2.548 -22.471 14.122 1.00 84.62 631 PRO A C 1
ATOM 4945 O O . PRO A 1 631 ? -1.728 -22.103 14.969 1.00 84.62 631 PRO A O 1
ATOM 4948 N N . SER A 1 632 ? -3.028 -23.717 14.085 1.00 82.44 632 SER A N 1
ATOM 4949 C CA . SER A 1 632 ? -2.581 -24.757 15.020 1.00 82.44 632 SER A CA 1
ATOM 4950 C C . SER A 1 632 ? -1.060 -24.944 14.938 1.00 82.44 632 SER A C 1
ATOM 4952 O O . SER A 1 632 ? -0.486 -24.964 13.850 1.00 82.44 632 SER A O 1
ATOM 4954 N N . GLY A 1 633 ? -0.386 -25.016 16.086 1.00 79.56 633 GLY A N 1
ATOM 4955 C CA . GLY A 1 633 ? 1.077 -25.090 16.177 1.00 79.56 633 GLY A CA 1
ATOM 4956 C C . GLY A 1 633 ? 1.807 -23.742 16.092 1.00 79.56 633 GLY A C 1
ATOM 4957 O O . GLY A 1 633 ? 3.022 -23.697 16.284 1.00 79.56 633 GLY A O 1
ATOM 4958 N N . ILE A 1 634 ? 1.104 -22.628 15.864 1.00 80.06 634 ILE A N 1
ATOM 4959 C CA . ILE A 1 634 ? 1.675 -21.275 15.884 1.00 80.06 634 ILE A CA 1
ATOM 4960 C C . ILE A 1 634 ? 1.254 -20.552 17.168 1.00 80.06 634 ILE A C 1
ATOM 4962 O O . ILE A 1 634 ? 0.089 -20.568 17.546 1.00 80.06 634 ILE A O 1
ATOM 4966 N N . GLY A 1 635 ? 2.190 -19.862 17.832 1.00 71.44 635 GLY A N 1
ATOM 4967 C CA . GLY A 1 635 ? 1.864 -18.960 18.949 1.00 71.44 635 GLY A CA 1
ATOM 4968 C C . GLY A 1 635 ? 1.192 -19.650 20.142 1.00 71.44 635 GLY A C 1
ATOM 4969 O O . GLY A 1 635 ? 0.263 -19.092 20.713 1.00 71.44 635 GLY A O 1
ATOM 4970 N N . ASN A 1 636 ? 1.637 -20.864 20.489 1.00 81.38 636 ASN A N 1
ATOM 4971 C CA . ASN A 1 636 ? 1.045 -21.740 21.514 1.00 81.38 636 ASN A CA 1
ATOM 4972 C C . ASN A 1 636 ? -0.410 -22.170 21.240 1.00 81.38 636 ASN A C 1
ATOM 4974 O O . ASN A 1 636 ? -1.067 -22.711 22.129 1.00 81.38 636 ASN A O 1
ATOM 4978 N N . CYS A 1 637 ? -0.922 -21.965 20.022 1.00 85.44 637 CYS A N 1
ATOM 4979 C CA . CYS A 1 637 ? -2.235 -22.467 19.651 1.00 85.44 637 CYS A CA 1
ATOM 4980 C C . CYS A 1 637 ? -2.222 -23.993 19.513 1.00 85.44 637 CYS A C 1
ATOM 4982 O O . CYS A 1 637 ? -1.510 -24.549 18.675 1.00 85.44 637 CYS A O 1
ATOM 4984 N N . HIS A 1 638 ? -3.068 -24.653 20.301 1.00 86.31 638 HIS A N 1
ATOM 4985 C CA . HIS A 1 638 ? -3.371 -26.075 20.188 1.00 86.31 638 HIS A CA 1
ATOM 4986 C C . HIS A 1 638 ? -4.880 -26.237 20.022 1.00 86.31 638 HIS A C 1
ATOM 4988 O O . HIS A 1 638 ? -5.620 -26.339 20.999 1.00 86.31 638 HIS A O 1
ATOM 4994 N N . ASP A 1 639 ? -5.332 -26.270 18.772 1.00 82.94 639 ASP A N 1
ATOM 4995 C CA . ASP A 1 639 ? -6.754 -26.332 18.410 1.00 82.94 639 ASP A CA 1
ATOM 4996 C C . ASP A 1 639 ? -7.376 -27.734 18.561 1.00 82.94 639 ASP A C 1
ATOM 4998 O O . ASP A 1 639 ? -8.518 -27.954 18.159 1.00 82.94 639 ASP A O 1
ATOM 5002 N N . ARG A 1 640 ? -6.619 -28.686 19.128 1.00 85.31 640 ARG A N 1
ATOM 5003 C CA . ARG A 1 640 ? -7.015 -30.078 19.404 1.00 85.31 640 ARG A CA 1
ATOM 5004 C C . ARG A 1 640 ? -7.562 -30.823 18.177 1.00 85.31 640 ARG A C 1
ATOM 5006 O O . ARG A 1 640 ? -8.381 -31.723 18.332 1.00 85.31 640 ARG A O 1
ATOM 5013 N N . GLY A 1 641 ? -7.099 -30.464 16.978 1.00 79.06 641 GLY A N 1
ATOM 5014 C CA . GLY A 1 641 ? -7.512 -31.108 15.728 1.00 79.06 641 GLY A CA 1
ATOM 5015 C C . GLY A 1 641 ? -8.839 -30.596 15.166 1.00 79.06 641 GLY A C 1
ATOM 5016 O O . GLY A 1 641 ? -9.415 -31.241 14.300 1.00 79.06 641 GLY A O 1
ATOM 5017 N N . THR A 1 642 ? -9.343 -29.453 15.643 1.00 79.81 642 THR A N 1
ATOM 5018 C CA . THR A 1 642 ? -10.556 -28.831 15.082 1.00 79.81 642 THR A CA 1
ATOM 5019 C C . THR A 1 642 ? -10.323 -28.176 13.722 1.00 79.81 642 THR A C 1
ATOM 5021 O O . THR A 1 642 ? -11.294 -27.887 13.032 1.00 79.81 642 THR A O 1
ATOM 5024 N N . HIS A 1 643 ? -9.067 -27.897 13.349 1.00 77.00 643 HIS A N 1
ATOM 5025 C CA . HIS A 1 643 ? -8.680 -27.108 12.170 1.00 77.00 643 HIS A CA 1
ATOM 5026 C C . HIS A 1 643 ? -9.214 -25.657 12.181 1.00 77.00 643 HIS A C 1
ATOM 5028 O O . HIS A 1 643 ? -8.990 -24.883 11.249 1.00 77.00 643 HIS A O 1
ATOM 5034 N N . LEU A 1 644 ? -9.853 -25.238 13.282 1.00 80.69 644 LEU A N 1
ATOM 5035 C CA . LEU A 1 644 ? -10.386 -23.894 13.498 1.00 80.69 644 LEU A CA 1
ATOM 5036 C C . LEU A 1 644 ? -9.373 -22.949 14.141 1.00 80.69 644 LEU A C 1
ATOM 5038 O O . LEU A 1 644 ? -9.626 -21.744 14.190 1.00 80.69 644 LEU A O 1
ATOM 5042 N N . GLY A 1 645 ? -8.180 -23.409 14.531 1.00 87.12 645 GLY A N 1
ATOM 5043 C CA . GLY A 1 645 ? -7.154 -22.560 15.155 1.00 87.12 645 GLY A CA 1
ATOM 5044 C C . GLY A 1 645 ? -7.638 -21.860 16.431 1.00 87.12 645 GLY A C 1
ATOM 5045 O O . GLY A 1 645 ? -8.646 -22.239 17.023 1.00 87.12 645 GLY A O 1
ATOM 5046 N N . CYS A 1 646 ? -6.907 -20.836 16.870 1.00 89.31 646 CYS A N 1
ATOM 5047 C CA . CYS A 1 646 ? -7.183 -20.139 18.128 1.00 89.31 646 CYS A CA 1
ATOM 5048 C C . CYS A 1 646 ? -7.416 -18.649 17.887 1.00 89.31 646 CYS A C 1
ATOM 5050 O O . CYS A 1 646 ? -6.551 -17.966 17.334 1.00 89.31 646 CYS A O 1
ATOM 5052 N N . ALA A 1 647 ? -8.566 -18.143 18.330 1.00 90.69 647 ALA A N 1
ATOM 5053 C CA . ALA A 1 647 ? -8.892 -16.722 18.283 1.00 90.69 647 ALA A CA 1
ATOM 5054 C C . ALA A 1 647 ? -7.884 -15.888 19.095 1.00 90.69 647 ALA A C 1
ATOM 5056 O O . ALA A 1 647 ? -7.518 -16.253 20.214 1.00 90.69 647 ALA A O 1
ATOM 5057 N N . THR A 1 648 ? -7.442 -14.759 18.540 1.00 92.06 648 THR A N 1
ATOM 5058 C CA . THR A 1 648 ? -6.687 -13.738 19.281 1.00 92.06 648 THR A CA 1
ATOM 5059 C C . THR A 1 648 ? -7.639 -12.813 20.051 1.00 92.06 648 THR A C 1
ATOM 5061 O O . THR A 1 648 ? -8.831 -12.762 19.738 1.00 92.06 648 THR A O 1
ATOM 5064 N N . PRO A 1 649 ? -7.142 -12.000 21.002 1.00 92.19 649 PRO A N 1
ATOM 5065 C CA . PRO A 1 649 ? -7.941 -10.919 21.586 1.00 92.19 649 PRO A CA 1
ATOM 5066 C C . PRO A 1 649 ? -8.544 -9.977 20.527 1.00 92.19 649 PRO A C 1
ATOM 5068 O O . PRO A 1 649 ? -9.685 -9.539 20.657 1.00 92.19 649 PRO A O 1
ATOM 5071 N N . ALA A 1 650 ? -7.838 -9.740 19.414 1.00 94.38 650 ALA A N 1
ATOM 5072 C CA . ALA A 1 650 ? -8.352 -8.943 18.301 1.00 94.38 650 ALA A CA 1
ATOM 5073 C C . ALA A 1 650 ? -9.568 -9.581 17.596 1.00 94.38 650 ALA A C 1
ATOM 5075 O O . ALA A 1 650 ? -10.416 -8.848 17.094 1.00 94.38 650 ALA A O 1
ATOM 5076 N N . THR A 1 651 ? -9.714 -10.915 17.602 1.00 94.00 651 THR A N 1
ATOM 5077 C CA . THR A 1 651 ? -10.940 -11.590 17.120 1.00 94.00 651 THR A CA 1
ATOM 5078 C C . THR A 1 651 ? -12.154 -11.270 17.993 1.00 94.00 651 THR A C 1
ATOM 5080 O O . THR A 1 651 ? -13.261 -11.079 17.480 1.00 94.00 651 THR A O 1
ATOM 5083 N N . VAL A 1 652 ? -11.965 -11.179 19.313 1.00 92.62 652 VAL A N 1
ATOM 5084 C CA . VAL A 1 652 ? -13.042 -10.786 20.235 1.00 92.62 652 VAL A CA 1
ATOM 5085 C C . VAL A 1 652 ? -13.433 -9.333 19.972 1.00 92.62 652 VAL A C 1
ATOM 5087 O O . VAL A 1 652 ? -14.608 -9.053 19.739 1.00 92.62 652 VAL A O 1
ATOM 5090 N N . ALA A 1 653 ? -12.442 -8.440 19.883 1.00 95.81 653 ALA A N 1
ATOM 5091 C CA . ALA A 1 653 ? -12.663 -7.034 19.557 1.00 95.81 653 ALA A CA 1
ATOM 5092 C C . ALA A 1 653 ? -13.377 -6.851 18.208 1.00 95.81 653 ALA A C 1
ATOM 5094 O O . ALA A 1 653 ? -14.301 -6.049 18.114 1.00 95.81 653 ALA A O 1
ATOM 5095 N N . TRP A 1 654 ? -13.015 -7.627 17.180 1.00 96.88 654 TRP A N 1
ATOM 5096 C CA . TRP A 1 654 ? -13.726 -7.636 15.900 1.00 96.88 654 TRP A CA 1
ATOM 5097 C C . TRP A 1 654 ? -15.209 -7.945 16.070 1.00 96.88 654 TRP A C 1
ATOM 5099 O O . TRP A 1 654 ? -16.050 -7.217 15.550 1.00 96.88 654 TRP A O 1
ATOM 5109 N N . SER A 1 655 ? -15.537 -9.006 16.808 1.00 95.12 655 SER A N 1
ATOM 5110 C CA . SER A 1 655 ? -16.928 -9.427 17.000 1.00 95.12 655 SER A CA 1
ATOM 5111 C C . SER A 1 655 ? -17.743 -8.355 17.730 1.00 95.12 655 SER A C 1
ATOM 5113 O O . SER A 1 655 ? -18.887 -8.100 17.355 1.00 95.12 655 SER A O 1
ATOM 5115 N N . GLN A 1 656 ? -17.138 -7.666 18.706 1.00 95.88 656 GLN A N 1
ATOM 5116 C CA . GLN A 1 656 ? -17.767 -6.520 19.371 1.00 95.88 656 GLN A CA 1
ATOM 5117 C C . GLN A 1 656 ? -18.000 -5.361 18.412 1.00 95.88 656 GLN A C 1
ATOM 5119 O O . GLN A 1 656 ? -19.110 -4.854 18.315 1.00 95.88 656 GLN A O 1
ATOM 5124 N N . VAL A 1 657 ? -16.975 -4.959 17.662 1.00 97.69 657 VAL A N 1
ATOM 5125 C CA . VAL A 1 657 ? -17.057 -3.826 16.731 1.00 97.69 657 VAL A CA 1
ATOM 5126 C C . VAL A 1 657 ? -18.074 -4.101 15.625 1.00 97.69 657 VAL A C 1
ATOM 5128 O O . VAL A 1 657 ? -18.853 -3.215 15.277 1.00 97.69 657 VAL A O 1
ATOM 5131 N N . PHE A 1 658 ? -18.132 -5.337 15.125 1.00 97.88 658 PHE A N 1
ATOM 5132 C CA . PHE A 1 658 ? -19.163 -5.773 14.189 1.00 97.88 658 PHE A CA 1
ATOM 5133 C C . PHE A 1 658 ? -20.563 -5.579 14.789 1.00 97.88 658 PHE A C 1
ATOM 5135 O O . PHE A 1 658 ? -21.415 -4.971 14.147 1.00 97.88 658 PHE A O 1
ATOM 5142 N N . ALA A 1 659 ? -20.792 -6.008 16.035 1.00 95.88 659 ALA A N 1
ATOM 5143 C CA . ALA A 1 659 ? -22.069 -5.825 16.730 1.00 95.88 659 ALA A CA 1
ATOM 5144 C C . ALA A 1 659 ? -22.387 -4.352 17.060 1.00 95.88 659 ALA A C 1
ATOM 5146 O O . ALA A 1 659 ? -23.552 -3.956 17.077 1.00 95.88 659 ALA A O 1
ATOM 5147 N N . TRP A 1 660 ? -21.370 -3.524 17.313 1.00 96.62 660 TRP A N 1
ATOM 5148 C CA . TRP A 1 660 ? -21.534 -2.090 17.568 1.00 96.62 660 TRP A CA 1
ATOM 5149 C C . TRP A 1 660 ? -21.944 -1.324 16.310 1.00 96.62 660 TRP A C 1
ATOM 5151 O O . TRP A 1 660 ? -22.656 -0.323 16.405 1.00 96.62 660 TRP A O 1
ATOM 5161 N N . MET A 1 661 ? -21.482 -1.766 15.139 1.00 97.88 661 MET A N 1
ATOM 5162 C CA . MET A 1 661 ? -21.643 -1.035 13.885 1.00 97.88 661 MET A CA 1
ATOM 5163 C C . MET A 1 661 ? -22.770 -1.583 13.010 1.00 97.88 661 MET A C 1
ATOM 5165 O O . MET A 1 661 ? -23.618 -0.812 12.568 1.00 97.88 661 MET A O 1
ATOM 5169 N N . VAL A 1 662 ? -22.794 -2.887 12.737 1.00 97.69 662 VAL A N 1
ATOM 5170 C CA . VAL A 1 662 ? -23.673 -3.471 11.714 1.00 97.69 662 VAL A CA 1
ATOM 5171 C C . VAL A 1 662 ? -25.145 -3.341 12.106 1.00 97.69 662 VAL A C 1
ATOM 5173 O O . VAL A 1 662 ? -25.546 -3.673 13.217 1.00 97.69 662 VAL A O 1
ATOM 5176 N N . GLY A 1 663 ? -25.960 -2.840 11.175 1.00 96.81 663 GLY A N 1
ATOM 5177 C CA . GLY A 1 663 ? -27.383 -2.550 11.386 1.00 96.81 663 GLY A CA 1
ATOM 5178 C C . GLY A 1 663 ? -27.666 -1.218 12.091 1.00 96.81 663 GLY A C 1
ATOM 5179 O O . GLY A 1 663 ? -28.780 -0.706 11.983 1.00 96.81 663 GLY A O 1
ATOM 5180 N N . ASN A 1 664 ? -26.672 -0.610 12.744 1.00 96.94 664 ASN A N 1
ATOM 5181 C CA . ASN A 1 664 ? -26.781 0.736 13.301 1.00 96.94 664 ASN A CA 1
ATOM 5182 C C . ASN A 1 664 ? -26.454 1.782 12.230 1.00 96.94 664 ASN A C 1
ATOM 5184 O O . ASN A 1 664 ? -25.800 1.496 11.230 1.00 96.94 664 ASN A O 1
ATOM 5188 N N . THR A 1 665 ? -26.910 3.015 12.433 1.00 96.31 665 THR A N 1
ATOM 5189 C CA . THR A 1 665 ? -26.646 4.137 11.523 1.00 96.31 665 THR A CA 1
ATOM 5190 C C . THR A 1 665 ? -25.696 5.122 12.188 1.00 96.31 665 THR A C 1
ATOM 5192 O O . THR A 1 665 ? -26.009 5.629 13.262 1.00 96.31 665 THR A O 1
ATOM 5195 N N . MET A 1 666 ? -24.559 5.436 11.561 1.00 94.81 666 MET A N 1
ATOM 5196 C CA . MET A 1 666 ? -23.683 6.510 12.046 1.00 94.81 666 MET A CA 1
ATOM 5197 C C . MET A 1 666 ? -24.336 7.868 11.758 1.00 94.81 666 MET A C 1
ATOM 5199 O O . MET A 1 666 ? -24.298 8.362 10.634 1.00 94.81 666 MET A O 1
ATOM 5203 N N . THR A 1 667 ? -24.980 8.455 12.766 1.00 92.19 667 THR A N 1
ATOM 5204 C CA . THR A 1 667 ? -25.719 9.722 12.646 1.00 92.19 667 THR A CA 1
ATOM 5205 C C . THR A 1 667 ? -24.824 10.941 12.783 1.00 92.19 667 THR A C 1
ATOM 5207 O O . THR A 1 667 ? -25.174 12.012 12.286 1.00 92.19 667 THR A O 1
ATOM 5210 N N . ARG A 1 668 ? -23.663 10.798 13.433 1.00 91.00 668 ARG A N 1
ATOM 5211 C CA . ARG A 1 668 ? -22.605 11.812 13.422 1.00 91.00 668 ARG A CA 1
ATOM 5212 C C . ARG A 1 668 ? -21.274 11.139 13.093 1.00 91.00 668 ARG A C 1
ATOM 5214 O O . ARG A 1 668 ? -20.881 10.239 13.842 1.00 91.00 668 ARG A O 1
ATOM 5221 N N . PRO A 1 669 ? -20.591 11.576 12.017 1.00 91.81 669 PRO A N 1
ATOM 5222 C CA . PRO A 1 669 ? -19.247 11.118 11.695 1.00 91.81 669 PRO A CA 1
ATOM 5223 C C . PRO A 1 669 ? -18.299 11.256 12.886 1.00 91.81 669 PRO A C 1
ATOM 5225 O O . PRO A 1 669 ? -18.499 12.093 13.772 1.00 91.81 669 PRO A O 1
ATOM 5228 N N . CYS A 1 670 ? -17.251 10.444 12.885 1.00 94.19 670 CYS A N 1
ATOM 5229 C CA . CYS A 1 670 ? -16.177 10.525 13.849 1.00 94.19 670 CYS A CA 1
ATOM 5230 C C . CYS A 1 670 ? -15.525 11.915 13.821 1.00 94.19 670 CYS A C 1
ATOM 5232 O O . CYS A 1 670 ? -15.117 12.412 12.771 1.00 94.19 670 CYS A O 1
ATOM 5234 N N . THR A 1 671 ? -15.395 12.529 14.992 1.00 92.00 671 THR A N 1
ATOM 5235 C CA . THR A 1 671 ? -14.706 13.812 15.181 1.00 92.00 671 THR A CA 1
ATOM 5236 C C . THR A 1 671 ? -13.666 13.687 16.280 1.00 92.00 671 THR A C 1
ATOM 5238 O O . THR A 1 671 ? -13.815 12.852 17.172 1.00 92.00 671 THR A O 1
ATOM 5241 N N . THR A 1 672 ? -12.624 14.513 16.212 1.00 90.31 672 THR A N 1
ATOM 5242 C CA . THR A 1 672 ? -11.553 14.556 17.211 1.00 90.31 672 THR A CA 1
ATOM 5243 C C . THR A 1 672 ? -11.517 15.919 17.891 1.00 90.31 672 THR A C 1
ATOM 5245 O O . THR A 1 672 ? -11.566 16.950 17.219 1.00 90.31 672 THR A O 1
ATOM 5248 N N . ASP A 1 673 ? -11.410 15.923 19.216 1.00 89.50 673 ASP A N 1
ATOM 5249 C CA . ASP A 1 673 ? -11.059 17.089 20.025 1.00 89.50 673 ASP A CA 1
ATOM 5250 C C . ASP A 1 673 ? -9.736 16.795 20.735 1.00 89.50 673 ASP A C 1
ATOM 5252 O O . ASP A 1 673 ? -9.649 15.919 21.598 1.00 89.50 673 ASP A O 1
ATOM 5256 N N . ASN A 1 674 ? -8.677 17.494 20.323 1.00 89.06 674 ASN A N 1
ATOM 5257 C CA . ASN A 1 674 ? -7.292 17.129 20.616 1.00 89.06 674 ASN A CA 1
ATOM 5258 C C . ASN A 1 674 ? -7.007 15.673 20.207 1.00 89.06 674 ASN A C 1
ATOM 5260 O O . ASN A 1 674 ? -6.858 15.393 19.017 1.00 89.06 674 ASN A O 1
ATOM 5264 N N . SER A 1 675 ? -6.941 14.758 21.173 1.00 91.25 675 SER A N 1
ATOM 5265 C CA . SER A 1 675 ? -6.722 13.325 20.967 1.00 91.25 675 SER A CA 1
ATOM 5266 C C . SER A 1 675 ? -7.961 12.468 21.228 1.00 91.25 675 SER A C 1
ATOM 5268 O O . SER A 1 675 ? -7.917 11.259 21.009 1.00 91.25 675 SER A O 1
ATOM 5270 N N . VAL A 1 676 ? -9.064 13.055 21.695 1.00 95.88 676 VAL A N 1
ATOM 5271 C CA . VAL A 1 676 ? -10.283 12.310 22.016 1.00 95.88 676 VAL A CA 1
ATOM 5272 C C . VAL A 1 676 ? -11.181 12.242 20.793 1.00 95.88 676 VAL A C 1
ATOM 5274 O O . VAL A 1 676 ? -11.673 13.261 20.310 1.00 95.88 676 VAL A O 1
ATOM 5277 N N . TRP A 1 677 ? -11.429 11.026 20.325 1.00 96.75 677 TRP A N 1
ATOM 5278 C CA . TRP A 1 677 ? -12.302 10.748 19.197 1.00 96.75 677 TRP A CA 1
ATOM 5279 C C . TRP A 1 677 ? -13.685 10.328 19.668 1.00 96.75 677 TRP A C 1
ATOM 5281 O O . TRP A 1 677 ? -13.815 9.592 20.644 1.00 96.75 677 TRP A O 1
ATOM 5291 N N . THR A 1 678 ? -14.717 10.767 18.952 1.00 96.00 678 THR A N 1
ATOM 5292 C CA . THR A 1 678 ? -16.112 10.403 19.221 1.00 96.00 678 THR A CA 1
ATOM 5293 C C . THR A 1 678 ? -16.881 10.164 17.925 1.00 96.00 678 THR A C 1
ATOM 5295 O O . THR A 1 678 ? -16.767 10.964 16.999 1.00 96.00 678 THR A O 1
ATOM 5298 N N . CYS A 1 679 ? -17.681 9.096 17.864 1.00 95.31 679 CYS A N 1
ATOM 5299 C CA . CYS A 1 679 ? -18.561 8.764 16.737 1.00 95.31 679 CYS A CA 1
ATOM 5300 C C . CYS A 1 679 ? -19.953 8.377 17.268 1.00 95.31 679 CYS A C 1
ATOM 5302 O O . CYS A 1 679 ? -20.056 7.484 18.112 1.00 95.31 679 CYS A O 1
ATOM 5304 N N . GLU A 1 680 ? -21.022 9.027 16.797 1.00 95.69 680 GLU A N 1
ATOM 5305 C CA . GLU A 1 680 ? -22.394 8.744 17.257 1.00 95.69 680 GLU A CA 1
ATOM 5306 C C . GLU A 1 680 ? -23.071 7.747 16.312 1.00 95.69 680 GLU A C 1
ATOM 5308 O O . GLU A 1 680 ? -23.177 8.000 15.107 1.00 95.69 680 GLU A O 1
ATOM 5313 N N . LEU A 1 681 ? -23.564 6.637 16.865 1.00 95.88 681 LEU A N 1
ATOM 5314 C CA . LEU A 1 681 ? -24.410 5.687 16.151 1.00 95.88 681 LEU A CA 1
ATOM 5315 C C . LEU A 1 681 ? -25.802 5.637 16.776 1.00 95.88 681 LEU A C 1
ATOM 5317 O O . LEU A 1 681 ? -25.956 5.677 17.996 1.00 95.88 681 LEU A O 1
ATOM 5321 N N . THR A 1 682 ? -26.818 5.499 15.935 1.00 95.94 682 THR A N 1
ATOM 5322 C CA . THR A 1 682 ? -28.208 5.297 16.343 1.00 95.94 682 THR A CA 1
ATOM 5323 C C . THR A 1 682 ? -28.638 3.886 15.980 1.00 95.94 682 THR A C 1
ATOM 5325 O O . THR A 1 682 ? -28.460 3.438 14.843 1.00 95.94 682 THR A O 1
ATOM 5328 N N . ARG A 1 683 ? -29.186 3.182 16.967 1.00 95.00 683 ARG A N 1
ATOM 5329 C CA . ARG A 1 683 ? -29.724 1.831 16.826 1.00 95.00 683 ARG A CA 1
ATOM 5330 C C . ARG A 1 683 ? -31.093 1.851 16.129 1.00 95.00 683 ARG A C 1
ATOM 5332 O O . ARG A 1 683 ? -31.763 2.884 16.146 1.00 95.00 683 ARG A O 1
ATOM 5339 N N . PRO A 1 684 ? -31.559 0.720 15.566 1.00 94.19 684 PRO A N 1
ATOM 5340 C CA . PRO A 1 684 ? -32.885 0.631 14.945 1.00 94.19 684 PRO A CA 1
ATOM 5341 C C . PRO A 1 684 ? -34.060 0.992 15.868 1.00 94.19 684 PRO A C 1
ATOM 5343 O O . PRO A 1 684 ? -35.097 1.438 15.389 1.00 94.19 684 PRO A O 1
ATOM 5346 N N . ASP A 1 685 ? -33.903 0.823 17.184 1.00 94.44 685 ASP A N 1
ATOM 5347 C CA . ASP A 1 685 ? -34.892 1.200 18.206 1.00 94.44 685 ASP A CA 1
ATOM 5348 C C . ASP A 1 685 ? -34.831 2.689 18.606 1.00 94.44 685 ASP A C 1
ATOM 5350 O O . ASP A 1 685 ? -35.567 3.127 19.489 1.00 94.44 685 ASP A O 1
ATOM 5354 N N . GLY A 1 686 ? -33.970 3.479 17.957 1.00 93.56 686 GLY A N 1
ATOM 5355 C CA . GLY A 1 686 ? -33.805 4.914 18.187 1.00 93.56 686 GLY A CA 1
ATOM 5356 C C . GLY A 1 686 ? -32.839 5.274 19.318 1.00 93.56 686 GLY A C 1
ATOM 5357 O O . GLY A 1 686 ? -32.554 6.459 19.504 1.00 93.56 686 GLY A O 1
ATOM 5358 N N . LEU A 1 687 ? -32.302 4.292 20.052 1.00 94.75 687 LEU A N 1
ATOM 5359 C CA . LEU A 1 687 ? -31.331 4.552 21.114 1.00 94.75 687 LEU A CA 1
ATOM 5360 C C . LEU A 1 687 ? -29.983 4.984 20.537 1.00 94.75 687 LEU A C 1
ATOM 5362 O O . LEU A 1 687 ? -29.471 4.406 19.573 1.00 94.75 687 LEU A O 1
ATOM 5366 N N . LYS A 1 688 ? -29.383 5.991 21.170 1.00 95.62 688 LYS A N 1
ATOM 5367 C CA . LYS A 1 688 ? -28.067 6.499 20.794 1.00 95.62 688 LYS A CA 1
ATOM 5368 C C . LYS A 1 688 ? -26.950 5.730 21.479 1.00 95.62 688 LYS A C 1
ATOM 5370 O O . LYS A 1 688 ? -27.045 5.314 22.634 1.00 95.62 688 LYS A O 1
ATOM 5375 N N . THR A 1 689 ? -25.853 5.603 20.757 1.00 97.12 689 THR A N 1
ATOM 5376 C CA . THR A 1 689 ? -24.594 5.071 21.252 1.00 97.12 689 THR A CA 1
ATOM 5377 C C . THR A 1 689 ? -23.450 5.979 20.817 1.00 97.12 689 THR A C 1
ATOM 5379 O O . THR A 1 689 ? -23.524 6.625 19.769 1.00 97.12 689 THR A O 1
ATOM 5382 N N . LEU A 1 690 ? -22.404 6.059 21.634 1.00 97.44 690 LEU A N 1
ATOM 5383 C CA . LEU A 1 690 ? -21.237 6.899 21.372 1.00 97.44 690 LEU A CA 1
ATOM 5384 C C . LEU A 1 690 ? -19.976 6.058 21.494 1.00 97.44 690 LEU A C 1
ATOM 5386 O O . LEU A 1 690 ? -19.600 5.671 22.600 1.00 97.44 690 LEU A O 1
ATOM 5390 N N . ALA A 1 691 ? -19.328 5.784 20.366 1.00 97.81 691 ALA A N 1
ATOM 5391 C CA . ALA A 1 691 ? -18.003 5.185 20.370 1.00 97.81 691 ALA A CA 1
ATOM 5392 C C . ALA A 1 691 ? -16.980 6.281 20.671 1.00 97.81 691 ALA A C 1
ATOM 5394 O O . ALA A 1 691 ? -17.023 7.335 20.034 1.00 97.81 691 ALA A O 1
ATOM 5395 N N . LEU A 1 692 ? -16.077 6.055 21.625 1.00 96.50 692 LEU A N 1
ATOM 5396 C CA . LEU A 1 692 ? -15.031 7.021 21.955 1.00 96.50 692 LEU A CA 1
ATOM 5397 C C . LEU A 1 692 ? -13.734 6.382 22.450 1.00 96.50 692 LEU A C 1
ATOM 5399 O O . LEU A 1 692 ? -13.748 5.317 23.069 1.00 96.50 692 LEU A O 1
ATOM 5403 N N . TRP A 1 693 ? -12.618 7.055 22.181 1.00 97.69 693 TRP A N 1
ATOM 5404 C CA . TRP A 1 693 ? -11.271 6.674 22.615 1.00 97.69 693 TRP A CA 1
ATOM 5405 C C . TRP A 1 693 ? -10.358 7.896 22.683 1.00 97.69 693 TRP A C 1
ATOM 5407 O O . TRP A 1 693 ? -10.688 8.956 22.155 1.00 97.69 693 TRP A O 1
ATOM 5417 N N . ASP A 1 694 ? -9.196 7.737 23.309 1.00 95.81 694 ASP A N 1
ATOM 5418 C CA . ASP A 1 694 ? -8.141 8.749 23.330 1.00 95.81 694 ASP A CA 1
ATOM 5419 C C . ASP A 1 694 ? -6.905 8.224 22.585 1.00 95.81 694 ASP A C 1
ATOM 5421 O O . ASP A 1 694 ? -6.215 7.309 23.045 1.00 95.81 694 ASP A O 1
ATOM 5425 N N . SER A 1 695 ? -6.626 8.804 21.416 1.00 93.56 695 SER A N 1
ATOM 5426 C CA . SER A 1 695 ? -5.542 8.397 20.518 1.00 93.56 695 SER A CA 1
ATOM 5427 C C . SER A 1 695 ? -4.143 8.752 21.034 1.00 93.56 695 SER A C 1
ATOM 5429 O O . SER A 1 695 ? -3.156 8.344 20.426 1.00 93.56 695 SER A O 1
ATOM 5431 N N . ALA A 1 696 ? -4.030 9.524 22.122 1.00 91.12 696 ALA A N 1
ATOM 5432 C CA . ALA A 1 696 ? -2.752 9.808 22.780 1.00 91.12 696 ALA A CA 1
ATOM 5433 C C . ALA A 1 696 ? -2.341 8.715 23.781 1.00 91.12 696 ALA A C 1
ATOM 5435 O O . ALA A 1 696 ? -1.205 8.715 24.259 1.00 91.12 696 ALA A O 1
ATOM 5436 N N . GLN A 1 697 ? -3.253 7.800 24.114 1.00 93.88 697 GLN A N 1
ATOM 5437 C CA . GLN A 1 697 ? -2.998 6.715 25.054 1.00 93.88 697 GLN A CA 1
ATOM 5438 C C . GLN A 1 697 ? -2.334 5.520 24.361 1.00 93.88 697 GLN A C 1
ATOM 5440 O O . GLN A 1 697 ? -2.340 5.395 23.137 1.00 93.88 697 GLN A O 1
ATOM 5445 N N . THR A 1 698 ? -1.766 4.612 25.150 1.00 93.12 698 THR A N 1
ATOM 5446 C CA . THR A 1 698 ? -1.107 3.402 24.646 1.00 93.12 698 THR A CA 1
ATOM 5447 C C . THR A 1 698 ? -1.319 2.237 25.603 1.00 93.12 698 THR A C 1
ATOM 5449 O O . THR A 1 698 ? -1.645 2.438 26.774 1.00 93.12 698 THR A O 1
ATOM 5452 N N . CYS A 1 699 ? -1.104 1.022 25.111 1.00 89.69 699 CYS A N 1
ATOM 5453 C CA . CYS A 1 699 ? -1.044 -0.185 25.922 1.00 89.69 699 CYS A CA 1
ATOM 5454 C C . CYS A 1 699 ? 0.317 -0.859 25.749 1.00 89.69 699 CYS A C 1
ATOM 5456 O O . CYS A 1 699 ? 0.914 -0.808 24.670 1.00 89.69 699 CYS A O 1
ATOM 5458 N N . ALA A 1 700 ? 0.812 -1.461 26.823 1.00 90.62 700 ALA A N 1
ATOM 5459 C CA . ALA A 1 700 ? 1.979 -2.325 26.799 1.00 90.62 700 ALA A CA 1
ATOM 5460 C C . ALA A 1 700 ? 1.817 -3.416 27.860 1.00 90.62 700 ALA A C 1
ATOM 5462 O O . ALA A 1 700 ? 1.649 -3.107 29.037 1.00 90.62 700 ALA A O 1
ATOM 5463 N N . HIS A 1 701 ? 1.912 -4.684 27.458 1.00 84.88 701 HIS A N 1
ATOM 5464 C CA . HIS A 1 701 ? 1.857 -5.831 28.379 1.00 84.88 701 HIS A CA 1
ATOM 5465 C C . HIS A 1 701 ? 0.590 -5.843 29.256 1.00 84.88 701 HIS A C 1
ATOM 5467 O O . HIS A 1 701 ? 0.667 -6.065 30.462 1.00 84.88 701 HIS A O 1
ATOM 5473 N N . SER A 1 702 ? -0.573 -5.593 28.646 1.00 85.88 702 SER A N 1
ATOM 5474 C CA . SER A 1 702 ? -1.880 -5.548 29.325 1.00 85.88 702 SER A CA 1
ATOM 5475 C C . SER A 1 702 ? -2.091 -4.393 30.307 1.00 85.88 702 SER A C 1
ATOM 5477 O O . SER A 1 702 ? -3.150 -4.302 30.927 1.00 85.88 702 SER A O 1
ATOM 5479 N N . GLU A 1 703 ? -1.151 -3.451 30.391 1.00 90.56 703 GLU A N 1
ATOM 5480 C CA . GLU A 1 703 ? -1.335 -2.175 31.078 1.00 90.56 703 GLU A CA 1
ATOM 5481 C C . GLU A 1 703 ? -1.594 -1.067 30.052 1.00 90.56 703 GLU A C 1
ATOM 5483 O O . GLU A 1 703 ? -0.789 -0.834 29.149 1.00 90.56 703 GLU A O 1
ATOM 5488 N N . CYS A 1 704 ? -2.728 -0.377 30.188 1.00 93.19 704 CYS A N 1
ATOM 5489 C CA . CYS A 1 704 ? -3.127 0.709 29.296 1.00 93.19 704 CYS A CA 1
ATOM 5490 C C . CYS A 1 704 ? -3.186 2.038 30.048 1.00 93.19 704 CYS A C 1
ATOM 5492 O O . CYS A 1 704 ? -3.772 2.129 31.131 1.00 93.19 704 CYS A O 1
ATOM 5494 N N . THR A 1 705 ? -2.636 3.091 29.449 1.00 96.06 705 THR A N 1
ATOM 5495 C CA . THR A 1 705 ? -2.813 4.453 29.953 1.00 96.06 705 THR A CA 1
ATOM 5496 C C . THR A 1 705 ? -4.222 4.952 29.632 1.00 96.06 705 THR A C 1
ATOM 5498 O O . THR A 1 705 ? -4.841 4.532 28.650 1.00 96.06 705 THR A O 1
ATOM 5501 N N . THR A 1 706 ? -4.758 5.827 30.483 1.00 96.62 706 THR A N 1
ATOM 5502 C CA . THR A 1 706 ? -6.100 6.387 30.301 1.00 96.62 706 THR A CA 1
ATOM 5503 C C . THR A 1 706 ? -6.144 7.870 30.641 1.00 96.62 706 THR A C 1
ATOM 5505 O O . THR A 1 706 ? -5.353 8.371 31.444 1.00 96.62 706 THR A O 1
ATOM 5508 N N . SER A 1 707 ? -7.106 8.567 30.048 1.00 95.44 707 SER A N 1
ATOM 5509 C CA . SER A 1 707 ? -7.524 9.912 30.430 1.00 95.44 707 SER A CA 1
ATOM 5510 C C . SER A 1 707 ? -8.970 9.889 30.929 1.00 95.44 707 SER A C 1
ATOM 5512 O O . SER A 1 707 ? -9.716 8.934 30.706 1.00 95.44 707 SER A O 1
ATOM 5514 N N . LYS A 1 708 ? -9.373 10.926 31.670 1.00 95.56 708 LYS A N 1
ATOM 5515 C CA . LYS A 1 708 ? -10.757 11.065 32.138 1.00 95.56 708 LYS A CA 1
ATOM 5516 C C . LYS A 1 708 ? -11.581 11.796 31.090 1.00 95.56 708 LYS A C 1
ATOM 5518 O O . LYS A 1 708 ? -11.242 12.916 30.716 1.00 95.56 708 LYS A O 1
ATOM 5523 N N . PHE A 1 709 ? -12.699 11.203 30.703 1.00 95.75 709 PHE A N 1
ATOM 5524 C CA . PHE A 1 709 ? -13.680 11.806 29.816 1.00 95.75 709 PHE A CA 1
ATOM 5525 C C . PHE A 1 709 ? -14.977 12.091 30.563 1.00 95.75 709 PHE A C 1
ATOM 5527 O O . PHE A 1 709 ? -15.449 11.253 31.331 1.00 95.75 709 PHE A O 1
ATOM 5534 N N . ARG A 1 710 ? -15.563 13.270 30.336 1.00 95.75 710 ARG A N 1
ATOM 5535 C CA . ARG A 1 710 ? -16.854 13.647 30.917 1.00 95.75 710 ARG A CA 1
ATOM 5536 C C . ARG A 1 710 ? -17.990 13.116 30.054 1.00 95.75 710 ARG A C 1
ATOM 5538 O O . ARG A 1 710 ? -18.110 13.481 28.890 1.00 95.75 710 ARG A O 1
ATOM 5545 N N . ILE A 1 711 ? -18.827 12.275 30.644 1.00 94.62 711 ILE A N 1
ATOM 5546 C CA . ILE A 1 711 ? -19.912 11.586 29.952 1.00 94.62 711 ILE A CA 1
ATOM 5547 C C . ILE A 1 711 ? -21.022 12.598 29.618 1.00 94.62 711 ILE A C 1
ATOM 5549 O O . ILE A 1 711 ? -21.464 13.329 30.510 1.00 94.62 711 ILE A O 1
ATOM 5553 N N . PRO A 1 712 ? -21.496 12.671 28.360 1.00 92.00 712 PRO A N 1
ATOM 5554 C CA . PRO A 1 712 ? -22.656 13.483 28.017 1.00 92.00 712 PRO A CA 1
ATOM 5555 C C . PRO A 1 712 ? -23.922 12.987 28.727 1.00 92.00 712 PRO A C 1
ATOM 5557 O O . PRO A 1 712 ? -24.067 11.803 29.021 1.00 92.00 712 PRO A O 1
ATOM 5560 N N . ASN A 1 713 ? -24.884 13.880 28.957 1.00 89.56 713 ASN A N 1
ATOM 5561 C CA . ASN A 1 713 ? -26.155 13.489 29.566 1.00 89.56 713 ASN A CA 1
ATOM 5562 C C . ASN A 1 713 ? -26.891 12.447 28.707 1.00 89.56 713 ASN A C 1
ATOM 5564 O O . ASN A 1 713 ? -26.948 12.570 27.483 1.00 89.56 713 ASN A O 1
ATOM 5568 N N . GLY A 1 714 ? -27.514 11.471 29.370 1.00 90.75 714 GLY A N 1
ATOM 5569 C CA . GLY A 1 714 ? -28.399 10.492 28.737 1.00 90.75 714 GLY A CA 1
ATOM 5570 C C . GLY A 1 714 ? -27.790 9.116 28.476 1.00 90.75 714 GLY A C 1
ATOM 5571 O O . GLY A 1 714 ? -28.518 8.269 27.985 1.00 90.75 714 GLY A O 1
ATOM 5572 N N . TYR A 1 715 ? -26.519 8.876 28.812 1.00 95.12 715 TYR A N 1
ATOM 5573 C CA . TYR A 1 715 ? -25.899 7.544 28.763 1.00 95.12 715 TYR A CA 1
ATOM 5574 C C . TYR A 1 715 ? -25.944 6.870 30.142 1.00 95.12 715 TYR A C 1
ATOM 5576 O O . TYR A 1 715 ? -25.611 7.506 31.141 1.00 95.12 715 TYR A O 1
ATOM 5584 N N . ALA A 1 716 ? -26.328 5.591 30.200 1.00 94.62 716 ALA A N 1
ATOM 5585 C CA . ALA A 1 716 ? -26.478 4.836 31.454 1.00 94.62 716 ALA A CA 1
ATOM 5586 C C . ALA A 1 716 ? -25.445 3.708 31.629 1.00 94.62 716 ALA A C 1
ATOM 5588 O O . ALA A 1 716 ? -25.163 3.275 32.749 1.00 94.62 716 ALA A O 1
ATOM 5589 N N . LYS A 1 717 ? -24.870 3.222 30.527 1.00 95.69 717 LYS A N 1
ATOM 5590 C CA . LYS A 1 717 ? -23.936 2.090 30.512 1.00 95.69 717 LYS A CA 1
ATOM 5591 C C . LYS A 1 717 ? -22.911 2.226 29.394 1.00 95.69 717 LYS A C 1
ATOM 5593 O O . LYS A 1 717 ? -23.087 3.030 28.478 1.00 95.69 717 LYS A O 1
ATOM 5598 N N . TYR A 1 718 ? -21.863 1.417 29.448 1.00 96.62 718 TYR A N 1
ATOM 5599 C CA . TYR A 1 718 ? -20.876 1.320 28.381 1.00 96.62 718 TYR A CA 1
ATOM 5600 C C . TYR A 1 718 ? -20.404 -0.112 28.150 1.00 96.62 718 TYR A C 1
ATOM 5602 O O . TYR A 1 718 ? -20.522 -0.966 29.025 1.00 96.62 718 TYR A O 1
ATOM 5610 N N . PHE A 1 719 ? -19.872 -0.354 26.957 1.00 96.50 719 PHE A N 1
ATOM 5611 C CA . PHE A 1 719 ? -19.304 -1.625 26.524 1.00 96.50 719 PHE A CA 1
ATOM 5612 C C . PHE A 1 719 ? -17.817 -1.454 26.218 1.00 96.50 719 PHE A C 1
ATOM 5614 O O . PHE A 1 719 ? -17.381 -0.383 25.785 1.00 96.50 719 PHE A O 1
ATOM 5621 N N . ILE A 1 720 ? -17.055 -2.523 26.424 1.00 95.75 720 ILE A N 1
ATOM 5622 C CA . ILE A 1 720 ? -15.615 -2.603 26.157 1.00 95.75 720 ILE A CA 1
ATOM 5623 C C . ILE A 1 720 ? -15.337 -3.708 25.126 1.00 95.75 720 ILE A C 1
ATOM 5625 O O . ILE A 1 720 ? -16.215 -4.501 24.799 1.00 95.75 720 ILE A O 1
ATOM 5629 N N . LEU A 1 721 ? -14.132 -3.739 24.556 1.00 94.31 721 LEU A N 1
ATOM 5630 C CA . LEU A 1 721 ? -13.814 -4.629 23.425 1.00 94.31 721 LEU A CA 1
ATOM 5631 C C . LEU A 1 721 ? -13.555 -6.091 23.809 1.00 94.31 721 LEU A C 1
ATOM 5633 O O . LEU A 1 721 ? -13.641 -6.976 22.962 1.00 94.31 721 LEU A O 1
ATOM 5637 N N . ASP A 1 722 ? -13.205 -6.341 25.061 1.00 86.94 722 ASP A N 1
ATOM 5638 C CA . ASP A 1 722 ? -12.854 -7.646 25.619 1.00 86.94 722 ASP A CA 1
ATOM 5639 C C . ASP A 1 722 ? -14.026 -8.320 26.348 1.00 86.94 722 ASP A C 1
ATOM 5641 O O . ASP A 1 722 ? -13.949 -9.512 26.645 1.00 86.94 722 ASP A O 1
ATOM 5645 N N . ASN A 1 723 ? -15.126 -7.598 26.591 1.00 87.25 723 ASN A N 1
ATOM 5646 C CA . ASN A 1 723 ? -16.308 -8.119 27.271 1.00 87.25 723 ASN A CA 1
ATOM 5647 C C . ASN A 1 723 ? -17.616 -7.611 26.624 1.00 87.25 723 ASN A C 1
ATOM 5649 O O . ASN A 1 723 ? -17.822 -6.397 26.575 1.00 87.25 723 ASN A O 1
ATOM 5653 N N . PRO A 1 724 ? -18.518 -8.507 26.162 1.00 87.69 724 PRO A N 1
ATOM 5654 C CA . PRO A 1 724 ? -19.829 -8.116 25.630 1.00 87.69 724 PRO A CA 1
ATOM 5655 C C . PRO A 1 724 ? -20.785 -7.551 26.684 1.00 87.69 724 PRO A C 1
ATOM 5657 O O . PRO A 1 724 ? -21.765 -6.902 26.320 1.00 87.69 724 PRO A O 1
ATOM 5660 N N . GLU A 1 725 ? -20.552 -7.819 27.968 1.00 93.06 725 GLU A N 1
ATOM 5661 C CA . GLU A 1 725 ? -21.478 -7.420 29.022 1.00 93.06 725 GLU A CA 1
ATOM 5662 C C . GLU A 1 725 ? -21.434 -5.906 29.282 1.00 93.06 725 GLU A C 1
ATOM 5664 O O . GLU A 1 725 ? -20.354 -5.307 29.333 1.00 93.06 725 GLU A O 1
ATOM 5669 N N . PRO A 1 726 ? -22.598 -5.261 29.484 1.00 94.31 726 PRO A N 1
ATOM 5670 C CA . PRO A 1 726 ? -22.654 -3.839 29.775 1.00 94.31 726 PRO A CA 1
ATOM 5671 C C . PRO A 1 726 ? -22.114 -3.528 31.172 1.00 94.31 726 PRO A C 1
ATOM 5673 O O . PRO A 1 726 ? -22.449 -4.189 32.156 1.00 94.31 726 PRO A O 1
ATOM 5676 N N . ILE A 1 727 ? -21.374 -2.430 31.281 1.00 96.25 727 ILE A N 1
ATOM 5677 C CA . ILE A 1 727 ? -20.901 -1.879 32.550 1.00 96.25 727 ILE A CA 1
ATOM 5678 C C . ILE A 1 727 ? -21.727 -0.637 32.882 1.00 96.25 727 ILE A C 1
ATOM 5680 O O . ILE A 1 727 ? -21.811 0.299 32.085 1.00 96.25 727 ILE A O 1
ATOM 5684 N N . LEU A 1 728 ? -22.355 -0.624 34.060 1.00 96.12 728 LEU A N 1
ATOM 5685 C CA . LEU A 1 728 ? -23.158 0.510 34.521 1.00 96.12 728 LEU A CA 1
ATOM 5686 C C . LEU A 1 728 ? -22.271 1.713 34.853 1.00 96.12 728 LEU A C 1
ATOM 5688 O O . LEU A 1 728 ? -21.225 1.579 35.492 1.00 96.12 728 LEU A O 1
ATOM 5692 N N . LEU A 1 729 ? -22.713 2.900 34.444 1.00 93.44 729 LEU A N 1
ATOM 5693 C CA . LEU A 1 729 ? -22.048 4.152 34.783 1.00 93.44 729 LEU A CA 1
ATOM 5694 C C . LEU A 1 729 ? -22.392 4.556 36.222 1.00 93.44 729 LEU A C 1
ATOM 5696 O O . LEU A 1 729 ? -23.559 4.607 36.602 1.00 93.44 729 LEU A O 1
ATOM 5700 N N . THR A 1 730 ? -21.371 4.855 37.026 1.00 89.94 730 THR A N 1
ATOM 5701 C CA . THR A 1 730 ? -21.514 5.208 38.453 1.00 89.94 730 THR A CA 1
ATOM 5702 C C . THR A 1 730 ? -21.196 6.675 38.760 1.00 89.94 730 THR A C 1
ATOM 5704 O O . THR A 1 730 ? -21.334 7.106 39.902 1.00 89.94 730 THR A O 1
ATOM 5707 N N . GLY A 1 731 ? -20.791 7.458 37.756 1.00 89.38 731 GLY A N 1
ATOM 5708 C CA . GLY A 1 731 ? -20.434 8.870 37.891 1.00 89.38 731 GLY A CA 1
ATOM 5709 C C . GLY A 1 731 ? -20.566 9.632 36.572 1.00 89.38 731 GLY A C 1
ATOM 5710 O O . GLY A 1 731 ? -21.021 9.088 35.570 1.00 89.38 731 GLY A O 1
ATOM 5711 N N . ASP A 1 732 ? -20.153 10.899 36.571 1.00 92.38 732 ASP A N 1
ATOM 5712 C CA . ASP A 1 732 ? -20.190 11.793 35.404 1.00 92.38 732 ASP A CA 1
ATOM 5713 C C . ASP A 1 732 ? -18.937 11.692 34.515 1.00 92.38 732 ASP A C 1
ATOM 5715 O O . ASP A 1 732 ? -18.830 12.383 33.499 1.00 92.38 732 ASP A O 1
ATOM 5719 N N . THR A 1 733 ? -17.978 10.841 34.888 1.00 95.38 733 THR A N 1
ATOM 5720 C CA . THR A 1 733 ? -16.735 10.618 34.147 1.00 95.38 733 THR A CA 1
ATOM 5721 C C . THR A 1 733 ? -16.430 9.134 33.973 1.00 95.38 733 THR A C 1
ATOM 5723 O O . THR A 1 733 ? -16.798 8.305 34.804 1.00 95.38 733 THR A O 1
ATOM 5726 N N . VAL A 1 734 ? -15.726 8.806 32.889 1.00 95.69 734 VAL A N 1
ATOM 5727 C CA . VAL A 1 734 ? -15.226 7.462 32.572 1.00 95.69 734 VAL A CA 1
ATOM 5728 C C . VAL A 1 734 ? -13.762 7.543 32.139 1.00 95.69 734 VAL A C 1
ATOM 5730 O O . VAL A 1 734 ? -13.330 8.551 31.574 1.00 95.69 734 VAL A O 1
ATOM 5733 N N . ALA A 1 735 ? -12.980 6.506 32.435 1.00 95.31 735 ALA A N 1
ATOM 5734 C CA . ALA A 1 735 ? -11.612 6.388 31.942 1.00 95.31 735 ALA A CA 1
ATOM 5735 C C . ALA A 1 735 ? -11.629 5.892 30.490 1.00 95.31 735 ALA A C 1
ATOM 5737 O O . ALA A 1 735 ? -12.225 4.854 30.203 1.00 95.31 735 ALA A O 1
ATOM 5738 N N . ILE A 1 736 ? -10.974 6.618 29.587 1.00 96.38 736 ILE A N 1
ATOM 5739 C CA . ILE A 1 736 ? -10.841 6.245 28.175 1.00 96.38 736 ILE A CA 1
ATOM 5740 C C . ILE A 1 736 ? -9.374 6.033 27.819 1.00 96.38 736 ILE A C 1
ATOM 5742 O O . ILE A 1 736 ? -8.496 6.758 28.284 1.00 96.38 736 ILE A O 1
ATOM 5746 N N . GLY A 1 737 ? -9.109 5.009 27.013 1.00 96.06 737 GLY A N 1
ATOM 5747 C CA . GLY A 1 737 ? -7.776 4.653 26.537 1.00 96.06 737 GLY A CA 1
ATOM 5748 C C . GLY A 1 737 ? -7.725 4.588 25.015 1.00 96.06 737 GLY A C 1
ATOM 5749 O O . GLY A 1 737 ? -8.646 5.026 24.329 1.00 96.06 737 GLY A O 1
ATOM 5750 N N . ILE A 1 738 ? -6.667 3.967 24.492 1.00 95.19 738 ILE A N 1
ATOM 5751 C CA . ILE A 1 738 ? -6.504 3.711 23.051 1.00 95.19 738 ILE A CA 1
ATOM 5752 C C . ILE A 1 738 ? -7.474 2.644 22.527 1.00 95.19 738 ILE A C 1
ATOM 5754 O O . ILE A 1 738 ? -7.714 2.558 21.325 1.00 95.19 738 ILE A O 1
ATOM 5758 N N . LYS A 1 739 ? -8.021 1.821 23.433 1.00 96.25 739 LYS A N 1
ATOM 5759 C CA . LYS A 1 739 ? -9.101 0.868 23.171 1.00 96.25 739 LYS A CA 1
ATOM 5760 C C . LYS A 1 739 ? -10.440 1.606 23.270 1.00 96.25 739 LYS A C 1
ATOM 5762 O O . LYS A 1 739 ? -10.769 2.054 24.371 1.00 96.25 739 LYS A O 1
ATOM 5767 N N . PRO A 1 740 ? -11.203 1.738 22.169 1.00 97.44 740 PRO A N 1
ATOM 5768 C CA . PRO A 1 740 ? -12.507 2.377 22.232 1.00 97.44 740 PRO A CA 1
ATOM 5769 C C . PRO A 1 740 ? -13.485 1.684 23.175 1.00 97.44 740 PRO A C 1
ATOM 5771 O O . PRO A 1 740 ? -13.483 0.460 23.305 1.00 97.44 740 PRO A O 1
ATOM 5774 N N . ILE A 1 741 ? -14.348 2.491 23.783 1.00 97.75 741 ILE A N 1
ATOM 5775 C CA . ILE A 1 741 ? -15.549 2.046 24.492 1.00 97.75 741 ILE A CA 1
ATOM 5776 C C . ILE A 1 741 ? -16.787 2.541 23.743 1.00 97.75 741 ILE A C 1
ATOM 5778 O O . ILE A 1 741 ? -16.716 3.537 23.019 1.00 97.75 741 ILE A O 1
ATOM 5782 N N . LEU A 1 742 ? -17.925 1.879 23.941 1.00 97.88 742 LEU A N 1
ATOM 5783 C CA . LEU A 1 742 ? -19.215 2.305 23.398 1.00 97.88 742 LEU A CA 1
ATOM 5784 C C . LEU A 1 742 ? -20.158 2.676 24.541 1.00 97.88 742 LEU A C 1
ATOM 5786 O O . LEU A 1 742 ? -20.628 1.796 25.257 1.00 97.88 742 LEU A O 1
ATOM 5790 N N . LEU A 1 743 ? -20.469 3.960 24.711 1.00 97.69 743 LEU A N 1
ATOM 5791 C CA . LEU A 1 743 ? -21.544 4.380 25.612 1.00 97.69 743 LEU A CA 1
ATOM 5792 C C . LEU A 1 743 ? -22.898 4.039 24.986 1.00 97.69 743 LEU A C 1
ATOM 5794 O O . LEU A 1 743 ? -23.075 4.202 23.781 1.00 97.69 743 LEU A O 1
ATOM 5798 N N . SER A 1 744 ? -23.867 3.637 25.801 1.00 96.19 744 SER A N 1
ATOM 5799 C CA . SER A 1 744 ? -25.262 3.428 25.403 1.00 96.19 744 SER A CA 1
ATOM 5800 C C . SER A 1 744 ? -26.197 4.163 26.348 1.00 96.19 744 SER A C 1
ATOM 5802 O O . SER A 1 744 ? -25.965 4.196 27.563 1.00 96.19 744 SER A O 1
ATOM 5804 N N . GLN A 1 745 ? -27.245 4.748 25.765 1.00 93.62 745 GLN A N 1
ATOM 5805 C CA . GLN A 1 745 ? -28.404 5.220 26.518 1.00 93.62 745 GLN A CA 1
ATOM 5806 C C . GLN A 1 745 ? -29.030 4.090 27.337 1.00 93.62 745 GLN A C 1
ATOM 5808 O O . GLN A 1 745 ? -28.912 2.907 26.911 1.00 93.62 745 GLN A O 1
#

Sequence (745 aa):
LAQLELSGQLAGLVLSFLLAWKAKGVWAPVAGQLAWQAFVLVAALRAARMRLRFRIDVSETRAMLRYGVAMTTSMRVWQLRTLVNPVIVGRFAGTEAVAFVGLAIRIADSLGALRTVGSRLAIAGLARLQSRPSEFRRALVQEVRLQVLIVGPLLCGFTLLGQWVLHHVIGIRWAPSLVLFPFVAVGVLINSIYNLQASALFVVGRHWVVMKSFSTHVLLLAAFSAMLVPRLGIAGYGWAEIIACAGYFWIEFAVSRTWSLSLRQFAPALALFSAVLFTPVLRANLLPRAIAAPTVHHPAPPQPIPATFFGMHFRRDKISWPTIPFGSLRLWDTDTRWQNMNPSPGVYDFHTLDEYLRAAHQHGVDDVLLTLGSTPAWASSLPFYAGCDFSRVAPGDCAPPSDLQPDGKGPNRFWRDFIYQLASHLARLNPQQYSPVRYVTVWNEFTRAHEPPNSWLGTNQQLLRMSEDANCIFTGRGTITATAQTCSASTVREPAVGLLPELRMTNPDAVPLGPDLARLTDHLQQPHGVDSTDILAVHAYTYTRTAPAAPESGPAGLPQQWSNLETLRDQSTNLPIWSTEGSWGDTRLNLPDPDMQMGFIARYFLVGWSLGFSRLYWYAADNSWGRLIYPSGIGNCHDRGTHLGCATPATVAWSQVFAWMVGNTMTRPCTTDNSVWTCELTRPDGLKTLALWDSAQTCAHSECTTSKFRIPNGYAKYFILDNPEPILLTGDTVAIGIKPILLSQ